Protein AF-A0A9N9DHG5-F1 (afdb_monomer_lite)

Organism: NCBI:txid144539

Structure (mmCIF, N/CA/C/O backbone):
data_AF-A0A9N9DHG5-F1
#
_entry.id   AF-A0A9N9DHG5-F1
#
loop_
_atom_site.group_PDB
_atom_site.id
_atom_site.type_symbol
_atom_site.label_atom_id
_atom_site.label_alt_id
_atom_site.label_comp_id
_atom_site.label_asym_id
_atom_site.label_entity_id
_atom_site.label_seq_id
_atom_site.pdbx_PDB_ins_code
_atom_site.Cartn_x
_atom_site.Cartn_y
_atom_site.Cartn_z
_atom_site.occupancy
_atom_site.B_iso_or_equiv
_atom_site.auth_seq_id
_atom_site.auth_comp_id
_atom_site.auth_asym_id
_atom_site.auth_atom_id
_atom_site.pdbx_PDB_model_num
ATOM 1 N N . HIS A 1 1 ? -2.718 -11.172 0.644 1.00 65.12 1 HIS A N 1
ATOM 2 C CA . HIS A 1 1 ? -3.518 -9.945 0.785 1.00 65.12 1 HIS A CA 1
ATOM 3 C C . HIS A 1 1 ? -4.803 -10.286 1.518 1.00 65.12 1 HIS A C 1
ATOM 5 O O . HIS A 1 1 ? -4.868 -9.972 2.688 1.00 65.12 1 HIS A O 1
ATOM 11 N N . LEU A 1 2 ? -5.672 -11.128 0.946 1.00 78.25 2 LEU A N 1
ATOM 12 C CA . LEU A 1 2 ? -6.917 -11.596 1.581 1.00 78.25 2 LEU A CA 1
ATOM 13 C C . LEU A 1 2 ? -6.763 -12.136 3.015 1.00 78.25 2 LEU A C 1
ATOM 15 O O . LEU A 1 2 ? -7.455 -11.666 3.901 1.00 78.25 2 LEU A O 1
ATOM 19 N N . LEU A 1 3 ? -5.801 -13.029 3.287 1.00 81.50 3 LEU A N 1
ATOM 20 C CA . LEU A 1 3 ? -5.568 -13.523 4.658 1.00 81.50 3 LEU A CA 1
ATOM 21 C C . LEU A 1 3 ? -5.071 -12.442 5.632 1.00 81.50 3 LEU A C 1
ATOM 23 O O . LEU A 1 3 ? -5.333 -12.528 6.824 1.00 81.50 3 LEU A O 1
ATOM 27 N N . ARG A 1 4 ? -4.351 -11.427 5.137 1.00 82.00 4 ARG A N 1
ATOM 28 C CA . ARG A 1 4 ? -3.951 -10.274 5.958 1.00 82.00 4 ARG A CA 1
ATOM 29 C C . ARG A 1 4 ? -5.124 -9.329 6.183 1.00 82.00 4 ARG A C 1
ATOM 31 O O . ARG A 1 4 ? -5.231 -8.792 7.273 1.00 82.00 4 ARG A O 1
ATOM 38 N N . ASP A 1 5 ? -5.989 -9.158 5.189 1.00 86.94 5 ASP A N 1
ATOM 39 C CA . ASP A 1 5 ? -7.193 -8.336 5.308 1.00 86.94 5 ASP A CA 1
ATOM 40 C C . ASP A 1 5 ? -8.197 -8.982 6.266 1.00 86.94 5 ASP A C 1
ATOM 42 O O . ASP A 1 5 ? -8.803 -8.286 7.073 1.00 86.94 5 ASP A O 1
ATOM 46 N N . GLU A 1 6 ? -8.353 -10.308 6.219 1.00 86.25 6 GLU A N 1
ATOM 47 C CA . GLU A 1 6 ? -9.163 -11.041 7.192 1.00 86.25 6 GLU A CA 1
ATOM 48 C C . GLU A 1 6 ? -8.551 -10.987 8.586 1.00 86.25 6 GLU A C 1
ATOM 50 O O . GLU A 1 6 ? -9.260 -10.624 9.519 1.00 86.25 6 GLU A O 1
ATOM 55 N N . ALA A 1 7 ? -7.243 -11.232 8.729 1.00 85.06 7 ALA A N 1
ATOM 56 C CA . ALA A 1 7 ? -6.562 -11.077 10.014 1.00 85.06 7 ALA A CA 1
ATOM 57 C C . ALA A 1 7 ? -6.766 -9.662 10.583 1.00 85.06 7 ALA A C 1
ATOM 59 O O . ALA A 1 7 ? -7.234 -9.518 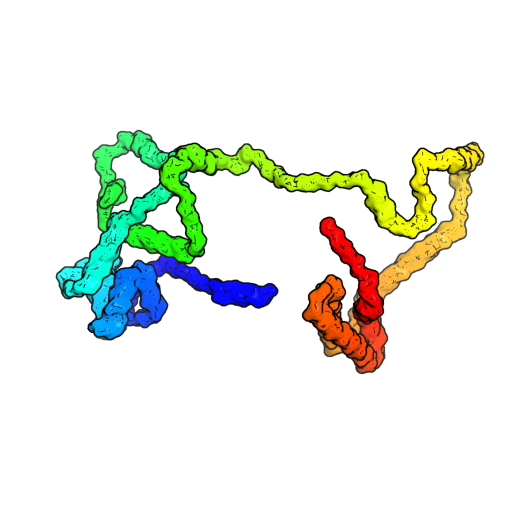11.708 1.00 85.06 7 ALA A O 1
ATOM 60 N N . ALA A 1 8 ? -6.550 -8.618 9.777 1.00 83.69 8 ALA A N 1
ATOM 61 C CA . ALA A 1 8 ? -6.753 -7.230 10.183 1.00 83.69 8 ALA A CA 1
ATOM 62 C C . ALA A 1 8 ? -8.209 -6.932 10.576 1.00 83.69 8 ALA A C 1
ATOM 64 O O . ALA A 1 8 ? -8.448 -6.241 11.563 1.00 83.69 8 ALA A O 1
ATOM 65 N N . LYS A 1 9 ? -9.193 -7.479 9.851 1.00 84.06 9 LYS A N 1
ATOM 66 C CA . LYS A 1 9 ? -10.617 -7.345 10.199 1.00 84.06 9 LYS A CA 1
ATOM 67 C C . LYS A 1 9 ? -10.970 -8.073 11.493 1.00 84.06 9 LYS A C 1
ATOM 69 O O . LYS A 1 9 ? -11.756 -7.551 12.274 1.00 84.06 9 LYS A O 1
ATOM 74 N N . THR A 1 10 ? -10.398 -9.253 11.734 1.00 82.62 10 THR A N 1
ATOM 75 C CA . THR A 1 10 ? -10.614 -10.002 12.983 1.00 82.62 10 THR A CA 1
ATOM 76 C C . THR A 1 10 ? -9.902 -9.371 14.180 1.00 82.62 10 THR A C 1
ATOM 78 O O . THR A 1 10 ? -10.399 -9.450 15.300 1.00 82.62 10 THR A O 1
ATOM 81 N N . GLU A 1 11 ? -8.768 -8.706 13.955 1.00 83.69 11 GLU A N 1
ATOM 82 C CA . GLU A 1 11 ? -8.008 -7.989 14.984 1.00 83.69 11 GLU A CA 1
ATOM 83 C C . GLU A 1 11 ? -8.597 -6.603 15.297 1.00 83.69 11 GLU A C 1
ATOM 85 O O . GLU A 1 11 ? -8.340 -6.045 16.369 1.00 83.69 11 GLU A O 1
ATOM 90 N N . GLN A 1 12 ? -9.417 -6.042 14.400 1.00 79.56 12 GLN A N 1
ATOM 91 C CA . GLN A 1 12 ? -10.064 -4.750 14.600 1.00 79.56 12 GLN A CA 1
ATOM 92 C C . GLN A 1 12 ? -11.155 -4.843 15.676 1.00 79.56 12 GLN A C 1
ATOM 94 O O . GLN A 1 12 ? -12.276 -5.293 15.445 1.00 79.56 12 GLN A O 1
ATOM 99 N N . LYS A 1 13 ? -10.845 -4.350 16.876 1.00 74.06 13 LYS A N 1
ATOM 100 C CA . LYS A 1 13 ? -11.830 -4.183 17.952 1.00 74.06 13 LYS A CA 1
ATOM 101 C C . LYS A 1 13 ? -12.666 -2.925 17.713 1.00 74.06 13 LYS A C 1
ATOM 103 O O . LYS A 1 13 ? -12.141 -1.890 17.299 1.00 74.06 13 LYS A O 1
ATOM 108 N N . LYS A 1 14 ? -13.970 -2.994 18.006 1.00 75.62 14 LYS A N 1
ATOM 109 C CA . LYS A 1 14 ? -14.850 -1.816 18.002 1.00 75.62 14 LYS A CA 1
ATOM 110 C C . LYS A 1 14 ? -14.306 -0.789 19.002 1.00 75.62 14 LYS A C 1
ATOM 112 O O . LYS A 1 14 ? -14.032 -1.136 20.148 1.00 75.62 14 LYS A O 1
ATOM 117 N N . GLY A 1 15 ? -14.144 0.458 18.559 1.00 66.69 15 GLY A N 1
ATOM 118 C CA . GLY A 1 15 ? -13.725 1.558 19.426 1.00 66.69 15 GLY A CA 1
ATOM 119 C C . GLY A 1 15 ? -14.726 1.798 20.558 1.00 66.69 15 GLY A C 1
ATOM 120 O O . GLY A 1 15 ? -15.922 1.531 20.413 1.00 66.69 15 GLY A O 1
ATOM 121 N N . ARG A 1 16 ? -14.230 2.296 21.692 1.00 69.62 16 ARG A N 1
ATOM 122 C CA . ARG A 1 16 ? -15.052 2.606 22.864 1.00 69.62 16 ARG A CA 1
ATOM 123 C C . ARG A 1 16 ? -16.105 3.667 22.531 1.00 69.62 16 ARG A C 1
ATOM 125 O O . ARG A 1 16 ? -15.820 4.610 21.794 1.00 69.62 16 ARG A O 1
ATOM 132 N N . SER A 1 17 ? -17.306 3.533 23.097 1.00 70.81 17 SER A N 1
ATOM 133 C CA . SER A 1 17 ? -18.335 4.567 22.960 1.00 70.81 17 SER A CA 1
ATOM 134 C C . SER A 1 17 ? -17.915 5.859 23.666 1.00 70.81 17 SER A C 1
ATOM 136 O O . SER A 1 17 ? -17.387 5.827 24.777 1.00 70.81 17 SER A O 1
ATOM 138 N N . SER A 1 18 ? -18.179 7.003 23.035 1.00 69.25 18 SER A N 1
ATOM 139 C CA . SER A 1 18 ? -17.993 8.331 23.632 1.00 69.25 18 SER A CA 1
ATOM 140 C C . SER A 1 18 ? -19.144 8.735 24.560 1.00 69.25 18 SER A C 1
ATOM 142 O O . SER A 1 18 ? -19.032 9.723 25.285 1.00 69.25 18 SER A O 1
ATOM 144 N N . THR A 1 19 ? -20.252 7.993 24.544 1.00 68.25 19 THR A N 1
ATOM 145 C CA . THR A 1 19 ? -21.437 8.292 25.348 1.00 68.25 19 THR A CA 1
ATOM 146 C C . THR A 1 19 ? -21.312 7.677 26.736 1.00 68.25 19 THR A C 1
ATOM 148 O O . THR A 1 19 ? -21.210 6.456 26.860 1.00 68.25 19 THR A O 1
ATOM 151 N N . VAL A 1 20 ? -21.410 8.504 27.778 1.00 66.81 20 VAL A N 1
ATOM 152 C CA . VAL A 1 20 ? -21.627 8.007 29.142 1.00 66.81 20 VAL A CA 1
ATOM 153 C C . VAL A 1 20 ? -22.974 7.265 29.160 1.00 66.81 20 VAL A C 1
ATOM 155 O O . VAL A 1 20 ? -23.961 7.845 28.701 1.00 66.81 20 VAL A O 1
ATOM 158 N N . PRO A 1 21 ? -23.049 6.012 29.649 1.00 63.03 21 PRO A N 1
ATOM 159 C CA . PRO A 1 21 ? -24.297 5.257 29.692 1.00 63.03 21 PRO A CA 1
ATOM 160 C C . PRO A 1 21 ? -25.364 5.987 30.521 1.00 63.03 21 PRO A C 1
ATOM 162 O O . PRO A 1 21 ? -25.310 5.999 31.750 1.00 63.03 21 PRO A O 1
ATOM 165 N N . ASP A 1 22 ? -26.346 6.603 29.860 1.00 62.56 22 ASP A N 1
ATOM 166 C CA . ASP A 1 22 ? -27.532 7.153 30.521 1.00 62.56 22 ASP A CA 1
ATOM 167 C C . ASP A 1 22 ? -28.645 6.102 30.506 1.00 62.56 22 ASP A C 1
ATOM 169 O O . ASP A 1 22 ? -29.387 5.945 29.535 1.00 62.56 22 ASP A O 1
ATOM 173 N N . LEU A 1 23 ? -28.747 5.336 31.593 1.00 64.00 23 LEU A N 1
ATOM 174 C CA . LEU A 1 23 ? -29.769 4.302 31.758 1.00 64.00 23 LEU A CA 1
ATOM 175 C C . LEU A 1 23 ? -31.104 4.930 32.127 1.00 64.00 23 LEU A C 1
ATOM 177 O O . LEU A 1 23 ? -31.483 4.982 33.302 1.00 64.00 23 LEU A O 1
ATOM 181 N N . LYS A 1 24 ? -31.805 5.497 31.145 1.00 58.12 24 LYS A N 1
ATOM 182 C CA . LYS A 1 24 ? -33.145 6.050 31.364 1.00 58.12 24 LYS A CA 1
ATOM 183 C C . LYS A 1 24 ? -34.093 4.925 31.806 1.00 58.12 24 LYS A C 1
ATOM 185 O O . LYS A 1 24 ? -34.178 3.913 31.110 1.00 58.12 24 LYS A O 1
ATOM 190 N N . PRO A 1 25 ? -34.775 5.058 32.958 1.00 59.22 25 PRO A N 1
ATOM 191 C CA . PRO A 1 25 ? -35.795 4.100 33.348 1.00 59.22 25 PRO A CA 1
ATOM 192 C C . PRO A 1 25 ? -36.916 4.161 32.309 1.00 59.22 25 PRO A C 1
ATOM 194 O O . PRO A 1 25 ? -37.408 5.245 32.000 1.00 59.22 25 PRO A O 1
ATOM 197 N N . VAL A 1 26 ? -37.289 3.015 31.747 1.00 52.22 26 VAL A N 1
ATOM 198 C CA . VAL A 1 26 ? -38.468 2.915 30.886 1.00 52.22 26 VAL A CA 1
ATOM 199 C C . VAL A 1 26 ? -39.634 2.588 31.805 1.00 52.22 26 VAL A C 1
ATOM 201 O O . VAL A 1 26 ? -39.712 1.487 32.346 1.00 52.22 26 VAL A O 1
ATOM 204 N N . THR A 1 27 ? -40.489 3.573 32.051 1.00 50.47 27 THR A N 1
ATOM 205 C CA . THR A 1 27 ? -41.707 3.392 32.842 1.00 50.47 27 THR A CA 1
ATOM 206 C C . THR A 1 27 ? -42.800 2.854 31.923 1.00 50.47 27 THR A C 1
ATOM 208 O O . THR A 1 27 ? -43.152 3.507 30.945 1.00 50.47 27 THR A O 1
ATOM 211 N N . GLU A 1 28 ? -43.320 1.665 32.216 1.00 51.50 28 GLU A N 1
ATOM 212 C CA . GLU A 1 28 ? -44.582 1.174 31.644 1.00 51.50 28 GLU A CA 1
ATOM 213 C C . GLU A 1 28 ? -45.756 1.748 32.467 1.00 51.50 28 GLU A C 1
ATOM 215 O O . GLU A 1 28 ? -45.557 2.140 33.621 1.00 51.50 28 GLU A O 1
ATOM 220 N N . GLU A 1 29 ? -46.970 1.803 31.906 1.00 46.50 29 GLU A N 1
ATOM 221 C CA . GLU A 1 29 ? -48.165 2.498 32.449 1.00 46.50 29 GLU A CA 1
ATOM 222 C C . GLU A 1 29 ? -48.681 2.007 33.831 1.00 46.50 29 GLU A C 1
ATOM 224 O O . GLU A 1 29 ? -49.735 2.434 34.290 1.00 46.50 29 GLU A O 1
ATOM 229 N N . GLY A 1 30 ? -47.938 1.152 34.542 1.00 49.34 30 GLY A N 1
ATOM 230 C CA . GLY A 1 30 ? -48.294 0.578 35.847 1.00 49.34 30 GLY A CA 1
ATOM 231 C C . GLY A 1 30 ? -47.409 0.995 37.028 1.00 49.34 30 GLY A C 1
ATOM 232 O O . GLY A 1 30 ? -47.457 0.350 38.069 1.00 49.34 30 GLY A O 1
ATOM 233 N N . GLY A 1 31 ? -46.563 2.021 36.889 1.00 54.25 31 GLY A N 1
ATOM 234 C CA . GLY A 1 31 ? -45.738 2.544 37.994 1.00 54.25 31 GLY A CA 1
ATOM 235 C C . GLY A 1 31 ? -44.552 1.662 38.416 1.00 54.25 31 GLY A C 1
ATOM 236 O O . GLY A 1 31 ? -43.770 2.074 39.274 1.00 54.25 31 GLY A O 1
ATOM 237 N N . ASP A 1 32 ? -44.375 0.495 37.793 1.00 51.41 32 ASP A N 1
ATOM 238 C CA . ASP A 1 32 ? -43.251 -0.403 38.047 1.00 51.41 32 ASP A CA 1
ATOM 239 C C . ASP A 1 32 ? -42.077 -0.074 37.107 1.00 51.41 32 ASP A C 1
ATOM 241 O O . ASP A 1 32 ? -42.192 -0.089 35.877 1.00 51.41 32 ASP A O 1
ATOM 245 N N . VAL A 1 33 ? -40.933 0.289 37.689 1.00 59.88 33 VAL A N 1
ATOM 246 C CA . VAL A 1 33 ? -39.752 0.754 36.949 1.00 59.88 33 VAL A CA 1
ATOM 247 C C . VAL A 1 33 ? -38.907 -0.452 36.542 1.00 59.88 33 VAL A C 1
ATOM 249 O O . VAL A 1 33 ? -38.074 -0.929 37.311 1.00 59.88 33 VAL A O 1
ATOM 252 N N . LYS A 1 34 ? -39.082 -0.937 35.309 1.00 62.91 34 LYS A N 1
ATOM 253 C CA . LYS A 1 34 ? -38.253 -2.018 34.757 1.00 62.91 34 LYS A CA 1
ATOM 254 C C . LYS A 1 34 ? -37.031 -1.448 34.036 1.00 62.91 34 LYS A C 1
ATOM 256 O O . LYS A 1 34 ? -37.141 -0.802 32.996 1.00 62.91 34 LYS A O 1
ATOM 261 N N . ILE A 1 35 ? -35.840 -1.722 34.565 1.00 66.94 35 ILE A N 1
ATOM 262 C CA . ILE A 1 35 ? -34.566 -1.381 33.916 1.00 66.94 35 ILE A CA 1
ATOM 263 C C . ILE A 1 35 ? -34.094 -2.606 33.126 1.00 66.94 35 ILE A C 1
ATOM 265 O O . ILE A 1 35 ? -33.791 -3.644 33.708 1.00 66.94 35 ILE A O 1
ATOM 269 N N . LYS A 1 36 ? -34.041 -2.504 31.792 1.00 68.44 36 LYS A N 1
ATOM 270 C CA . LYS A 1 36 ? -33.507 -3.574 30.935 1.00 68.44 36 LYS A CA 1
ATOM 271 C C . LYS A 1 36 ? -31.979 -3.555 30.999 1.00 68.44 36 LYS A C 1
ATOM 273 O O . LYS A 1 36 ? -31.347 -2.646 30.465 1.00 68.44 36 LYS A O 1
ATOM 278 N N . ILE A 1 37 ? -31.399 -4.552 31.661 1.00 71.00 37 ILE A N 1
ATOM 279 C CA . ILE A 1 37 ? -29.950 -4.706 31.796 1.00 71.00 37 ILE A CA 1
ATOM 280 C C . ILE A 1 37 ? -29.449 -5.606 30.662 1.00 71.00 37 ILE A C 1
ATOM 282 O O . ILE A 1 37 ? -29.637 -6.819 30.682 1.00 71.00 37 ILE A O 1
ATOM 286 N N . THR A 1 38 ? -28.816 -5.012 29.654 1.00 77.00 38 THR A N 1
ATOM 287 C CA . THR A 1 38 ? -28.124 -5.758 28.590 1.00 77.00 38 THR A CA 1
ATOM 288 C C . THR A 1 38 ? -26.693 -6.079 29.048 1.00 77.00 38 THR A C 1
ATOM 290 O O . THR A 1 38 ? -26.071 -5.226 29.681 1.00 77.00 38 THR A O 1
ATOM 293 N N . PRO A 1 39 ? -26.091 -7.226 28.678 1.00 77.00 39 PRO A N 1
ATOM 294 C CA . PRO A 1 39 ? -24.686 -7.524 28.993 1.00 77.00 39 PRO A CA 1
ATOM 295 C C . PRO A 1 39 ? -23.692 -6.438 28.544 1.00 77.00 39 PRO A C 1
ATOM 297 O O . PRO A 1 39 ? -22.673 -6.215 29.191 1.00 77.00 39 PRO A O 1
ATOM 300 N N . GLN A 1 40 ? -24.016 -5.711 27.470 1.00 74.94 40 GLN A N 1
ATOM 301 C CA . GLN A 1 40 ? -23.256 -4.541 27.013 1.00 74.94 40 GLN A CA 1
ATOM 302 C C . GLN A 1 40 ? -23.283 -3.398 28.036 1.00 74.94 40 GLN A C 1
ATOM 304 O O . GLN A 1 40 ? -22.242 -2.838 28.348 1.00 74.94 40 GLN A O 1
ATOM 309 N N . ILE A 1 41 ? -24.447 -3.120 28.632 1.00 76.81 41 ILE A N 1
ATOM 310 C CA . ILE A 1 41 ? -24.605 -2.100 29.675 1.00 76.81 41 ILE A CA 1
ATOM 311 C C . ILE A 1 41 ? -23.800 -2.480 30.921 1.00 76.81 41 ILE A C 1
ATOM 313 O O . ILE A 1 41 ? -23.155 -1.623 31.513 1.00 76.81 41 ILE A O 1
ATOM 317 N N . ILE A 1 42 ? -23.804 -3.758 31.312 1.00 80.81 42 ILE A N 1
ATOM 318 C CA . ILE A 1 42 ? -23.003 -4.245 32.446 1.00 80.81 42 ILE A CA 1
ATOM 319 C C . ILE A 1 42 ? -21.510 -4.027 32.182 1.00 80.81 42 ILE A C 1
ATOM 321 O O . ILE A 1 42 ? -20.794 -3.513 33.043 1.00 80.81 42 ILE A O 1
ATOM 325 N N . HIS A 1 43 ? -21.043 -4.391 30.984 1.00 80.56 43 HIS A N 1
ATOM 326 C CA . HIS A 1 43 ? -19.654 -4.186 30.587 1.00 80.56 43 HIS A CA 1
ATOM 327 C C . HIS A 1 43 ? -19.274 -2.702 30.616 1.00 80.56 43 HIS A C 1
ATOM 329 O O . HIS A 1 43 ? -18.249 -2.343 31.198 1.00 80.56 43 HIS A O 1
ATOM 335 N N . ASP A 1 44 ? -20.147 -1.843 30.087 1.00 76.50 44 ASP A N 1
ATOM 336 C CA . ASP A 1 44 ? -19.958 -0.399 30.114 1.00 76.50 44 ASP A CA 1
ATOM 337 C C . ASP A 1 44 ? -19.900 0.120 31.562 1.00 76.50 44 ASP A C 1
ATOM 339 O O . ASP A 1 44 ? -19.000 0.890 31.894 1.00 76.50 44 ASP A O 1
ATOM 343 N N . ILE A 1 45 ? -20.786 -0.327 32.463 1.00 79.69 45 ILE A N 1
ATOM 344 C CA . ILE A 1 45 ? -20.764 0.060 33.887 1.00 79.69 45 ILE A CA 1
ATOM 345 C C . ILE A 1 45 ? -19.437 -0.339 34.542 1.00 79.69 45 ILE A C 1
ATOM 347 O O . ILE A 1 45 ? -18.823 0.489 35.215 1.00 79.69 45 ILE A O 1
ATOM 351 N N . PHE A 1 46 ? -18.966 -1.571 34.333 1.00 82.88 46 PHE A N 1
ATOM 352 C CA . PHE A 1 46 ? -17.693 -2.038 34.892 1.00 82.88 46 PHE A CA 1
ATOM 353 C C . PHE A 1 46 ? -16.487 -1.258 34.371 1.00 82.88 46 PHE A C 1
ATOM 355 O O . PHE A 1 46 ? -15.508 -1.075 35.096 1.00 82.88 46 PHE A O 1
ATOM 362 N N . GLU A 1 47 ? -16.542 -0.793 33.127 1.00 76.00 47 GLU A N 1
ATOM 363 C CA . GLU A 1 47 ? -15.473 0.002 32.535 1.00 76.00 47 GLU A CA 1
ATOM 364 C C . GLU A 1 47 ? -15.486 1.466 33.012 1.00 76.00 47 GLU A C 1
ATOM 366 O O . GLU A 1 47 ? -14.435 2.105 33.126 1.00 76.00 47 GLU A O 1
ATOM 371 N N . HIS A 1 48 ? -16.668 2.018 33.297 1.00 73.94 48 HIS A N 1
ATOM 372 C CA . HIS A 1 48 ? -16.813 3.365 33.852 1.00 73.94 48 HIS A CA 1
ATOM 373 C C . HIS A 1 48 ? -16.464 3.409 35.342 1.00 73.94 48 HIS A C 1
ATOM 375 O O . HIS A 1 48 ? -15.786 4.345 35.781 1.00 73.94 48 HIS A O 1
ATOM 381 N N . TYR A 1 49 ? -16.883 2.383 36.086 1.00 76.88 49 TYR A N 1
ATOM 382 C CA . TYR A 1 49 ? -16.770 2.287 37.536 1.00 76.88 49 TYR A CA 1
ATOM 383 C C . TYR A 1 49 ? -16.030 1.003 37.946 1.00 76.88 49 TYR A C 1
ATOM 385 O O . TYR A 1 49 ? -16.656 -0.014 38.261 1.00 76.88 49 TYR A O 1
ATOM 393 N N . PRO A 1 50 ? -14.684 1.030 37.989 1.00 79.25 50 PRO A N 1
ATOM 394 C CA . PRO A 1 50 ? -13.889 -0.138 38.365 1.00 79.25 50 PRO A CA 1
ATOM 395 C C . PRO A 1 50 ? -14.148 -0.596 39.809 1.00 79.25 50 PRO A C 1
ATOM 397 O O . PRO A 1 50 ? -14.013 -1.784 40.097 1.00 79.25 50 PRO A O 1
ATOM 400 N N . SER A 1 51 ? -14.570 0.303 40.703 1.00 79.50 51 SER A N 1
ATOM 401 C CA . SER A 1 51 ? -14.966 -0.040 42.076 1.00 79.50 51 SER A CA 1
ATOM 402 C C . SER A 1 51 ? -16.190 -0.962 42.101 1.00 79.50 51 SER A C 1
ATOM 404 O O . SER A 1 51 ? -16.213 -1.938 42.844 1.00 79.50 51 SER A O 1
ATOM 406 N N . VAL A 1 52 ? -17.156 -0.744 41.200 1.00 80.88 52 VAL A N 1
ATOM 407 C CA . VAL A 1 52 ? -18.334 -1.618 41.047 1.00 80.88 52 VAL A CA 1
ATOM 408 C C . VAL A 1 52 ? -17.923 -2.990 40.512 1.00 80.88 52 VAL A C 1
ATOM 410 O O . VAL A 1 52 ? -18.455 -4.003 40.955 1.00 80.88 52 VAL A O 1
ATOM 413 N N . LYS A 1 53 ? -16.930 -3.046 39.613 1.00 82.81 53 LYS A N 1
ATOM 414 C CA . LYS A 1 53 ? -16.367 -4.314 39.123 1.00 82.81 53 LYS A CA 1
ATOM 415 C C . LYS A 1 53 ? -15.708 -5.121 40.248 1.00 82.81 53 LYS A C 1
ATOM 417 O O . LYS A 1 53 ? -15.938 -6.322 40.322 1.00 82.81 53 LYS A O 1
ATOM 422 N N . LYS A 1 54 ? -14.926 -4.477 41.125 1.00 83.06 54 LYS A N 1
ATOM 423 C CA . LYS A 1 54 ? -14.315 -5.132 42.300 1.00 83.06 54 LYS A CA 1
ATOM 424 C C . LYS A 1 54 ? -15.378 -5.651 43.268 1.00 83.06 54 LYS A C 1
ATOM 426 O O . LYS A 1 54 ? -15.354 -6.820 43.641 1.00 83.06 54 LYS A O 1
ATOM 431 N N . ALA A 1 55 ? -16.366 -4.814 43.585 1.00 80.88 55 ALA A N 1
ATOM 432 C CA . ALA A 1 55 ? -17.481 -5.202 44.441 1.00 80.88 55 ALA A CA 1
ATOM 433 C C . ALA A 1 55 ? -18.298 -6.365 43.849 1.00 80.88 55 ALA A C 1
ATOM 435 O O . ALA A 1 55 ? -18.762 -7.219 44.600 1.00 80.88 55 ALA A O 1
ATOM 436 N N . TYR A 1 56 ? -18.444 -6.428 42.521 1.00 82.75 56 TYR A N 1
ATOM 437 C CA . TYR A 1 56 ? -19.097 -7.542 41.833 1.00 82.75 56 TYR A CA 1
ATOM 438 C C . TYR A 1 56 ? -18.286 -8.838 41.946 1.00 82.75 56 TYR A C 1
ATOM 440 O O . TYR A 1 56 ? -18.845 -9.863 42.316 1.00 82.75 56 TYR A O 1
ATOM 448 N N . THR A 1 57 ? -16.970 -8.801 41.704 1.00 82.25 57 THR A N 1
ATOM 449 C CA . THR A 1 57 ? -16.111 -9.998 41.802 1.00 82.25 57 THR A CA 1
ATOM 450 C C . THR A 1 57 ? -15.986 -10.551 43.219 1.00 82.25 57 THR A C 1
ATOM 452 O O . THR A 1 57 ? -15.802 -11.751 43.386 1.00 82.25 57 THR A O 1
ATOM 455 N N . GLU A 1 58 ? -16.057 -9.687 44.232 1.00 82.44 58 GLU A N 1
ATOM 456 C CA . GLU A 1 58 ? -15.913 -10.085 45.636 1.00 82.44 58 GLU A CA 1
ATOM 457 C C . GLU A 1 58 ? -17.233 -10.591 46.239 1.00 82.44 58 GLU A C 1
ATOM 459 O O . GLU A 1 58 ? -17.218 -11.487 47.080 1.00 82.44 58 GLU A O 1
ATOM 464 N N . ASN A 1 59 ? -18.380 -10.051 45.805 1.00 76.44 59 ASN A N 1
ATOM 465 C CA . ASN A 1 59 ? -19.676 -10.343 46.430 1.00 76.44 59 ASN A CA 1
ATOM 466 C C . ASN A 1 59 ? -20.589 -11.267 45.614 1.00 76.44 59 ASN A C 1
ATOM 468 O O . ASN A 1 59 ? -21.475 -11.895 46.196 1.00 76.44 59 ASN A O 1
ATOM 472 N N . VAL A 1 60 ? -20.388 -11.387 44.299 1.00 81.44 60 VAL A N 1
ATOM 473 C CA . VAL A 1 60 ? -21.183 -12.258 43.419 1.00 81.44 60 VAL A CA 1
ATOM 474 C C . VAL A 1 60 ? -20.297 -13.417 42.945 1.00 81.44 60 VAL A C 1
ATOM 476 O O . VAL A 1 60 ? -19.244 -13.153 42.366 1.00 81.44 60 VAL A O 1
ATOM 479 N N . PRO A 1 61 ? -20.671 -14.699 43.159 1.00 68.38 61 PRO A N 1
ATOM 480 C CA . PRO A 1 61 ? -21.967 -15.214 43.638 1.00 68.38 61 PRO A CA 1
ATOM 481 C C . PRO A 1 61 ? -22.043 -15.511 45.149 1.00 68.38 61 PRO A C 1
ATOM 483 O O . PRO A 1 61 ? -23.070 -15.999 45.614 1.00 68.38 61 PRO A O 1
ATOM 486 N N . HIS A 1 62 ? -20.960 -15.309 45.906 1.00 61.78 62 HIS A N 1
ATOM 487 C CA . HIS A 1 62 ? -20.821 -15.873 47.256 1.00 61.78 62 HIS A CA 1
ATOM 488 C C . HIS A 1 62 ? -21.686 -15.201 48.337 1.00 61.78 62 HIS A C 1
ATOM 490 O O . HIS A 1 62 ? -22.131 -15.899 49.245 1.00 61.78 62 HIS A O 1
ATOM 496 N N . ASN A 1 63 ? -21.948 -13.890 48.243 1.00 64.94 63 ASN A N 1
ATOM 497 C CA . ASN A 1 63 ? -22.700 -13.128 49.253 1.00 64.94 63 ASN A CA 1
ATOM 498 C C . ASN A 1 63 ? -24.069 -12.627 48.756 1.00 64.94 63 ASN A C 1
ATOM 500 O O . ASN A 1 63 ? -24.976 -12.456 49.567 1.00 64.94 63 ASN A O 1
ATOM 504 N N . LEU A 1 64 ? -24.243 -12.382 47.448 1.00 70.12 64 LEU A N 1
ATOM 505 C CA . LEU A 1 64 ? -25.493 -11.894 46.843 1.00 70.12 64 LEU A CA 1
ATOM 506 C C . LEU A 1 64 ? -25.721 -12.511 45.452 1.00 70.12 64 LEU A C 1
ATOM 508 O O . LEU A 1 64 ? -24.772 -12.783 44.714 1.00 70.12 64 LEU A O 1
ATOM 512 N N . LYS A 1 65 ? -26.992 -12.675 45.059 1.00 77.62 65 LYS A N 1
ATOM 513 C CA . LYS A 1 65 ? -27.364 -13.014 43.673 1.00 77.62 65 LYS A CA 1
ATOM 514 C C . LYS A 1 65 ? -27.204 -11.788 42.768 1.00 77.62 65 LYS A C 1
ATOM 516 O O . LYS A 1 65 ? -27.430 -10.663 43.210 1.00 77.62 65 LYS A O 1
ATOM 521 N N . GLU A 1 66 ? -26.893 -12.005 41.489 1.00 78.12 66 GLU A N 1
ATOM 522 C CA . GLU A 1 66 ? -26.729 -10.930 40.494 1.00 78.12 66 GLU A CA 1
ATOM 523 C C . GLU A 1 66 ? -27.948 -9.986 40.445 1.00 78.12 66 GLU A C 1
ATOM 525 O O . GLU A 1 66 ? -27.800 -8.765 40.452 1.00 78.12 66 GLU A O 1
ATOM 530 N N . GLU A 1 67 ? -29.163 -10.538 40.501 1.00 77.94 67 GLU A N 1
ATOM 531 C CA . GLU A 1 67 ? -30.406 -9.756 40.511 1.00 77.94 67 GLU A CA 1
ATOM 532 C C . GLU A 1 67 ? -30.542 -8.844 41.738 1.00 77.94 67 GLU A C 1
ATOM 534 O O . GLU A 1 67 ? -31.085 -7.744 41.646 1.00 77.94 67 GLU A O 1
ATOM 539 N N . GLU A 1 68 ? -30.058 -9.289 42.896 1.00 79.19 68 GLU A N 1
ATOM 540 C CA . GLU A 1 68 ? -30.124 -8.524 44.139 1.00 79.19 68 GLU A CA 1
ATOM 541 C C . GLU A 1 68 ? -29.043 -7.441 44.175 1.00 79.19 68 GLU A C 1
ATOM 543 O O . GLU A 1 68 ? -29.318 -6.304 44.561 1.00 79.19 68 GLU A O 1
ATOM 548 N N . PHE A 1 69 ? -27.844 -7.761 43.682 1.00 81.50 69 PHE A N 1
ATOM 549 C CA . PHE A 1 69 ? -26.752 -6.805 43.519 1.00 81.50 69 PHE A CA 1
ATOM 550 C C . PHE A 1 69 ? -27.164 -5.627 42.627 1.00 81.50 69 PHE A C 1
ATOM 552 O O . PHE A 1 69 ? -26.994 -4.471 43.016 1.00 81.50 69 PHE A O 1
ATOM 559 N N . TRP A 1 70 ? -27.769 -5.895 41.464 1.00 78.69 70 TRP A N 1
ATOM 560 C CA . TRP A 1 70 ? -28.214 -4.832 40.561 1.00 78.69 70 TRP A CA 1
ATOM 561 C C . TRP A 1 70 ? -29.400 -4.037 41.119 1.00 78.69 70 TRP A C 1
ATOM 563 O O . TRP A 1 70 ? -29.423 -2.816 40.976 1.00 78.69 70 TRP A O 1
ATOM 573 N N . LYS A 1 71 ? -30.352 -4.676 41.818 1.00 76.75 71 LYS A N 1
ATOM 574 C CA . LYS A 1 71 ? -31.445 -3.959 42.505 1.00 76.75 71 LYS A CA 1
ATOM 575 C C . LYS A 1 71 ? -30.911 -2.979 43.555 1.00 76.75 71 LYS A C 1
ATOM 577 O O . LYS A 1 71 ? -31.330 -1.822 43.550 1.00 76.75 71 LYS A O 1
ATOM 582 N N . ARG A 1 72 ? -29.950 -3.401 44.386 1.00 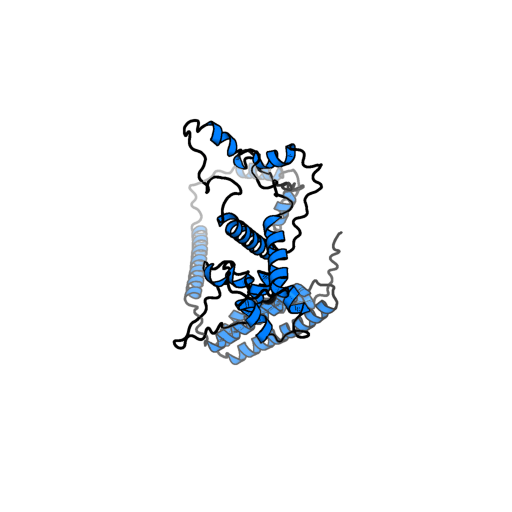76.31 72 ARG A N 1
ATOM 583 C CA . ARG A 1 72 ? -29.285 -2.521 45.365 1.00 76.31 72 ARG A CA 1
ATOM 584 C C . ARG A 1 72 ? -28.463 -1.426 44.679 1.00 76.31 72 ARG A C 1
ATOM 586 O O . ARG A 1 72 ? -28.555 -0.263 45.056 1.00 76.31 72 ARG A O 1
ATOM 593 N N . TYR A 1 73 ? -27.761 -1.745 43.590 1.00 76.06 73 TYR A N 1
ATOM 594 C CA . TYR A 1 73 ? -27.013 -0.760 42.802 1.00 76.06 73 TYR A CA 1
ATOM 595 C C . TYR A 1 73 ? -27.899 0.385 42.282 1.00 76.06 73 TYR A C 1
ATOM 597 O O . TYR A 1 73 ? -27.547 1.554 42.453 1.00 76.06 73 TYR A O 1
ATOM 605 N N . PHE A 1 74 ? -29.068 0.080 41.703 1.00 73.19 74 PHE A N 1
ATOM 606 C CA . PHE A 1 74 ? -29.992 1.104 41.192 1.00 73.19 74 PHE A CA 1
ATOM 607 C C . PHE A 1 74 ? -30.690 1.915 42.290 1.00 73.19 74 PHE A C 1
ATOM 609 O O . PHE A 1 74 ? -31.090 3.049 42.032 1.00 73.19 74 PHE A O 1
ATOM 616 N N . GLN A 1 75 ? -30.833 1.356 43.494 1.00 70.19 75 GLN A N 1
ATOM 617 C CA . GLN A 1 75 ? -31.397 2.046 44.661 1.00 70.19 75 GLN A CA 1
ATOM 618 C C . GLN A 1 75 ? -30.358 2.895 45.408 1.00 70.19 75 GLN A C 1
ATOM 620 O O . GLN A 1 75 ? -30.724 3.856 46.087 1.00 70.19 75 GLN A O 1
ATOM 625 N N . SER A 1 76 ? -29.074 2.566 45.262 1.00 69.06 76 SER A N 1
ATOM 626 C CA . SER A 1 76 ? -27.980 3.229 45.964 1.00 69.06 76 SER A CA 1
ATOM 627 C C . SER A 1 76 ? -27.780 4.694 45.549 1.00 69.06 76 SER A C 1
ATOM 629 O O . SER A 1 76 ? -28.063 5.122 44.419 1.00 69.06 76 SER A O 1
ATOM 631 N N . LYS A 1 77 ? -27.161 5.464 46.453 1.00 63.88 77 LYS A N 1
ATOM 632 C CA . LYS A 1 77 ? -26.723 6.850 46.211 1.00 63.88 77 LYS A CA 1
ATOM 633 C C . LYS A 1 77 ? -25.750 6.974 45.036 1.00 63.88 77 LYS A C 1
ATOM 635 O O . LYS A 1 77 ? -25.654 8.041 44.426 1.00 63.88 77 LYS A O 1
ATOM 640 N N . PHE A 1 78 ? -25.058 5.889 44.691 1.00 65.12 78 PHE A N 1
ATOM 641 C CA . PHE A 1 78 ? -24.074 5.847 43.616 1.00 65.12 78 PHE A CA 1
ATOM 642 C C . PHE A 1 78 ? -24.700 6.110 42.237 1.00 65.12 78 PHE A C 1
ATOM 644 O O . PHE A 1 78 ? -24.157 6.899 41.460 1.00 65.12 78 PHE A O 1
ATOM 651 N N . PHE A 1 79 ? -25.868 5.518 41.954 1.00 67.12 79 PHE A N 1
ATOM 652 C CA . PHE A 1 79 ? -26.581 5.694 40.682 1.00 67.12 79 PHE A CA 1
ATOM 653 C C . PHE A 1 79 ? -27.262 7.068 40.580 1.00 67.12 79 PHE A C 1
ATOM 655 O O . PHE A 1 79 ? -27.246 7.717 39.533 1.00 67.12 79 PHE A O 1
ATOM 662 N N . HIS A 1 80 ? -27.819 7.558 41.689 1.00 65.56 80 HIS A N 1
ATOM 663 C CA . HIS A 1 80 ? -28.520 8.842 41.727 1.00 65.56 80 HIS A CA 1
ATOM 664 C C . HIS A 1 80 ? -27.595 10.069 41.791 1.00 65.56 80 HIS A C 1
ATOM 666 O O . HIS A 1 80 ? -28.059 11.179 41.550 1.00 65.56 80 HIS A O 1
ATOM 672 N N . ARG A 1 81 ? -26.285 9.881 42.012 1.00 63.09 81 ARG A N 1
ATOM 673 C CA . ARG A 1 81 ? -25.252 10.933 42.112 1.00 63.09 81 ARG A CA 1
ATOM 674 C C . ARG A 1 81 ? -25.276 11.981 40.989 1.00 63.09 81 ARG A C 1
ATOM 676 O O . ARG A 1 81 ? -24.946 13.134 41.238 1.00 63.09 81 ARG A O 1
ATOM 683 N N . ASN A 1 82 ? -25.624 11.588 39.763 1.00 55.69 82 ASN A N 1
ATOM 684 C CA . ASN A 1 82 ? -25.571 12.462 38.580 1.00 55.69 82 ASN A CA 1
ATOM 685 C C . ASN A 1 82 ? -26.956 12.860 38.046 1.00 55.69 82 ASN A C 1
ATOM 687 O O . ASN A 1 82 ? -27.045 13.600 37.069 1.00 55.69 82 ASN A O 1
ATOM 691 N N . ARG A 1 83 ? -28.037 12.364 38.654 1.00 61.62 83 ARG A N 1
ATOM 692 C CA . ARG A 1 83 ? -29.399 12.766 38.300 1.00 61.62 83 ARG A CA 1
ATOM 693 C C . ARG A 1 83 ? -29.829 13.835 39.286 1.00 61.62 83 ARG A C 1
ATOM 695 O O . ARG A 1 83 ? -29.687 13.648 40.486 1.00 61.62 83 ARG A O 1
ATOM 702 N N . SER A 1 84 ? -30.387 14.930 38.787 1.00 47.16 84 SER A N 1
ATOM 703 C CA . SER A 1 84 ? -30.847 16.104 39.550 1.00 47.16 84 SER A CA 1
ATOM 704 C C . SER A 1 84 ? -31.890 15.815 40.646 1.00 47.16 84 SER A C 1
ATOM 706 O O . SER A 1 84 ? -32.355 16.738 41.307 1.00 47.16 84 SER A O 1
ATOM 708 N N . ASN A 1 85 ? -32.244 14.551 40.886 1.00 53.47 85 ASN A N 1
ATOM 709 C CA . ASN A 1 85 ? -33.197 14.107 41.895 1.00 53.47 85 ASN A CA 1
ATOM 710 C C . ASN A 1 85 ? -32.535 14.031 43.283 1.00 53.47 85 ASN A C 1
ATOM 712 O O . ASN A 1 85 ? -32.451 12.962 43.891 1.00 53.47 85 ASN A O 1
ATOM 716 N N . ALA A 1 86 ? -32.085 15.181 43.791 1.00 49.38 86 ALA A N 1
ATOM 717 C CA . ALA A 1 86 ? -31.593 15.342 45.160 1.00 49.38 86 ALA A CA 1
ATOM 718 C C . ALA A 1 86 ? -32.649 14.957 46.221 1.00 49.38 86 ALA A C 1
ATOM 720 O O . ALA A 1 86 ? -32.292 14.552 47.327 1.00 49.38 86 ALA A O 1
ATOM 721 N N . ASP A 1 87 ? -33.941 14.991 45.877 1.00 46.44 87 ASP A N 1
ATOM 722 C CA . ASP A 1 87 ? -35.035 14.623 46.786 1.00 46.44 87 ASP A CA 1
ATOM 723 C C . ASP A 1 87 ? -35.079 13.127 47.135 1.00 46.44 87 ASP A C 1
ATOM 725 O O . ASP A 1 87 ? -35.543 12.764 48.214 1.00 46.44 87 ASP A O 1
ATOM 729 N N . ARG A 1 88 ? -34.525 12.237 46.294 1.00 51.28 88 ARG A N 1
ATOM 730 C CA . ARG A 1 88 ? -34.417 10.801 46.626 1.00 51.28 88 ARG A CA 1
ATOM 731 C C . ARG A 1 88 ? -33.187 10.462 47.475 1.00 51.28 88 ARG A C 1
ATOM 733 O O . ARG A 1 88 ? -33.169 9.407 48.097 1.00 51.28 88 ARG A O 1
ATOM 740 N N . MET A 1 89 ? -32.191 11.352 47.566 1.00 49.50 89 MET A N 1
ATOM 741 C CA . MET A 1 89 ? -30.965 11.119 48.351 1.00 49.50 89 MET A CA 1
ATOM 742 C C . MET A 1 89 ? -31.181 11.159 49.871 1.00 49.50 89 MET A C 1
ATOM 744 O O . MET A 1 89 ? -30.388 10.568 50.607 1.00 49.50 89 MET A O 1
ATOM 748 N N . LYS A 1 90 ? -32.226 11.846 50.356 1.00 49.91 90 LYS A N 1
ATOM 749 C CA . LYS A 1 90 ? -32.491 12.004 51.799 1.00 49.91 90 LYS A CA 1
ATOM 750 C C . LYS A 1 90 ? -33.091 10.756 52.462 1.00 49.91 90 LYS A C 1
ATOM 752 O O . LYS A 1 90 ? -32.867 10.565 53.650 1.00 49.91 90 LYS A O 1
ATOM 757 N N . ASN A 1 91 ? -33.778 9.896 51.704 1.00 48.94 91 ASN A N 1
ATOM 758 C CA . ASN A 1 91 ? -34.520 8.735 52.227 1.00 48.94 91 ASN A CA 1
ATOM 759 C C . ASN A 1 91 ? -33.897 7.367 51.878 1.00 48.94 91 ASN A C 1
ATOM 761 O O . ASN A 1 91 ? -34.554 6.340 52.025 1.00 48.94 91 ASN A O 1
ATOM 765 N N . GLN A 1 92 ? -32.653 7.324 51.393 1.00 57.94 92 GLN A N 1
ATOM 766 C CA . GLN A 1 92 ? -32.011 6.068 50.983 1.00 57.94 92 GLN A CA 1
ATOM 767 C C . GLN A 1 92 ? -31.297 5.371 52.147 1.00 57.94 92 GLN A C 1
ATOM 769 O O . GLN A 1 92 ? -30.532 6.004 52.883 1.00 57.94 92 GLN A O 1
ATOM 774 N N . GLN A 1 93 ? -31.538 4.060 52.277 1.00 57.19 93 GLN A N 1
ATOM 775 C CA . GLN A 1 93 ? -30.799 3.169 53.171 1.00 57.19 93 GLN A CA 1
ATOM 776 C C . GLN A 1 93 ? -29.304 3.224 52.825 1.00 57.19 93 GLN A C 1
ATOM 778 O O . GLN A 1 93 ? -28.930 3.266 51.653 1.00 57.19 93 GLN A O 1
ATOM 783 N N . LYS A 1 94 ? -28.460 3.307 53.857 1.00 54.69 94 LYS A N 1
ATOM 784 C CA . LYS A 1 94 ? -27.004 3.241 53.704 1.00 54.69 94 LYS A CA 1
ATOM 785 C C . LYS A 1 94 ? -26.643 1.804 53.346 1.00 54.69 94 LYS A C 1
ATOM 787 O O . LYS A 1 94 ? -26.966 0.899 54.109 1.00 54.69 94 LYS A O 1
ATOM 792 N N . ASP A 1 95 ? -26.015 1.620 52.195 1.00 66.31 95 ASP A N 1
ATOM 793 C CA . ASP A 1 95 ? -25.496 0.328 51.760 1.00 66.31 95 ASP A CA 1
ATOM 794 C C . ASP A 1 95 ? -23.975 0.373 51.897 1.00 66.31 95 ASP A C 1
ATOM 796 O O . ASP A 1 95 ? -23.302 0.998 51.078 1.00 66.31 95 ASP A O 1
ATOM 800 N N . ASP A 1 96 ? -23.421 -0.321 52.894 1.00 71.56 96 ASP A N 1
ATOM 801 C CA . ASP A 1 96 ? -21.985 -0.284 53.220 1.00 71.56 96 ASP A CA 1
ATOM 802 C C . ASP A 1 96 ? -21.079 -0.640 52.022 1.00 71.56 96 ASP A C 1
ATOM 804 O O . ASP A 1 96 ? -19.978 -0.106 51.878 1.00 71.56 96 ASP A O 1
ATOM 808 N N . ILE A 1 97 ? -21.557 -1.505 51.116 1.00 71.44 97 ILE A N 1
ATOM 809 C CA . ILE A 1 97 ? -20.831 -1.920 49.905 1.00 71.44 97 ILE A CA 1
ATOM 810 C C . ILE A 1 97 ? -20.722 -0.755 48.909 1.00 71.44 97 ILE A C 1
ATOM 812 O O . ILE A 1 97 ? -19.634 -0.451 48.411 1.00 71.44 97 ILE A O 1
ATOM 816 N N . PHE A 1 98 ? -21.840 -0.091 48.608 1.00 70.12 98 PHE A N 1
ATOM 817 C CA . PHE A 1 98 ? -21.885 0.971 47.599 1.00 70.12 98 PHE A CA 1
ATOM 818 C C . PHE A 1 98 ? -21.452 2.330 48.157 1.00 70.12 98 PHE A C 1
ATOM 820 O O . PHE A 1 98 ? -20.911 3.132 47.399 1.00 70.12 98 PHE A O 1
ATOM 827 N N . ASP A 1 99 ? -21.593 2.563 49.464 1.00 75.56 99 ASP A N 1
ATOM 828 C CA . ASP A 1 99 ? -21.066 3.742 50.157 1.00 75.56 99 ASP A CA 1
ATOM 829 C C . ASP A 1 99 ? -19.527 3.706 50.223 1.00 75.56 99 ASP A C 1
ATOM 831 O O . ASP A 1 99 ? -18.875 4.730 50.004 1.00 75.56 99 ASP A O 1
ATOM 835 N N . LYS A 1 100 ? -18.915 2.524 50.401 1.00 76.94 100 LYS A N 1
ATOM 836 C CA . LYS A 1 100 ? -17.458 2.354 50.263 1.00 76.94 100 LYS A CA 1
ATOM 837 C C . LYS A 1 100 ? -16.990 2.586 48.825 1.00 76.94 100 LYS A C 1
ATOM 839 O O . LYS A 1 100 ? -16.030 3.321 48.603 1.00 76.94 100 LYS A O 1
ATOM 844 N N . CYS A 1 101 ? -17.707 2.034 47.841 1.00 72.25 101 CYS A N 1
ATOM 845 C CA . CYS A 1 101 ? -17.429 2.312 46.428 1.00 72.25 101 CYS A CA 1
ATOM 846 C C . CYS A 1 101 ? -17.575 3.804 46.100 1.00 72.25 101 CYS A C 1
ATOM 848 O O . CYS A 1 101 ? -16.844 4.316 45.260 1.00 72.25 101 CYS A O 1
ATOM 850 N N . PHE A 1 102 ? -18.516 4.499 46.742 1.00 72.56 102 PHE A N 1
ATOM 851 C CA . PHE A 1 102 ? -18.725 5.933 46.578 1.00 72.56 102 PHE A CA 1
ATOM 852 C C . PHE A 1 102 ? -17.548 6.740 47.129 1.00 72.56 102 PHE A C 1
ATOM 854 O O . PHE A 1 102 ? -17.045 7.613 46.425 1.00 72.56 102 PHE A O 1
ATOM 861 N N . ALA A 1 103 ? -17.090 6.429 48.345 1.00 74.88 103 ALA A N 1
ATOM 862 C CA . ALA A 1 103 ? -15.958 7.109 48.968 1.00 74.88 103 ALA A CA 1
ATOM 863 C C . ALA A 1 103 ? -14.670 6.937 48.149 1.00 74.88 103 ALA A C 1
ATOM 865 O O . ALA A 1 103 ? -14.037 7.927 47.798 1.00 74.88 103 ALA A O 1
ATOM 866 N N . GLU A 1 104 ? -14.347 5.706 47.739 1.00 72.88 104 GLU A N 1
ATOM 867 C CA . GLU A 1 104 ? -13.154 5.427 46.925 1.00 72.88 104 GLU A CA 1
ATOM 868 C C . GLU A 1 104 ? -13.167 6.183 45.584 1.00 72.88 104 GLU A C 1
ATOM 870 O O . GLU A 1 104 ? -12.138 6.678 45.123 1.00 72.88 104 GLU A O 1
ATOM 875 N N . ASP A 1 105 ? -14.338 6.290 44.952 1.00 72.50 105 ASP A N 1
ATOM 876 C CA . ASP A 1 105 ? -14.494 6.927 43.645 1.00 72.50 105 ASP A CA 1
ATOM 877 C C . ASP A 1 105 ? -14.476 8.469 43.753 1.00 72.50 105 ASP A C 1
ATOM 879 O O . ASP A 1 105 ? -13.985 9.139 42.841 1.00 72.50 105 ASP A O 1
ATOM 883 N N . GLU A 1 106 ? -14.973 9.043 44.859 1.00 70.56 106 GLU A N 1
ATOM 884 C CA . GLU A 1 106 ? -14.853 10.476 45.184 1.00 70.56 106 GLU A CA 1
ATOM 885 C C . GLU A 1 106 ? -13.420 10.862 45.570 1.00 70.56 106 GLU A C 1
ATOM 887 O O . GLU A 1 106 ? -12.913 11.860 45.058 1.00 70.56 106 GLU A O 1
ATOM 892 N N . ASP A 1 107 ? -12.732 10.056 46.379 1.00 71.19 107 ASP A N 1
ATOM 893 C CA . ASP A 1 107 ? -11.328 10.287 46.730 1.00 71.19 107 ASP A CA 1
ATOM 894 C C . ASP A 1 107 ? -10.451 10.281 45.465 1.00 71.19 107 ASP A C 1
ATOM 896 O O . ASP A 1 107 ? -9.650 11.192 45.239 1.00 71.19 107 ASP A O 1
ATOM 900 N N . GLU A 1 108 ? -10.660 9.323 44.555 1.00 69.06 108 GLU A N 1
ATOM 901 C CA . GLU A 1 108 ? -9.956 9.282 43.266 1.00 69.06 108 GLU A CA 1
ATOM 902 C C . GLU A 1 108 ? -10.265 10.516 42.389 1.00 69.06 108 GLU A C 1
ATOM 904 O O . GLU A 1 108 ? -9.373 11.053 41.724 1.00 69.06 108 GLU A O 1
ATOM 909 N N . LEU A 1 109 ? -11.513 11.004 42.398 1.00 68.62 109 LEU A N 1
ATOM 910 C CA . LEU A 1 109 ? -11.932 12.210 41.670 1.00 68.62 109 LEU A CA 1
ATOM 911 C C . LEU A 1 109 ? -11.326 13.493 42.253 1.00 68.62 109 LEU A C 1
ATOM 913 O O . LEU A 1 109 ? -10.968 14.396 41.492 1.00 68.62 109 LEU A O 1
ATOM 917 N N . VAL A 1 110 ? -11.235 13.602 43.579 1.00 67.81 110 VAL A N 1
ATOM 918 C CA . VAL A 1 110 ? -10.701 14.778 44.282 1.00 67.81 110 VAL A CA 1
ATOM 919 C C . VAL A 1 110 ? -9.184 14.853 44.152 1.00 67.81 110 VAL A C 1
ATOM 921 O O . VAL A 1 110 ? -8.650 15.941 43.932 1.00 67.81 110 VAL A O 1
ATOM 924 N N . HIS A 1 111 ? -8.487 13.719 44.223 1.00 64.88 111 HIS A N 1
ATOM 925 C CA . HIS A 1 111 ? -7.027 13.702 44.178 1.00 64.88 111 HIS A CA 1
ATOM 926 C C . HIS A 1 111 ? -6.431 13.979 42.790 1.00 64.88 111 HIS A C 1
ATOM 928 O O . HIS A 1 111 ? -5.248 14.311 42.712 1.00 64.88 111 HIS A O 1
ATOM 934 N N . GLY A 1 112 ? -7.234 13.924 41.718 1.00 58.41 112 GLY A N 1
ATOM 935 C CA . GLY A 1 112 ? -6.817 14.267 40.356 1.00 58.41 112 GLY A CA 1
ATOM 936 C C . GLY A 1 112 ? -5.597 13.469 39.852 1.00 58.41 112 GLY A C 1
ATOM 937 O O . GLY A 1 112 ? -5.023 12.632 40.553 1.00 58.41 112 GLY A O 1
ATOM 938 N N . PRO A 1 113 ? -5.147 13.685 38.606 1.00 57.81 113 PRO A N 1
ATOM 939 C CA . PRO A 1 113 ? -3.885 13.111 38.161 1.00 57.81 113 PRO A CA 1
ATOM 940 C C . PRO A 1 113 ? -2.734 13.727 38.970 1.00 57.81 113 PRO A C 1
ATOM 942 O O . PRO A 1 113 ? -2.464 14.923 38.864 1.00 57.81 113 PRO A O 1
ATOM 945 N N . LYS A 1 114 ? -2.001 12.895 39.727 1.00 56.94 114 LYS A N 1
ATOM 946 C CA . LYS A 1 114 ? -0.845 13.286 40.570 1.00 56.94 114 LYS A CA 1
ATOM 947 C C . LYS A 1 114 ? 0.280 14.024 39.819 1.00 56.94 114 LYS A C 1
ATOM 949 O O . LYS A 1 114 ? 1.201 14.537 40.444 1.00 56.94 114 LYS A O 1
ATOM 954 N N . LYS A 1 115 ? 0.233 14.070 38.483 1.00 55.09 115 LYS A N 1
ATOM 955 C CA . LYS A 1 115 ? 1.150 14.830 37.628 1.00 55.09 115 LYS A CA 1
ATOM 956 C C . LYS A 1 115 ? 0.354 15.543 36.537 1.00 55.09 115 LYS A C 1
ATOM 958 O O . LYS A 1 115 ? -0.107 14.905 35.590 1.00 55.09 115 LYS A O 1
ATOM 963 N N . ARG A 1 116 ? 0.223 16.870 36.637 1.00 57.06 116 ARG A N 1
ATOM 964 C CA . ARG A 1 116 ? -0.147 17.699 35.481 1.00 57.06 116 ARG A CA 1
ATOM 965 C C . ARG A 1 116 ? 0.958 17.514 34.444 1.00 57.06 116 ARG A C 1
ATOM 967 O O . ARG A 1 116 ? 2.112 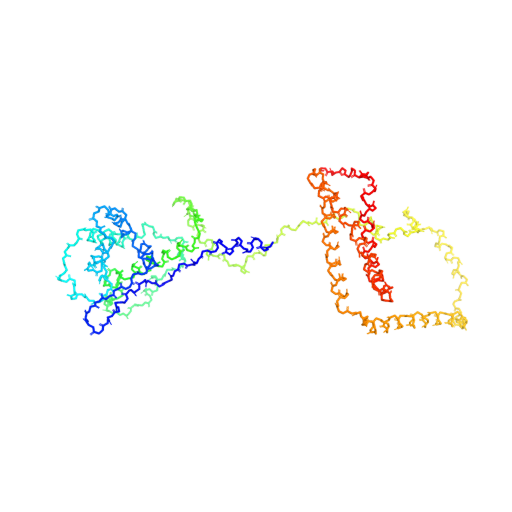17.820 34.728 1.00 57.06 116 ARG A O 1
ATOM 974 N N . ARG A 1 117 ? 0.641 16.956 33.274 1.00 59.28 117 ARG A N 1
ATOM 975 C CA . ARG A 1 117 ? 1.621 16.842 32.186 1.00 59.28 117 ARG A CA 1
ATOM 976 C C . ARG A 1 117 ? 1.837 18.224 31.574 1.00 59.28 117 ARG A C 1
ATOM 978 O O . ARG A 1 117 ? 1.205 18.561 30.581 1.00 59.28 117 ARG A O 1
ATOM 985 N N . LEU A 1 118 ? 2.718 19.005 32.197 1.00 58.03 118 LEU A N 1
ATOM 986 C CA . LEU A 1 118 ? 3.180 20.306 31.703 1.00 58.03 118 LEU A CA 1
ATOM 987 C C . LEU A 1 118 ? 3.966 20.196 30.385 1.00 58.03 118 LEU A C 1
ATOM 989 O O . LEU A 1 118 ? 4.246 21.210 29.765 1.00 58.03 118 LEU A O 1
ATOM 993 N N . ASP A 1 119 ? 4.290 18.982 29.933 1.00 59.06 119 ASP A N 1
ATOM 994 C CA . ASP A 1 119 ? 5.006 18.732 28.674 1.00 59.06 119 ASP A CA 1
ATOM 995 C C . ASP A 1 119 ? 4.208 19.105 27.414 1.00 59.06 119 ASP A C 1
ATOM 997 O O . ASP A 1 119 ? 4.761 19.073 26.324 1.00 59.06 119 ASP A O 1
ATOM 1001 N N . ARG A 1 120 ? 2.900 19.374 27.534 1.00 58.53 120 ARG A N 1
ATOM 1002 C CA . ARG A 1 120 ? 2.015 19.713 26.401 1.00 58.53 120 ARG A CA 1
ATOM 1003 C C . ARG A 1 120 ? 1.392 21.102 26.495 1.00 58.53 120 ARG A C 1
ATOM 1005 O O . ARG A 1 120 ? 0.528 21.429 25.690 1.00 58.53 120 ARG A O 1
ATOM 1012 N N . LEU A 1 121 ? 1.741 21.863 27.525 1.00 67.38 121 LEU A N 1
ATOM 1013 C CA . LEU A 1 121 ? 1.319 23.251 27.618 1.00 67.38 121 LEU A CA 1
ATOM 1014 C C . LEU A 1 121 ? 2.381 24.076 26.905 1.00 67.38 121 LEU A C 1
ATOM 1016 O O . LEU A 1 121 ? 3.547 23.955 27.273 1.00 67.38 121 LEU A O 1
ATOM 1020 N N . ASN A 1 122 ? 1.970 24.882 25.923 1.00 67.12 122 ASN A N 1
ATOM 1021 C CA . ASN A 1 122 ? 2.858 25.837 25.266 1.00 67.12 122 ASN A CA 1
ATOM 1022 C C . ASN A 1 122 ? 3.413 26.765 26.339 1.00 67.12 122 ASN A C 1
ATOM 1024 O O . ASN A 1 122 ? 2.684 27.579 26.907 1.00 67.12 122 ASN A O 1
ATOM 1028 N N . ARG A 1 123 ? 4.699 26.613 26.648 1.00 68.56 123 ARG A N 1
ATOM 1029 C CA . ARG A 1 123 ? 5.336 27.348 27.748 1.00 68.56 123 ARG A CA 1
ATOM 1030 C C . ARG A 1 123 ? 5.568 28.813 27.397 1.00 68.56 123 ARG A C 1
ATOM 1032 O O . ARG A 1 123 ? 5.890 29.596 28.282 1.00 68.56 123 ARG A O 1
ATOM 1039 N N . LEU A 1 124 ? 5.440 29.151 26.116 1.00 72.31 124 LEU A N 1
ATOM 1040 C CA . LEU A 1 124 ? 5.544 30.504 25.576 1.00 72.31 124 LEU A CA 1
ATOM 1041 C C . LEU A 1 124 ? 4.237 31.304 25.664 1.00 72.31 124 LEU A C 1
ATOM 1043 O O . LEU A 1 124 ? 4.256 32.505 25.420 1.00 72.31 124 LEU A O 1
ATOM 1047 N N . ILE A 1 125 ? 3.112 30.661 25.994 1.00 75.06 125 ILE A N 1
ATOM 1048 C CA . ILE A 1 125 ? 1.806 31.319 26.070 1.00 75.06 125 ILE A CA 1
ATOM 1049 C C . ILE A 1 125 ? 1.369 31.361 27.532 1.00 75.06 125 ILE A C 1
ATOM 1051 O O . ILE A 1 125 ? 0.902 30.363 28.082 1.00 75.06 125 ILE A O 1
ATOM 1055 N N . ASP A 1 126 ? 1.502 32.531 28.150 1.00 75.56 126 ASP A N 1
ATOM 1056 C CA . ASP A 1 126 ? 0.971 32.795 29.482 1.00 75.56 126 ASP A CA 1
ATOM 1057 C C . ASP A 1 126 ? -0.352 33.560 29.378 1.00 75.56 126 ASP A C 1
ATOM 1059 O O . ASP A 1 126 ? -0.388 34.774 29.193 1.00 75.56 126 ASP A O 1
ATOM 1063 N N . LEU A 1 127 ? -1.461 32.832 29.505 1.00 74.62 127 LEU A N 1
ATOM 1064 C CA . LEU A 1 127 ? -2.804 33.419 29.478 1.00 74.62 127 LEU A CA 1
ATOM 1065 C C . LEU A 1 127 ? -3.093 34.293 30.708 1.00 74.62 127 LEU A C 1
ATOM 1067 O O . LEU A 1 127 ? -4.042 35.076 30.673 1.00 74.62 127 LEU A O 1
ATOM 1071 N N . SER A 1 128 ? -2.305 34.167 31.785 1.00 72.31 128 SER A N 1
ATOM 1072 C CA . SER A 1 128 ? -2.483 34.985 32.985 1.00 72.31 128 SER A CA 1
ATOM 1073 C C . SER A 1 128 ? -1.958 36.411 32.815 1.00 72.31 128 SER A C 1
ATOM 1075 O O . SER A 1 128 ? -2.494 37.308 33.457 1.00 72.31 128 SER A O 1
ATOM 1077 N N . MET A 1 129 ? -1.018 36.653 31.889 1.00 70.00 129 MET A N 1
ATOM 1078 C CA . MET A 1 129 ? -0.547 38.011 31.573 1.00 70.00 129 MET A CA 1
ATOM 1079 C C . MET A 1 129 ? -1.666 38.894 31.012 1.00 70.00 129 MET A C 1
ATOM 1081 O O . MET A 1 129 ? -1.763 40.062 31.363 1.00 70.00 129 MET A O 1
ATOM 1085 N N . THR A 1 130 ? -2.583 38.323 30.224 1.00 67.19 130 THR A N 1
ATOM 1086 C CA . THR A 1 130 ? -3.759 39.043 29.698 1.00 67.19 130 THR A CA 1
ATOM 1087 C C . THR A 1 130 ? -4.697 39.571 30.789 1.00 67.19 130 THR A C 1
ATOM 1089 O O . THR A 1 130 ? -5.548 40.408 30.506 1.00 67.19 130 THR A O 1
ATOM 1092 N N . ALA A 1 131 ? -4.588 39.087 32.033 1.00 66.94 131 ALA A N 1
ATOM 1093 C CA . ALA A 1 131 ? -5.392 39.599 33.140 1.00 66.94 131 ALA A CA 1
ATOM 1094 C C . ALA A 1 131 ? -4.955 41.007 33.584 1.00 66.94 131 ALA A C 1
ATOM 1096 O O . ALA A 1 131 ? -5.789 41.755 34.087 1.00 66.94 131 ALA A O 1
ATOM 1097 N N . GLU A 1 132 ? -3.686 41.383 33.376 1.00 65.12 132 GLU A N 1
ATOM 1098 C CA . GLU A 1 132 ? -3.176 42.725 33.699 1.00 65.12 132 GLU A CA 1
ATOM 1099 C C . GLU A 1 132 ? -3.690 43.796 32.722 1.00 65.12 132 GLU A C 1
ATOM 1101 O O . GLU A 1 132 ? -3.837 44.953 33.108 1.00 65.12 132 GLU A O 1
ATOM 1106 N N . ASP A 1 133 ? -4.051 43.411 31.493 1.00 65.81 133 ASP A N 1
ATOM 1107 C CA . ASP A 1 133 ? -4.604 44.316 30.472 1.00 65.81 133 ASP A CA 1
ATOM 1108 C C . ASP A 1 133 ? -6.071 44.715 30.744 1.00 65.81 133 ASP A C 1
ATOM 1110 O O . ASP A 1 133 ? -6.611 45.630 30.116 1.00 65.81 133 ASP A O 1
ATOM 1114 N N . HIS A 1 134 ? -6.737 44.058 31.698 1.00 66.25 134 HIS A N 1
ATOM 1115 C CA . HIS A 1 134 ? -8.120 44.330 32.091 1.00 66.25 134 HIS A CA 1
ATOM 1116 C C . HIS A 1 134 ? -8.181 45.039 33.456 1.00 66.25 134 HIS A C 1
ATOM 1118 O O . HIS A 1 134 ? -8.677 44.490 34.436 1.00 66.25 134 HIS A O 1
ATOM 1124 N N . LEU A 1 135 ? -7.696 46.283 33.527 1.00 61.41 135 LEU A N 1
ATOM 1125 C CA . LEU A 1 135 ? -7.624 47.077 34.768 1.00 61.41 135 LEU A CA 1
ATOM 1126 C C . LEU A 1 135 ? -8.962 47.607 35.319 1.00 61.41 135 LEU A C 1
ATOM 1128 O O . LEU A 1 135 ? -8.959 48.359 36.291 1.00 61.41 135 LEU A O 1
ATOM 1132 N N . GLU A 1 136 ? -10.117 47.253 34.758 1.00 60.12 136 GLU A N 1
ATOM 1133 C CA . GLU A 1 136 ? -11.347 47.977 35.087 1.00 60.12 136 GLU A CA 1
ATOM 1134 C C . GLU A 1 136 ? -12.569 47.069 35.194 1.00 60.12 136 GLU A C 1
ATOM 1136 O O . GLU A 1 136 ? -13.368 46.933 34.273 1.00 60.12 136 GLU A O 1
ATOM 1141 N N . SER A 1 137 ? -12.726 46.439 36.358 1.00 58.50 137 SER A N 1
ATOM 1142 C CA . SER A 1 137 ? -14.021 46.023 36.906 1.00 58.50 137 SER A CA 1
ATOM 1143 C C . SER A 1 137 ? -13.839 45.723 38.391 1.00 58.50 137 SER A C 1
ATOM 1145 O O . SER A 1 137 ? -13.305 44.683 38.756 1.00 58.50 137 SER A O 1
ATOM 1147 N N . GLY A 1 138 ? -14.279 46.629 39.266 1.00 61.28 138 GLY A N 1
ATOM 1148 C CA . GLY A 1 138 ? -14.211 46.480 40.728 1.00 61.28 138 GLY A CA 1
ATOM 1149 C C . GLY A 1 138 ? -15.136 45.405 41.321 1.00 61.28 138 GLY A C 1
ATOM 1150 O O . GLY A 1 138 ? -15.521 45.518 42.481 1.00 61.28 138 GLY A O 1
ATOM 1151 N N . ASN A 1 139 ? -15.518 44.393 40.538 1.00 73.25 139 ASN A N 1
ATOM 1152 C CA . ASN A 1 139 ? -16.365 43.289 40.973 1.00 73.25 139 ASN A CA 1
ATOM 1153 C C . ASN A 1 139 ? -15.508 42.042 41.195 1.00 73.25 139 ASN A C 1
ATOM 1155 O O . ASN A 1 139 ? -14.649 41.721 40.372 1.00 73.25 139 ASN A O 1
ATOM 1159 N N . GLU A 1 140 ? -15.777 41.306 42.276 1.00 69.94 140 GLU A N 1
ATOM 1160 C CA . GLU A 1 140 ? -15.222 39.963 42.422 1.00 69.94 140 GLU A CA 1
ATOM 1161 C C . GLU A 1 140 ? -15.672 39.079 41.244 1.00 69.94 140 GLU A C 1
ATOM 1163 O O . GLU A 1 140 ? -16.815 39.193 40.785 1.00 69.94 140 GLU A O 1
ATOM 1168 N N . PRO A 1 141 ? -14.797 38.190 40.741 1.00 70.88 141 PRO A N 1
ATOM 1169 C CA . PRO A 1 141 ? -15.175 37.227 39.719 1.00 70.88 141 PRO A CA 1
ATOM 1170 C C . PRO A 1 141 ? -16.353 36.381 40.216 1.00 70.88 141 PRO A C 1
ATOM 1172 O O . PRO A 1 141 ? -16.343 35.909 41.356 1.00 70.88 141 PRO A O 1
ATOM 1175 N N . ASP A 1 142 ? -17.350 36.182 39.347 1.00 71.62 142 ASP A N 1
ATOM 1176 C CA . ASP A 1 142 ? -18.534 35.355 39.615 1.00 71.62 142 ASP A CA 1
ATOM 1177 C C . ASP A 1 142 ? -18.131 33.963 40.149 1.00 71.62 142 ASP A C 1
ATOM 1179 O O . ASP A 1 142 ? -17.035 33.467 39.882 1.00 71.62 142 ASP A O 1
ATOM 1183 N N . ILE A 1 143 ? -19.027 33.282 40.864 1.00 68.56 143 ILE A N 1
ATOM 1184 C CA . ILE A 1 143 ? -18.830 31.928 41.407 1.00 68.56 143 ILE A CA 1
ATOM 1185 C C . ILE A 1 143 ? -18.404 30.949 40.295 1.00 68.56 143 ILE A C 1
ATOM 1187 O O . ILE A 1 143 ? -17.691 29.984 40.554 1.00 68.56 143 ILE A O 1
ATOM 1191 N N . THR A 1 144 ? -18.802 31.194 39.042 1.00 65.62 144 THR A N 1
ATOM 1192 C CA . THR A 1 144 ? -18.368 30.412 37.870 1.00 65.62 144 THR A CA 1
ATOM 1193 C C . THR A 1 144 ? -16.970 30.763 37.354 1.00 65.62 144 THR A C 1
ATOM 1195 O O . THR A 1 144 ? -16.374 29.958 36.642 1.00 65.62 144 THR A O 1
ATOM 1198 N N . MET A 1 145 ? -16.460 31.950 37.681 1.00 69.00 145 MET A N 1
ATOM 1199 C CA . MET A 1 145 ? -15.152 32.488 37.285 1.00 69.00 145 MET A CA 1
ATOM 1200 C C . MET A 1 145 ? -14.077 32.271 38.362 1.00 69.00 145 MET A C 1
ATOM 1202 O O . MET A 1 145 ? -12.900 32.543 38.131 1.00 69.00 145 MET A O 1
ATOM 1206 N N . GLN A 1 146 ? -14.462 31.754 39.530 1.00 71.12 146 GLN A N 1
ATOM 1207 C CA . GLN A 1 146 ? -13.547 31.407 40.610 1.00 71.12 146 GLN A CA 1
ATOM 1208 C C . GLN A 1 146 ? -13.029 29.963 40.463 1.00 71.12 146 GLN A C 1
ATOM 1210 O O . GLN A 1 146 ? -13.808 29.004 40.398 1.00 71.12 146 GLN A O 1
ATOM 1215 N N . PRO A 1 147 ? -11.701 29.752 40.431 1.00 68.88 147 PRO A N 1
ATOM 1216 C CA . PRO A 1 147 ? -11.139 28.416 40.328 1.00 68.88 147 PRO A CA 1
ATOM 1217 C C . PRO A 1 147 ? -11.397 27.626 41.616 1.00 68.88 147 PRO A C 1
ATOM 1219 O O . PRO A 1 147 ? -11.012 28.029 42.708 1.00 68.88 147 PRO A O 1
ATOM 1222 N N . GLY A 1 148 ? -11.996 26.442 41.490 1.00 67.94 148 GLY A N 1
ATOM 1223 C CA . GLY A 1 148 ? -12.135 25.512 42.616 1.00 67.94 148 GLY A CA 1
ATOM 1224 C C . GLY A 1 148 ? -13.401 25.681 43.460 1.00 67.94 148 GLY A C 1
ATOM 1225 O O . GLY A 1 148 ? -13.634 24.847 44.336 1.00 67.94 148 GLY A O 1
ATOM 1226 N N . THR A 1 149 ? -14.268 26.645 43.142 1.00 65.00 149 THR A N 1
ATOM 1227 C CA . THR A 1 149 ? -15.580 26.803 43.778 1.00 65.00 149 THR A CA 1
ATOM 1228 C C . THR A 1 149 ? -16.705 26.392 42.811 1.00 65.00 149 THR A C 1
ATOM 1230 O O . THR A 1 149 ? -16.644 26.611 41.605 1.00 65.00 149 THR A O 1
ATOM 1233 N N . GLY A 1 150 ? -17.718 25.675 43.314 1.00 67.69 150 GLY A N 1
ATOM 1234 C CA . GLY A 1 150 ? -18.929 25.341 42.548 1.00 67.69 150 GLY A CA 1
ATOM 1235 C C . GLY A 1 150 ? -19.260 23.849 42.400 1.00 67.69 150 GLY A C 1
ATOM 1236 O O . GLY A 1 150 ? -18.402 22.976 42.262 1.00 67.69 150 GLY A O 1
ATOM 1237 N N . LYS A 1 151 ? -20.569 23.555 42.361 1.00 68.25 151 LYS A N 1
ATOM 1238 C CA . LYS A 1 151 ? -21.128 22.198 42.173 1.00 68.25 151 LYS A CA 1
ATOM 1239 C C . LYS A 1 151 ? -20.744 21.578 40.817 1.00 68.25 151 LYS A C 1
ATOM 1241 O O . LYS A 1 151 ? -20.660 20.356 40.706 1.00 68.25 151 LYS A O 1
ATOM 1246 N N . SER A 1 152 ? -20.446 22.417 39.818 1.00 69.56 152 SER A N 1
ATOM 1247 C CA . SER A 1 152 ? -20.027 22.024 38.462 1.00 69.56 152 SER A CA 1
ATOM 1248 C C . SER A 1 152 ? -18.678 21.287 38.421 1.00 69.56 152 SER A C 1
ATOM 1250 O O . SER A 1 152 ? -18.451 20.449 37.550 1.00 69.56 152 SER A O 1
ATOM 1252 N N . LEU A 1 153 ? -17.791 21.504 39.400 1.00 73.62 153 LEU A N 1
ATOM 1253 C CA . LEU A 1 153 ? -16.456 20.890 39.415 1.00 73.62 153 LEU A CA 1
ATOM 1254 C C . LEU A 1 153 ? -16.492 19.368 39.505 1.00 73.62 153 LEU A C 1
ATOM 1256 O O . LEU A 1 153 ? -15.662 18.692 38.900 1.00 73.62 153 LEU A O 1
ATOM 1260 N N . THR A 1 154 ? -17.461 18.821 40.235 1.00 74.69 154 THR A N 1
ATOM 1261 C CA . THR A 1 154 ? -17.646 17.368 40.337 1.00 74.69 154 THR A CA 1
ATOM 1262 C C . THR A 1 154 ? -17.999 16.762 38.977 1.00 74.69 154 THR A C 1
ATOM 1264 O O . THR A 1 154 ? -17.468 15.714 38.606 1.00 74.69 154 THR A O 1
ATOM 1267 N N . LEU A 1 155 ? -18.832 17.456 38.196 1.00 75.50 155 LEU A N 1
ATOM 1268 C CA . LEU A 1 155 ? -19.212 17.056 36.847 1.00 75.50 155 LEU A CA 1
ATOM 1269 C C . LEU A 1 155 ? -18.037 17.208 35.873 1.00 75.50 155 LEU A C 1
ATOM 1271 O O . LEU A 1 155 ? -17.748 16.279 35.122 1.00 75.50 155 LEU A O 1
ATOM 1275 N N . LEU A 1 156 ? -17.307 18.326 35.941 1.00 78.25 156 LEU A N 1
ATOM 1276 C CA . LEU A 1 156 ? -16.139 18.587 35.098 1.00 78.25 156 LEU A CA 1
ATOM 1277 C C . LEU A 1 156 ? -15.016 17.565 35.335 1.00 78.25 156 LEU A C 1
ATOM 1279 O O . LEU A 1 156 ? -14.465 17.020 34.380 1.00 78.25 156 LEU A O 1
ATOM 1283 N N . ARG A 1 157 ? -14.710 17.234 36.598 1.00 78.88 157 ARG A N 1
ATOM 1284 C CA . ARG A 1 157 ? -13.722 16.195 36.947 1.00 78.88 157 ARG A CA 1
ATOM 1285 C C . ARG A 1 157 ? -14.117 14.832 36.382 1.00 78.88 157 ARG A C 1
ATOM 1287 O O . ARG A 1 157 ? -13.263 14.127 35.849 1.00 78.88 157 ARG A O 1
ATOM 1294 N N . LYS A 1 158 ? -15.405 14.476 36.434 1.00 75.19 158 LYS A N 1
ATOM 1295 C CA . LYS A 1 158 ? -15.917 13.234 35.832 1.00 75.19 158 LYS A CA 1
ATOM 1296 C C . LYS A 1 158 ? -15.813 13.244 34.314 1.00 75.19 158 LYS A C 1
ATOM 1298 O O . LYS A 1 158 ? -15.383 12.243 33.749 1.00 75.19 158 LYS A O 1
ATOM 1303 N N . PHE A 1 159 ? -16.165 14.353 33.663 1.00 79.81 159 PHE A N 1
ATOM 1304 C CA . PHE A 1 159 ? -16.068 14.475 32.210 1.00 79.81 159 PHE A CA 1
ATOM 1305 C C . PHE A 1 159 ? -14.614 14.363 31.744 1.00 79.81 159 PHE A C 1
ATOM 1307 O O . PHE A 1 159 ? -14.317 13.594 30.834 1.00 79.81 159 PHE A O 1
ATOM 1314 N N . ASN A 1 160 ? -13.690 15.025 32.445 1.00 81.75 160 ASN A N 1
ATOM 1315 C CA . ASN A 1 160 ? -12.256 14.929 32.184 1.00 81.75 160 ASN A CA 1
ATOM 1316 C C . ASN A 1 160 ? -11.721 13.509 32.421 1.00 81.75 160 ASN A C 1
ATOM 1318 O O . ASN A 1 160 ? -10.982 12.999 31.584 1.00 81.75 160 ASN A O 1
ATOM 1322 N N . ARG A 1 161 ? -12.141 12.828 33.500 1.00 79.06 161 ARG A N 1
ATOM 1323 C CA . ARG A 1 161 ? -11.796 11.416 33.762 1.00 79.06 161 ARG A CA 1
ATOM 1324 C C . ARG A 1 161 ? -12.330 10.492 32.664 1.00 79.06 161 ARG A C 1
ATOM 1326 O O . ARG A 1 161 ? -11.638 9.570 32.239 1.00 79.06 161 ARG A O 1
ATOM 1333 N N . HIS A 1 162 ? -13.553 10.732 32.195 1.00 78.19 162 HIS A N 1
ATOM 1334 C CA . HIS A 1 162 ? -14.160 9.966 31.110 1.00 78.19 162 HIS A CA 1
ATOM 1335 C C . HIS A 1 162 ? -13.411 10.179 29.789 1.00 78.19 162 HIS A C 1
ATOM 1337 O O . HIS A 1 162 ? -12.987 9.205 29.168 1.00 78.19 162 HIS A O 1
ATOM 1343 N N . ALA A 1 163 ? -13.171 11.435 29.404 1.00 83.56 163 ALA A N 1
ATOM 1344 C CA . ALA A 1 163 ? -12.401 11.789 28.216 1.00 83.56 163 ALA A CA 1
ATOM 1345 C C . ALA A 1 163 ? -10.985 11.194 28.265 1.00 83.56 163 ALA A C 1
ATOM 1347 O O . ALA A 1 163 ? -10.538 10.579 27.298 1.00 83.56 163 ALA A O 1
ATOM 1348 N N . GLU A 1 164 ? -10.307 11.285 29.412 1.00 79.88 164 GLU A N 1
ATOM 1349 C CA . GLU A 1 164 ? -9.001 10.665 29.630 1.00 79.88 164 GLU A CA 1
ATOM 1350 C C . GLU A 1 164 ? -9.054 9.149 29.410 1.00 79.88 164 GLU A C 1
ATOM 1352 O O . GLU A 1 164 ? -8.179 8.592 28.750 1.00 79.88 164 GLU A O 1
ATOM 1357 N N . ARG A 1 165 ? -10.075 8.465 29.932 1.00 77.69 165 ARG A N 1
ATOM 1358 C CA . ARG A 1 165 ? -10.201 7.011 29.798 1.00 77.69 165 ARG A CA 1
ATOM 1359 C C . ARG A 1 165 ? -10.521 6.580 28.363 1.00 77.69 165 ARG A C 1
ATOM 1361 O O . ARG A 1 165 ? -9.961 5.589 27.897 1.00 77.69 165 ARG A O 1
ATOM 1368 N N . VAL A 1 166 ? -11.358 7.332 27.646 1.00 81.56 166 VAL A N 1
ATOM 1369 C CA . VAL A 1 166 ? -11.620 7.110 26.213 1.00 81.56 166 VAL A CA 1
ATOM 1370 C C . VAL A 1 166 ? -10.329 7.281 25.409 1.00 81.56 166 VAL A C 1
ATOM 1372 O O . VAL A 1 166 ? -9.954 6.383 24.655 1.00 81.56 166 VAL A O 1
ATOM 1375 N N . LEU A 1 167 ? -9.579 8.359 25.648 1.00 78.88 167 LEU A N 1
ATOM 1376 C CA . LEU A 1 167 ? -8.297 8.600 24.984 1.00 78.88 167 LEU A CA 1
ATOM 1377 C C . LEU A 1 167 ? -7.273 7.504 25.301 1.00 78.88 167 LEU A C 1
ATOM 1379 O O . LEU A 1 167 ? -6.666 6.955 24.384 1.00 78.88 167 LEU A O 1
ATOM 1383 N N . LYS A 1 168 ? -7.129 7.112 26.573 1.00 77.88 168 LYS A N 1
ATOM 1384 C CA . LYS A 1 168 ? -6.251 6.004 26.985 1.00 77.88 168 LYS A CA 1
ATOM 1385 C C . LYS A 1 168 ? -6.639 4.670 26.351 1.00 77.88 168 LYS A C 1
ATOM 1387 O O . LYS A 1 168 ? -5.753 3.876 26.087 1.00 77.88 168 LYS A O 1
ATOM 1392 N N . SER A 1 169 ? -7.925 4.425 26.094 1.00 75.38 169 SER A N 1
ATOM 1393 C CA . SER A 1 169 ? -8.365 3.197 25.416 1.00 75.38 169 SER A CA 1
ATOM 1394 C C . SER A 1 169 ? -8.025 3.182 23.920 1.00 75.38 169 SER A C 1
ATOM 1396 O O . SER A 1 169 ? -7.744 2.122 23.369 1.00 75.38 169 SER A O 1
ATOM 1398 N N . SER A 1 170 ? -8.016 4.351 23.265 1.00 70.75 170 SER A N 1
ATOM 1399 C CA . SER A 1 170 ? -7.630 4.485 21.849 1.00 70.75 170 SER A CA 1
ATOM 1400 C C . SER A 1 170 ? -6.119 4.512 21.626 1.00 70.75 170 SER A C 1
ATOM 1402 O O . SER A 1 170 ? -5.626 4.055 20.595 1.00 70.75 170 SER A O 1
ATOM 1404 N N . LEU A 1 171 ? -5.369 5.045 22.591 1.00 72.12 171 LEU A N 1
ATOM 1405 C CA . LEU A 1 171 ? -3.919 5.010 22.571 1.00 72.12 171 LEU A CA 1
ATOM 1406 C C . LEU A 1 171 ? -3.515 3.586 22.945 1.00 72.12 171 LEU A C 1
ATOM 1408 O O . LEU A 1 171 ? -3.519 3.233 24.118 1.00 72.12 171 LEU A O 1
ATOM 1412 N N . SER A 1 172 ? -3.204 2.766 21.935 1.00 56.12 172 SER A N 1
ATOM 1413 C CA . SER A 1 172 ? -2.629 1.427 22.113 1.00 56.12 172 SER A CA 1
ATOM 1414 C C . SER A 1 172 ? -1.611 1.433 23.255 1.00 56.12 172 SER A C 1
ATOM 1416 O O . SER A 1 172 ? -0.873 2.415 23.363 1.00 56.12 172 SER A O 1
ATOM 1418 N N . GLU A 1 173 ? -1.507 0.340 24.018 1.00 53.94 173 GLU A N 1
ATOM 1419 C CA . GLU A 1 173 ? -0.499 0.077 25.064 1.00 53.94 173 GLU A CA 1
ATOM 1420 C C . GLU A 1 173 ? 0.966 0.151 24.580 1.00 53.94 173 GLU A C 1
ATOM 1422 O O . GLU A 1 173 ? 1.853 -0.492 25.129 1.00 53.94 173 GLU A O 1
ATOM 1427 N N . LYS A 1 174 ? 1.294 0.940 23.557 1.00 47.84 174 LYS A N 1
ATOM 1428 C CA . LYS A 1 174 ? 2.602 1.565 23.522 1.00 47.84 174 LYS A CA 1
ATOM 1429 C C . LYS A 1 174 ? 2.687 2.376 24.807 1.00 47.84 174 LYS A C 1
ATOM 1431 O O . LYS A 1 174 ? 1.974 3.380 24.916 1.00 47.84 174 LYS A O 1
ATOM 1436 N N . PRO A 1 175 ? 3.530 1.986 25.782 1.00 44.59 175 PRO A N 1
ATOM 1437 C CA . PRO A 1 175 ? 3.889 2.933 26.809 1.00 44.59 175 PRO A CA 1
ATOM 1438 C C . PRO A 1 175 ? 4.362 4.156 26.030 1.00 44.59 175 PRO A C 1
ATOM 1440 O O . PRO A 1 175 ? 5.321 4.073 25.255 1.00 44.59 175 PRO A O 1
ATOM 1443 N N . MET A 1 176 ? 3.666 5.289 26.174 1.00 47.12 176 MET A N 1
ATOM 1444 C CA . MET A 1 176 ? 4.370 6.554 26.053 1.00 47.12 176 MET A CA 1
ATOM 1445 C C . MET A 1 176 ? 5.509 6.358 27.030 1.00 47.12 176 MET A C 1
ATOM 1447 O O . MET A 1 176 ? 5.261 6.357 28.238 1.00 47.12 176 MET A O 1
ATOM 1451 N N . LYS A 1 177 ? 6.703 6.038 26.509 1.00 42.06 177 LYS A N 1
ATOM 1452 C CA . LYS A 1 177 ? 7.905 5.947 27.320 1.00 42.06 177 LYS A CA 1
ATOM 1453 C C . LYS A 1 177 ? 7.814 7.179 28.212 1.00 42.06 177 LYS A C 1
ATOM 1455 O O . LYS A 1 177 ? 7.589 8.265 27.657 1.00 42.06 177 LYS A O 1
ATOM 1460 N N . PRO A 1 178 ? 7.848 7.035 29.548 1.00 43.47 178 PRO A N 1
ATOM 1461 C CA . PRO A 1 178 ? 8.122 8.183 30.377 1.00 43.47 178 PRO A CA 1
ATOM 1462 C C . PRO A 1 178 ? 9.458 8.650 29.830 1.00 43.47 178 PRO A C 1
ATOM 1464 O O . PRO A 1 178 ? 10.467 7.971 30.009 1.00 43.47 178 PRO A O 1
ATOM 1467 N N . LYS A 1 179 ? 9.424 9.675 28.977 1.00 49.38 179 LYS A N 1
ATOM 1468 C CA . LYS A 1 179 ? 10.628 10.303 28.486 1.00 49.38 179 LYS A CA 1
ATOM 1469 C C . LYS A 1 179 ? 11.220 10.852 29.781 1.00 49.38 179 LYS A C 1
ATOM 1471 O O . LYS A 1 179 ? 10.647 11.782 30.325 1.00 49.38 179 LYS A O 1
ATOM 1476 N N . GLU A 1 180 ? 12.184 10.107 30.302 1.00 39.81 180 GLU A N 1
ATOM 1477 C CA . GLU A 1 180 ? 13.216 10.389 31.294 1.00 39.81 180 GLU A CA 1
ATOM 1478 C C . GLU A 1 180 ? 12.867 11.249 32.525 1.00 39.81 180 GLU A C 1
ATOM 1480 O O . GLU A 1 180 ? 11.863 11.941 32.640 1.00 39.81 180 GLU A O 1
ATOM 1485 N N . SER A 1 181 ? 13.695 11.095 33.546 1.00 41.03 181 SER A N 1
ATOM 1486 C CA . SER A 1 181 ? 13.561 11.699 34.865 1.00 41.03 181 SER A CA 1
ATOM 1487 C C . SER A 1 181 ? 13.260 13.212 34.823 1.00 41.03 181 SER A C 1
ATOM 1489 O O . SER A 1 181 ? 13.797 13.918 33.968 1.00 41.03 181 SER A O 1
ATOM 1491 N N . PRO A 1 182 ? 12.482 13.756 35.783 1.00 45.44 182 PRO A N 1
ATOM 1492 C CA . PRO A 1 182 ? 12.180 15.192 35.891 1.00 45.44 182 PRO A CA 1
ATOM 1493 C C . PRO A 1 182 ? 13.386 16.142 36.031 1.00 45.44 182 PRO A C 1
ATOM 1495 O O . PRO A 1 182 ? 13.180 17.342 36.175 1.00 45.44 182 PRO A O 1
ATOM 1498 N N . SER A 1 183 ? 14.621 15.635 36.034 1.00 46.44 183 SER A N 1
ATOM 1499 C CA . SER A 1 183 ? 15.844 16.403 36.279 1.00 46.44 183 SER A CA 1
ATOM 1500 C C . SER A 1 183 ? 16.595 16.845 35.016 1.00 46.44 183 SER A C 1
ATOM 1502 O O . SER A 1 183 ? 17.335 17.816 35.106 1.00 46.44 183 SER A O 1
ATOM 1504 N N . ASP A 1 184 ? 16.385 16.212 33.851 1.00 42.69 184 ASP A N 1
ATOM 1505 C CA . ASP A 1 184 ? 17.165 16.506 32.624 1.00 42.69 184 ASP A CA 1
ATOM 1506 C C . ASP A 1 184 ? 16.374 17.196 31.502 1.00 42.69 184 ASP A C 1
ATOM 1508 O O . ASP A 1 184 ? 16.932 17.566 30.461 1.00 42.69 184 ASP A O 1
ATOM 1512 N N . TYR A 1 185 ? 15.094 17.498 31.735 1.00 48.41 185 TYR A N 1
ATOM 1513 C CA . TYR A 1 185 ? 14.350 18.488 30.951 1.00 48.41 185 TYR A CA 1
ATOM 1514 C C . TYR A 1 185 ? 14.787 19.895 31.328 1.00 48.41 185 TYR A C 1
ATOM 1516 O O . TYR A 1 185 ? 14.015 20.718 31.820 1.00 48.41 185 TYR A O 1
ATOM 1524 N N . THR A 1 186 ? 16.061 20.178 31.093 1.00 47.56 186 THR A N 1
ATOM 1525 C CA . THR A 1 186 ? 16.536 21.549 31.024 1.00 47.56 186 THR A CA 1
ATOM 1526 C C . THR A 1 186 ? 15.619 22.299 30.059 1.00 47.56 186 THR A C 1
ATOM 1528 O O . THR A 1 186 ? 15.317 21.824 28.958 1.00 47.56 186 THR A O 1
ATOM 1531 N N . GLN A 1 187 ? 15.148 23.466 30.499 1.00 52.81 187 GLN A N 1
ATOM 1532 C CA . GLN A 1 187 ? 14.267 24.395 29.782 1.00 52.81 187 GLN A CA 1
ATOM 1533 C C . GLN A 1 187 ? 14.569 24.493 28.272 1.00 52.81 187 GLN A C 1
ATOM 1535 O O . GLN A 1 187 ? 13.663 24.651 27.466 1.00 52.81 187 GLN A O 1
ATOM 1540 N N . LYS A 1 188 ? 15.824 24.287 27.862 1.00 52.44 188 LYS A N 1
ATOM 1541 C CA . LYS A 1 188 ? 16.300 24.300 26.475 1.00 52.44 188 LYS A CA 1
ATOM 1542 C C . LYS A 1 188 ? 15.660 23.308 25.494 1.00 52.44 188 LYS A C 1
ATOM 1544 O O . LYS A 1 188 ? 15.756 23.593 24.310 1.00 52.44 188 LYS A O 1
ATOM 1549 N N . LYS A 1 189 ? 15.090 22.160 25.890 1.00 55.25 189 LYS A N 1
ATOM 1550 C CA . LYS A 1 189 ? 14.511 21.204 24.907 1.00 55.25 189 LYS A CA 1
ATOM 1551 C C . LYS A 1 189 ? 13.042 21.478 24.572 1.00 55.25 189 LYS A C 1
ATOM 1553 O O . LYS A 1 189 ? 12.678 21.354 23.416 1.00 55.25 189 LYS A O 1
ATOM 1558 N N . GLY A 1 190 ? 12.229 21.890 25.547 1.00 61.50 190 GLY A N 1
ATOM 1559 C CA . GLY A 1 190 ? 10.803 22.167 25.313 1.00 61.50 190 GLY A CA 1
ATOM 1560 C C . GLY A 1 190 ? 10.577 23.394 24.430 1.00 61.50 190 GLY A C 1
ATOM 1561 O O . GLY A 1 190 ? 9.815 23.328 23.477 1.00 61.50 190 GLY A O 1
ATOM 1562 N N . TYR A 1 191 ? 11.313 24.481 24.689 1.00 66.50 191 TYR A N 1
ATOM 1563 C CA . TYR A 1 191 ? 11.184 25.699 23.886 1.00 66.50 191 TYR A CA 1
ATOM 1564 C C . TYR A 1 191 ? 11.699 25.534 22.457 1.00 66.50 191 TYR A C 1
ATOM 1566 O O . TYR A 1 191 ? 11.179 26.180 21.568 1.00 66.50 191 TYR A O 1
ATOM 1574 N N . LYS A 1 192 ? 12.710 24.689 22.212 1.00 69.06 192 LYS A N 1
ATOM 1575 C CA . LYS A 1 192 ? 13.248 24.504 20.855 1.00 69.06 192 LYS A CA 1
ATOM 1576 C C . LYS A 1 192 ? 12.190 23.960 19.909 1.00 69.06 192 LYS A C 1
ATOM 1578 O O . LYS A 1 192 ? 11.976 24.563 18.872 1.00 69.06 192 LYS A O 1
ATOM 1583 N N . ASP A 1 193 ? 11.499 22.898 20.310 1.00 72.00 193 ASP A N 1
ATOM 1584 C CA . ASP A 1 193 ? 10.429 22.307 19.503 1.00 72.00 193 ASP A CA 1
ATOM 1585 C C . ASP A 1 193 ? 9.267 23.301 19.286 1.00 72.00 193 ASP A C 1
ATOM 1587 O O . ASP A 1 193 ? 8.650 23.292 18.231 1.00 72.00 193 ASP A O 1
ATOM 1591 N N . GLU A 1 194 ? 8.992 24.186 20.255 1.00 73.38 194 GLU A N 1
ATOM 1592 C CA . GLU A 1 194 ? 7.967 25.242 20.147 1.00 73.38 194 GLU A CA 1
ATOM 1593 C C . GLU A 1 194 ? 8.413 26.469 19.315 1.00 73.38 194 GLU A C 1
ATOM 1595 O O . GLU A 1 194 ? 7.563 27.238 18.875 1.00 73.38 194 GLU A O 1
ATOM 1600 N N . ILE A 1 195 ? 9.724 26.682 19.122 1.00 78.12 195 ILE A N 1
ATOM 1601 C CA . ILE A 1 195 ? 10.307 27.823 18.383 1.00 78.12 195 ILE A CA 1
ATOM 1602 C C . ILE A 1 195 ? 10.613 27.464 16.920 1.00 78.12 195 ILE A C 1
ATOM 1604 O O . ILE A 1 195 ? 10.713 28.364 16.088 1.00 78.12 195 ILE A O 1
ATOM 1608 N N . ILE A 1 196 ? 10.791 26.180 16.596 1.00 79.44 196 ILE A N 1
ATOM 1609 C CA . ILE A 1 196 ? 11.045 25.729 15.222 1.00 79.44 196 ILE A CA 1
ATOM 1610 C C . ILE A 1 196 ? 9.833 26.072 14.346 1.00 79.44 196 ILE A C 1
ATOM 1612 O O . ILE A 1 196 ? 8.710 25.651 14.620 1.00 79.44 196 ILE A O 1
ATOM 1616 N N . ILE A 1 197 ? 10.077 26.844 13.288 1.00 80.88 197 ILE A N 1
ATOM 1617 C CA . ILE A 1 197 ? 9.097 27.155 12.248 1.00 80.88 197 ILE A CA 1
ATOM 1618 C C . ILE A 1 197 ? 9.495 26.320 11.037 1.00 80.88 197 ILE A C 1
ATOM 1620 O O . ILE A 1 197 ? 10.550 26.570 10.460 1.00 80.88 197 ILE A O 1
ATOM 1624 N N . GLU A 1 198 ? 8.658 25.350 10.667 1.00 79.25 198 GLU A N 1
ATOM 1625 C CA . GLU A 1 198 ? 8.949 24.371 9.604 1.00 79.25 198 GLU A CA 1
ATOM 1626 C C . GLU A 1 198 ? 9.364 25.040 8.277 1.00 79.25 198 GLU A C 1
ATOM 1628 O O . GLU A 1 198 ? 10.243 24.537 7.587 1.00 79.25 198 GLU A O 1
ATOM 1633 N N . ASP A 1 199 ? 8.813 26.219 7.969 1.00 80.12 199 ASP A N 1
ATOM 1634 C CA . ASP A 1 199 ? 9.106 26.982 6.745 1.00 80.12 199 ASP A CA 1
ATOM 1635 C C . ASP A 1 199 ? 10.489 27.669 6.730 1.00 80.12 199 ASP A C 1
ATOM 1637 O O . ASP A 1 199 ? 10.951 28.102 5.673 1.00 80.12 199 ASP A O 1
ATOM 1641 N N . LEU A 1 200 ? 11.129 27.850 7.893 1.00 85.25 200 LEU A N 1
ATOM 1642 C CA . LEU A 1 200 ? 12.429 28.528 8.025 1.00 85.25 200 LEU A CA 1
ATOM 1643 C C . LEU A 1 200 ? 13.605 27.557 8.163 1.00 85.25 200 LEU A C 1
ATOM 1645 O O . LEU A 1 200 ? 14.759 27.994 8.096 1.00 85.25 200 LEU A O 1
ATOM 1649 N N . ASP A 1 201 ? 13.333 26.270 8.372 1.00 81.12 201 ASP A N 1
ATOM 1650 C CA . ASP A 1 201 ? 14.373 25.252 8.404 1.00 81.12 201 ASP A CA 1
ATOM 1651 C C . ASP A 1 201 ? 14.900 24.983 6.990 1.00 81.12 201 ASP A C 1
ATOM 1653 O O . ASP A 1 201 ? 14.195 25.095 5.986 1.00 81.12 201 ASP A O 1
ATOM 1657 N N . ALA A 1 202 ? 16.190 24.659 6.897 1.00 81.19 202 ALA A N 1
ATOM 1658 C CA . ALA A 1 202 ? 16.766 24.250 5.626 1.00 81.19 202 ALA A CA 1
ATOM 1659 C C . ALA A 1 202 ? 16.084 22.958 5.161 1.00 81.19 202 ALA A C 1
ATOM 1661 O O . ALA A 1 202 ? 15.980 22.019 5.951 1.00 81.19 202 ALA A O 1
ATOM 1662 N N . ASP A 1 203 ? 15.688 22.897 3.885 1.00 79.81 203 ASP A N 1
ATOM 1663 C CA . ASP A 1 203 ? 15.167 21.671 3.279 1.00 79.81 203 ASP A CA 1
ATOM 1664 C C . ASP A 1 203 ? 16.083 20.494 3.643 1.00 79.81 203 ASP A C 1
ATOM 1666 O O . ASP A 1 203 ? 17.292 20.529 3.377 1.00 79.81 203 ASP A O 1
ATOM 1670 N N . GLU A 1 204 ? 15.525 19.449 4.259 1.00 75.56 204 GLU A N 1
ATOM 1671 C CA . GLU A 1 204 ? 16.274 18.233 4.552 1.00 75.56 204 GLU A CA 1
ATOM 1672 C C . GLU A 1 204 ? 16.708 17.601 3.224 1.00 75.56 204 GLU A C 1
ATOM 1674 O O . GLU A 1 204 ? 15.956 16.891 2.550 1.00 75.56 204 GLU A O 1
ATOM 1679 N N . ILE A 1 205 ? 17.947 17.872 2.810 1.00 77.56 205 ILE A N 1
ATOM 1680 C CA . ILE A 1 205 ? 18.550 17.200 1.666 1.00 77.56 205 ILE A CA 1
ATOM 1681 C C . ILE A 1 205 ? 18.782 15.755 2.101 1.00 77.56 205 ILE A C 1
ATOM 1683 O O . ILE A 1 205 ? 19.797 15.434 2.723 1.00 77.56 205 ILE A O 1
ATOM 1687 N N . GLU A 1 206 ? 17.825 14.881 1.781 1.00 79.38 206 GLU A N 1
ATOM 1688 C CA . GLU A 1 206 ? 17.981 13.444 1.980 1.00 79.38 206 GLU A CA 1
ATOM 1689 C C . GLU A 1 206 ? 19.338 13.009 1.404 1.00 79.38 206 GLU A C 1
ATOM 1691 O O . GLU A 1 206 ? 19.679 13.409 0.281 1.00 79.38 206 GLU A O 1
ATOM 1696 N N . PRO A 1 207 ? 20.135 12.203 2.130 1.00 79.00 207 PRO A N 1
ATOM 1697 C CA . PRO A 1 207 ? 21.446 11.782 1.664 1.00 79.00 207 PRO A CA 1
ATOM 1698 C C . PRO A 1 207 ? 21.290 10.904 0.416 1.00 79.00 207 PRO A C 1
ATOM 1700 O O . PRO A 1 207 ? 21.103 9.689 0.487 1.00 79.00 207 PRO A O 1
ATOM 1703 N N . ARG A 1 208 ? 21.354 11.531 -0.761 1.00 80.00 208 ARG A N 1
ATOM 1704 C CA . ARG A 1 208 ? 21.319 10.843 -2.050 1.00 80.00 208 ARG A CA 1
ATOM 1705 C C . ARG A 1 208 ? 22.676 10.197 -2.283 1.00 80.00 208 ARG A C 1
ATOM 1707 O O . ARG A 1 208 ? 23.707 10.866 -2.280 1.00 80.00 208 ARG A O 1
ATOM 1714 N N . ILE A 1 209 ? 22.673 8.891 -2.532 1.00 84.69 209 ILE A N 1
ATOM 1715 C CA . ILE A 1 209 ? 23.871 8.186 -2.986 1.00 84.69 209 ILE A CA 1
ATOM 1716 C C . ILE A 1 209 ? 24.189 8.701 -4.392 1.00 84.69 209 ILE A C 1
ATOM 1718 O O . ILE A 1 209 ? 23.447 8.440 -5.340 1.00 84.69 209 ILE A O 1
ATOM 1722 N N . LEU A 1 210 ? 25.283 9.452 -4.526 1.00 80.19 210 LEU A N 1
ATOM 1723 C CA . LEU A 1 210 ? 25.768 9.908 -5.823 1.00 80.19 210 LEU A CA 1
ATOM 1724 C C . LEU A 1 210 ? 26.253 8.694 -6.625 1.00 80.19 210 LEU A C 1
ATOM 1726 O O . LEU A 1 210 ? 27.218 8.029 -6.244 1.00 80.19 210 LEU A O 1
ATOM 1730 N N . LEU A 1 211 ? 25.583 8.393 -7.740 1.00 82.81 211 LEU A N 1
ATOM 1731 C CA . LEU A 1 211 ? 26.018 7.346 -8.659 1.00 82.81 211 LEU A CA 1
ATOM 1732 C C . LEU A 1 211 ? 27.164 7.878 -9.526 1.00 82.81 211 LEU A C 1
ATOM 1734 O O . LEU A 1 211 ? 26.930 8.566 -10.518 1.00 82.81 211 LEU A O 1
ATOM 1738 N N . ASN A 1 212 ? 28.399 7.538 -9.164 1.00 82.81 212 ASN A N 1
ATOM 1739 C CA . ASN A 1 212 ? 29.561 7.804 -10.005 1.00 82.81 212 ASN A CA 1
ATOM 1740 C C . ASN A 1 212 ? 29.802 6.621 -10.957 1.00 82.81 212 ASN A C 1
ATOM 1742 O O . ASN A 1 212 ? 30.122 5.514 -10.520 1.00 82.81 212 ASN A O 1
ATOM 1746 N N . ILE A 1 213 ? 29.610 6.837 -12.258 1.00 84.25 213 ILE A N 1
ATOM 1747 C CA . ILE A 1 213 ? 29.825 5.812 -13.284 1.00 84.25 213 ILE A CA 1
ATOM 1748 C C . ILE A 1 213 ? 31.291 5.879 -13.722 1.00 84.25 213 ILE A C 1
ATOM 1750 O O . ILE A 1 213 ? 31.669 6.776 -14.468 1.00 84.25 213 ILE A O 1
ATOM 1754 N N . ASN A 1 214 ? 32.103 4.908 -13.291 1.00 80.38 214 ASN A N 1
ATOM 1755 C CA . ASN A 1 214 ? 33.539 4.865 -13.610 1.00 80.38 214 ASN A CA 1
ATOM 1756 C C . ASN A 1 214 ? 33.836 4.765 -15.116 1.00 80.38 214 ASN A C 1
ATOM 1758 O O . ASN A 1 214 ? 34.865 5.257 -15.566 1.00 80.38 214 ASN A O 1
ATOM 1762 N N . ASP A 1 215 ? 32.965 4.114 -15.889 1.00 80.69 215 ASP A N 1
ATOM 1763 C CA . ASP A 1 215 ? 33.150 3.955 -17.331 1.00 80.69 215 ASP A CA 1
ATOM 1764 C C . ASP A 1 215 ? 31.810 4.058 -18.066 1.00 80.69 215 ASP A C 1
ATOM 1766 O O . ASP A 1 215 ? 31.049 3.095 -18.190 1.00 80.69 215 ASP A O 1
ATOM 1770 N N . SER A 1 216 ? 31.508 5.265 -18.540 1.00 79.50 216 SER A N 1
ATOM 1771 C CA . SER A 1 216 ? 30.320 5.534 -19.348 1.00 79.50 216 SER A CA 1
ATOM 1772 C C . SER A 1 216 ? 30.408 4.901 -20.738 1.00 79.50 216 SER A C 1
ATOM 1774 O O . SER A 1 216 ? 29.370 4.631 -21.338 1.00 79.50 216 SER A O 1
ATOM 1776 N N . ARG A 1 217 ? 31.612 4.596 -21.249 1.00 78.06 217 ARG A N 1
ATOM 1777 C CA . ARG A 1 217 ? 31.793 4.009 -22.587 1.00 78.06 217 ARG A CA 1
ATOM 1778 C C . ARG A 1 217 ? 31.239 2.592 -22.634 1.00 78.06 217 ARG A C 1
ATOM 1780 O O . ARG A 1 217 ? 30.460 2.284 -23.529 1.00 78.06 217 ARG A O 1
ATOM 1787 N N . ARG A 1 218 ? 31.511 1.781 -21.606 1.00 75.56 218 ARG A N 1
ATOM 1788 C CA . ARG A 1 218 ? 30.933 0.431 -21.461 1.00 75.56 218 ARG A CA 1
ATOM 1789 C C . ARG A 1 218 ? 29.407 0.411 -21.448 1.00 75.56 218 ARG A C 1
ATOM 1791 O O . ARG A 1 218 ? 28.804 -0.526 -21.968 1.00 75.56 218 ARG A O 1
ATOM 1798 N N . TYR A 1 219 ? 28.773 1.430 -20.865 1.00 75.81 219 TYR A N 1
ATOM 1799 C CA . TYR A 1 219 ? 27.316 1.560 -20.901 1.00 75.81 219 TYR A CA 1
ATOM 1800 C C . TYR A 1 219 ? 26.823 1.707 -22.347 1.00 75.81 219 TYR A C 1
ATOM 1802 O O . TYR A 1 219 ? 25.969 0.929 -22.778 1.00 75.81 219 TYR A O 1
ATOM 1810 N N . PHE A 1 220 ? 27.422 2.616 -23.122 1.00 76.31 220 PHE A N 1
ATOM 1811 C CA . PHE A 1 220 ? 27.050 2.835 -24.523 1.00 76.31 220 PHE A CA 1
ATOM 1812 C C . PHE A 1 220 ? 27.410 1.651 -25.436 1.00 76.31 220 PHE A C 1
ATOM 1814 O O . PHE A 1 220 ? 26.605 1.287 -26.289 1.00 76.31 220 PHE A O 1
ATOM 1821 N N . GLU A 1 221 ? 28.548 0.987 -25.219 1.00 74.81 221 GLU A N 1
ATOM 1822 C CA . GLU A 1 221 ? 28.944 -0.234 -25.945 1.00 74.81 221 GLU A CA 1
ATOM 1823 C C . GLU A 1 221 ? 27.993 -1.410 -25.694 1.00 74.81 221 GLU A C 1
ATOM 1825 O O . GLU A 1 221 ? 27.698 -2.192 -26.595 1.00 74.81 221 GLU A O 1
ATOM 1830 N N . SER A 1 222 ? 27.474 -1.545 -24.470 1.00 68.81 222 SER A N 1
ATOM 1831 C CA . SER A 1 222 ? 26.490 -2.590 -24.169 1.00 68.81 222 SER A CA 1
ATOM 1832 C C . SER A 1 222 ? 25.139 -2.324 -24.840 1.00 68.81 222 SER A C 1
ATOM 1834 O O . SER A 1 222 ? 24.422 -3.261 -25.195 1.00 68.81 222 SER A O 1
ATOM 1836 N N . GLN A 1 223 ? 24.806 -1.048 -25.056 1.00 67.56 223 GLN A N 1
ATOM 1837 C CA . GLN A 1 223 ? 23.550 -0.620 -25.663 1.00 67.56 223 GLN A CA 1
ATOM 1838 C C . GLN A 1 223 ? 23.558 -0.774 -27.191 1.00 67.56 223 GLN A C 1
ATOM 1840 O O . GLN A 1 223 ? 22.506 -1.008 -27.783 1.00 67.56 223 GLN A O 1
ATOM 1845 N N . THR A 1 224 ? 24.736 -0.719 -27.826 1.00 64.81 224 THR A N 1
ATOM 1846 C CA . THR A 1 224 ? 24.917 -0.984 -29.267 1.00 64.81 224 THR A CA 1
ATOM 1847 C C . THR A 1 224 ? 24.936 -2.474 -29.628 1.00 64.81 224 THR A C 1
ATOM 1849 O O . THR A 1 224 ? 25.113 -2.805 -30.802 1.00 64.81 224 THR A O 1
ATOM 1852 N N . GLY A 1 225 ? 24.706 -3.353 -28.639 1.00 52.91 225 GLY A N 1
ATOM 1853 C CA . GLY A 1 225 ? 24.266 -4.745 -28.764 1.00 52.91 225 GLY A CA 1
ATOM 1854 C C . GLY A 1 225 ? 24.700 -5.455 -30.041 1.00 52.91 225 GLY A C 1
ATOM 1855 O O . GLY A 1 225 ? 23.968 -5.427 -31.021 1.00 52.91 225 GLY A O 1
ATOM 1856 N N . THR A 1 226 ? 25.865 -6.110 -30.021 1.00 53.56 226 THR A N 1
ATOM 1857 C CA . THR A 1 226 ? 26.299 -7.093 -31.039 1.00 53.56 226 THR A CA 1
ATOM 1858 C C . THR A 1 226 ? 26.039 -6.661 -32.491 1.00 53.56 226 THR A C 1
ATOM 1860 O O . THR A 1 226 ? 25.757 -7.484 -33.360 1.00 53.56 226 THR A O 1
ATOM 1863 N N . SER A 1 227 ? 26.153 -5.368 -32.793 1.00 48.50 227 SER A N 1
ATOM 1864 C CA . SER A 1 227 ? 26.408 -4.958 -34.164 1.00 48.50 227 SER A CA 1
ATOM 1865 C C . SER A 1 227 ? 27.841 -5.382 -34.455 1.00 48.50 227 SER A C 1
ATOM 1867 O O . SER A 1 227 ? 28.763 -4.935 -33.778 1.00 48.50 227 SER A O 1
ATOM 1869 N N . MET A 1 228 ? 28.023 -6.281 -35.424 1.00 48.84 228 MET A N 1
ATOM 1870 C CA . MET A 1 228 ? 29.307 -6.668 -36.028 1.00 48.84 228 MET A CA 1
ATOM 1871 C C . MET A 1 228 ? 29.951 -5.476 -36.763 1.00 48.84 228 MET A C 1
ATOM 1873 O O . MET A 1 228 ? 30.303 -5.562 -37.930 1.00 48.84 228 MET A O 1
ATOM 1877 N N . ASN A 1 229 ? 30.062 -4.342 -36.084 1.00 48.84 229 ASN A N 1
ATOM 1878 C CA . ASN A 1 229 ? 30.864 -3.207 -36.471 1.00 48.84 229 ASN A CA 1
ATOM 1879 C C . ASN A 1 229 ? 31.836 -2.998 -35.320 1.00 48.84 229 ASN A C 1
ATOM 1881 O O . ASN A 1 229 ? 31.547 -2.290 -34.357 1.00 48.84 229 ASN A O 1
ATOM 1885 N N . ASP A 1 230 ? 32.982 -3.658 -35.444 1.00 46.62 230 ASP A N 1
ATOM 1886 C CA . ASP A 1 230 ? 34.226 -3.256 -34.806 1.00 46.62 230 ASP A CA 1
ATOM 1887 C C . ASP A 1 230 ? 34.565 -1.833 -35.288 1.00 46.62 230 ASP A C 1
ATOM 1889 O O . ASP A 1 230 ? 35.371 -1.615 -36.190 1.00 46.62 230 ASP A O 1
ATOM 1893 N N . ILE A 1 231 ? 33.862 -0.831 -34.752 1.00 50.38 231 ILE A N 1
ATOM 1894 C CA . ILE A 1 231 ? 34.350 0.544 -34.752 1.00 50.38 231 ILE A CA 1
ATOM 1895 C C . ILE A 1 231 ? 35.335 0.557 -33.599 1.00 50.38 231 ILE A C 1
ATOM 1897 O O . ILE A 1 231 ? 34.982 0.796 -32.444 1.00 50.38 231 ILE A O 1
ATOM 1901 N N . GLY A 1 232 ? 36.545 0.141 -33.961 1.00 50.75 232 GLY A N 1
ATOM 1902 C CA . GLY A 1 232 ? 37.620 -0.176 -33.058 1.00 50.75 232 GLY A CA 1
ATOM 1903 C C . GLY A 1 232 ? 37.817 0.888 -31.994 1.00 50.75 232 GLY A C 1
ATOM 1904 O O . GLY A 1 232 ? 37.938 2.086 -32.258 1.00 50.75 232 GLY A O 1
ATOM 1905 N N . GLN A 1 233 ? 37.934 0.377 -30.779 1.00 51.38 233 GLN A N 1
ATOM 1906 C CA . GLN A 1 233 ? 38.837 0.879 -29.762 1.00 51.38 233 GLN A CA 1
ATOM 1907 C C . GLN A 1 233 ? 40.218 1.136 -30.390 1.00 51.38 233 GLN A C 1
ATOM 1909 O O . GLN A 1 233 ? 41.073 0.258 -30.444 1.00 51.38 233 GLN A O 1
ATOM 1914 N N . ASN A 1 234 ? 40.419 2.330 -30.938 1.00 46.72 234 ASN A N 1
ATOM 1915 C CA . ASN A 1 234 ? 41.730 2.905 -31.185 1.00 46.72 234 ASN A CA 1
ATOM 1916 C C . ASN A 1 234 ? 41.577 4.420 -31.309 1.00 46.72 234 ASN A C 1
ATOM 1918 O O . ASN A 1 234 ? 40.850 4.917 -32.164 1.00 46.72 234 ASN A O 1
ATOM 1922 N N . GLU A 1 235 ? 42.315 5.154 -30.478 1.00 54.34 235 GLU A N 1
ATOM 1923 C CA . GLU A 1 235 ? 42.430 6.621 -30.435 1.00 54.34 235 GLU A CA 1
ATOM 1924 C C . GLU A 1 235 ? 43.032 7.253 -31.707 1.00 54.34 235 GLU A C 1
ATOM 1926 O O . GLU A 1 235 ? 43.620 8.331 -31.692 1.00 54.34 235 GLU A O 1
ATOM 1931 N N . LYS A 1 236 ? 42.888 6.598 -32.853 1.00 53.03 236 LYS A N 1
ATOM 1932 C CA . LYS A 1 236 ? 43.212 7.138 -34.159 1.00 53.03 236 LYS A CA 1
ATOM 1933 C C . LYS A 1 236 ? 41.997 6.867 -35.023 1.00 53.03 236 LYS A C 1
ATOM 1935 O O . LYS A 1 236 ? 41.867 5.774 -35.566 1.00 53.03 236 LYS A O 1
ATOM 1940 N N . PHE A 1 237 ? 41.131 7.872 -35.190 1.00 56.91 237 PHE A N 1
ATOM 1941 C CA . PHE A 1 237 ? 40.374 7.980 -36.439 1.00 56.91 237 PHE A CA 1
ATOM 1942 C C . PHE A 1 237 ? 41.366 7.635 -37.552 1.00 56.91 237 PHE A C 1
ATOM 1944 O O . PHE A 1 237 ? 42.398 8.313 -37.617 1.00 56.91 237 PHE A O 1
ATOM 1951 N N . PRO A 1 238 ? 41.158 6.560 -38.334 1.00 66.00 238 PRO A N 1
ATOM 1952 C CA . PRO A 1 238 ? 42.167 6.107 -39.269 1.00 66.00 238 PRO A CA 1
ATOM 1953 C C . PRO A 1 238 ? 42.414 7.272 -40.212 1.00 66.00 238 PRO A C 1
ATOM 1955 O O . PRO A 1 238 ? 41.547 7.644 -41.000 1.00 66.00 238 PRO A O 1
ATOM 1958 N N . THR A 1 239 ? 43.571 7.918 -40.077 1.00 64.88 239 THR A N 1
ATOM 1959 C CA . THR A 1 239 ? 43.917 9.091 -40.880 1.00 64.88 239 THR A CA 1
ATOM 1960 C C . THR A 1 239 ? 43.847 8.718 -42.359 1.00 64.88 239 THR A C 1
ATOM 1962 O O . THR A 1 239 ? 43.478 9.552 -43.169 1.00 64.88 239 THR A O 1
ATOM 1965 N N . SER A 1 240 ? 44.045 7.432 -42.674 1.00 67.88 240 SER A N 1
ATOM 1966 C CA . SER A 1 240 ? 43.788 6.801 -43.968 1.00 67.88 240 SER A CA 1
ATOM 1967 C C . SER A 1 240 ? 42.344 6.936 -44.477 1.00 67.88 240 SER A C 1
ATOM 1969 O O . SER A 1 240 ? 42.144 7.171 -45.664 1.00 67.88 240 SER A O 1
ATOM 1971 N N . ALA A 1 241 ? 41.321 6.831 -43.624 1.00 71.19 241 ALA A N 1
ATOM 1972 C CA . ALA A 1 241 ? 39.927 7.043 -44.021 1.00 71.19 241 ALA A CA 1
ATOM 1973 C C . ALA A 1 241 ? 39.643 8.522 -44.306 1.00 71.19 241 ALA A C 1
ATOM 1975 O O . ALA A 1 241 ? 38.961 8.835 -45.278 1.00 71.19 241 ALA A O 1
ATOM 1976 N N . LEU A 1 242 ? 40.213 9.433 -43.509 1.00 75.12 242 LEU A N 1
ATOM 1977 C CA . LEU A 1 242 ? 40.124 10.875 -43.758 1.00 75.12 242 LEU A CA 1
ATOM 1978 C C . LEU A 1 242 ? 40.894 11.288 -45.017 1.00 75.12 242 LEU A C 1
ATOM 1980 O O . LEU A 1 242 ? 40.388 12.099 -45.785 1.00 75.12 242 LEU A O 1
ATOM 1984 N N . THR A 1 243 ? 42.076 10.724 -45.278 1.00 78.50 243 THR A N 1
ATOM 1985 C CA . THR A 1 243 ? 42.830 10.986 -46.514 1.00 78.50 243 THR A CA 1
ATOM 1986 C C . THR A 1 243 ? 42.132 10.397 -47.728 1.00 78.50 243 THR A C 1
ATOM 1988 O O . THR A 1 243 ? 42.070 11.064 -48.753 1.00 78.50 243 THR A O 1
ATOM 1991 N N . ASN A 1 244 ? 41.545 9.202 -47.616 1.00 80.00 244 ASN A N 1
ATOM 1992 C CA . ASN A 1 244 ? 40.755 8.606 -48.694 1.00 80.00 244 ASN A CA 1
ATOM 1993 C C . ASN A 1 244 ? 39.486 9.412 -48.966 1.00 80.00 244 ASN A C 1
ATOM 1995 O O . ASN A 1 244 ? 39.170 9.668 -50.120 1.00 80.00 244 ASN A O 1
ATOM 1999 N N . MET A 1 245 ? 38.785 9.869 -47.926 1.00 78.19 245 MET A N 1
ATOM 2000 C CA . MET A 1 245 ? 37.639 10.761 -48.085 1.00 78.19 245 MET A CA 1
ATOM 2001 C C . MET A 1 245 ? 38.076 12.079 -48.731 1.00 78.19 245 MET A C 1
ATOM 2003 O O . MET A 1 245 ? 37.481 12.503 -49.712 1.00 78.19 245 MET A O 1
ATOM 2007 N N . LYS A 1 246 ? 39.165 12.692 -48.259 1.00 82.12 246 LYS A N 1
ATOM 2008 C CA . LYS A 1 246 ? 39.704 13.927 -48.842 1.00 82.12 246 LYS A CA 1
ATOM 2009 C C . LYS A 1 246 ? 40.108 13.747 -50.309 1.00 82.12 246 LYS A C 1
ATOM 2011 O O . LYS A 1 246 ? 39.853 14.646 -51.096 1.00 82.12 246 LYS A O 1
ATOM 2016 N N . ALA A 1 247 ? 40.676 12.601 -50.682 1.00 81.75 247 ALA A N 1
ATOM 2017 C CA . ALA A 1 247 ? 41.002 12.271 -52.069 1.00 81.75 247 ALA A CA 1
ATOM 2018 C C . ALA A 1 247 ? 39.741 12.047 -52.922 1.00 81.75 247 ALA A C 1
ATOM 2020 O O . ALA A 1 247 ? 39.645 12.583 -54.018 1.00 81.75 247 ALA A O 1
ATOM 2021 N N . LEU A 1 248 ? 38.740 11.327 -52.404 1.00 79.94 248 LEU A N 1
ATOM 2022 C CA . LEU A 1 248 ? 37.462 11.095 -53.090 1.00 79.94 248 LEU A CA 1
ATOM 2023 C C . LEU A 1 248 ? 36.661 12.385 -53.301 1.00 79.94 248 LEU A C 1
ATOM 2025 O O . LEU A 1 248 ? 35.957 12.511 -54.299 1.00 79.94 248 LEU A O 1
ATOM 2029 N N . PHE A 1 249 ? 36.759 13.332 -52.367 1.00 77.69 249 PHE A N 1
ATOM 2030 C CA . PHE A 1 249 ? 36.090 14.628 -52.447 1.00 77.69 249 PHE A CA 1
ATOM 2031 C C . PHE A 1 249 ? 36.913 15.704 -53.168 1.00 77.69 249 PHE A C 1
ATOM 2033 O O . PHE A 1 249 ? 36.342 16.733 -53.518 1.00 77.69 249 PHE A O 1
ATOM 2040 N N . ALA A 1 250 ? 38.211 15.487 -53.417 1.00 81.38 250 ALA A N 1
ATOM 2041 C CA . ALA A 1 250 ? 39.065 16.453 -54.117 1.00 81.38 250 ALA A CA 1
ATOM 2042 C C . ALA A 1 250 ? 38.568 16.730 -55.546 1.00 81.38 250 ALA A C 1
ATOM 2044 O O . ALA A 1 250 ? 38.549 17.883 -55.967 1.00 81.38 250 ALA A O 1
ATOM 2045 N N . ASP A 1 251 ? 38.084 15.689 -56.229 1.00 77.06 251 ASP A N 1
ATOM 2046 C CA . ASP A 1 251 ? 37.542 15.768 -57.592 1.00 77.06 251 ASP A CA 1
ATOM 2047 C C . ASP A 1 251 ? 36.002 15.701 -57.626 1.00 77.06 251 ASP A C 1
ATOM 2049 O O . ASP A 1 251 ? 35.384 15.627 -58.694 1.00 77.06 251 ASP A O 1
ATOM 2053 N N . TRP A 1 252 ? 35.342 15.706 -56.461 1.00 77.19 252 TRP A N 1
ATOM 2054 C CA . TRP A 1 252 ? 33.888 15.599 -56.391 1.00 77.19 252 TRP A CA 1
ATOM 2055 C C . TRP A 1 252 ? 33.222 16.956 -56.598 1.00 77.19 252 TRP A C 1
ATOM 2057 O O . TRP A 1 252 ? 33.209 17.817 -55.720 1.00 77.19 252 TRP A O 1
ATOM 2067 N N . HIS A 1 253 ? 32.582 17.114 -57.751 1.00 74.44 253 HIS A N 1
ATOM 2068 C CA . HIS A 1 253 ? 31.680 18.223 -58.018 1.00 74.44 253 HIS A CA 1
ATOM 2069 C C . HIS A 1 253 ? 30.216 17.745 -57.891 1.00 74.44 253 HIS A C 1
ATOM 2071 O O . HIS A 1 253 ? 29.803 16.812 -58.591 1.00 74.44 253 HIS A O 1
ATOM 2077 N N . PRO A 1 254 ? 29.384 18.349 -57.022 1.00 71.75 254 PRO A N 1
ATOM 2078 C CA . PRO A 1 254 ? 27.976 17.986 -56.926 1.00 71.75 254 PRO A CA 1
ATOM 2079 C C . PRO A 1 254 ? 27.226 18.474 -58.171 1.00 71.75 254 PRO A C 1
ATOM 2081 O O . PRO A 1 254 ? 26.860 19.641 -58.296 1.00 71.75 254 PRO A O 1
ATOM 2084 N N . ASP A 1 255 ? 26.981 17.566 -59.112 1.00 72.44 255 ASP A N 1
ATOM 2085 C CA . ASP A 1 255 ? 26.135 17.844 -60.270 1.00 72.44 255 ASP A CA 1
ATOM 2086 C C . ASP A 1 255 ? 24.655 17.680 -59.895 1.00 72.44 255 ASP A C 1
ATOM 2088 O O . ASP A 1 255 ? 24.034 16.639 -60.115 1.00 72.44 255 ASP A O 1
ATOM 2092 N N . LEU A 1 256 ? 24.092 18.738 -59.308 1.00 68.81 256 LEU A N 1
ATOM 2093 C CA . LEU A 1 256 ? 22.678 18.833 -58.918 1.00 68.81 256 LEU A CA 1
ATOM 2094 C C . LEU A 1 256 ? 21.712 18.783 -60.115 1.00 68.81 256 LEU A C 1
ATOM 2096 O O . LEU A 1 256 ? 20.499 18.717 -59.925 1.00 68.81 256 LEU A O 1
ATOM 2100 N N . ARG A 1 257 ? 22.227 18.812 -61.352 1.00 72.06 257 ARG A N 1
ATOM 2101 C CA . ARG A 1 257 ? 21.424 18.690 -62.574 1.00 72.06 257 ARG A CA 1
ATOM 2102 C C . ARG A 1 257 ? 21.181 17.235 -62.961 1.00 72.06 257 ARG A C 1
ATOM 2104 O O . ARG A 1 257 ? 20.313 16.983 -63.793 1.00 72.06 257 ARG A O 1
ATOM 2111 N N . LYS A 1 258 ? 21.900 16.273 -62.366 1.00 71.31 258 LYS A N 1
ATOM 2112 C CA . LYS A 1 258 ? 21.634 14.842 -62.556 1.00 71.31 258 LYS A CA 1
ATOM 2113 C C . LYS A 1 258 ? 20.424 14.445 -61.708 1.00 71.31 258 LYS A C 1
ATOM 2115 O O . LYS A 1 258 ? 20.546 14.365 -60.485 1.00 71.31 258 LYS A O 1
ATOM 2120 N N . PRO A 1 259 ? 19.255 14.173 -62.318 1.00 68.31 259 PRO A N 1
ATOM 2121 C CA . PRO A 1 259 ? 18.111 13.715 -61.552 1.00 68.31 259 PRO A CA 1
ATOM 2122 C C . PRO A 1 259 ? 18.459 12.380 -60.892 1.00 68.31 259 PRO A C 1
ATOM 2124 O O . PRO A 1 259 ? 19.067 11.503 -61.516 1.00 68.31 259 PRO A O 1
ATOM 2127 N N . ILE A 1 260 ? 18.039 12.210 -59.635 1.00 71.00 260 ILE A N 1
ATOM 2128 C CA . ILE A 1 260 ? 18.033 10.901 -58.974 1.00 71.00 260 ILE A CA 1
ATOM 2129 C C . ILE A 1 260 ? 17.395 9.912 -59.953 1.00 71.00 260 ILE A C 1
ATOM 2131 O O . ILE A 1 260 ? 16.321 10.185 -60.499 1.00 71.00 260 ILE A O 1
ATOM 2135 N N . ARG A 1 261 ? 18.074 8.788 -60.221 1.00 77.44 261 ARG A N 1
ATOM 2136 C CA . ARG A 1 261 ? 17.607 7.794 -61.197 1.00 77.44 261 ARG A CA 1
ATOM 2137 C C . ARG A 1 261 ? 16.143 7.456 -60.900 1.00 77.44 261 ARG A C 1
ATOM 2139 O O . ARG A 1 261 ? 15.840 6.903 -59.841 1.00 77.44 261 ARG A O 1
ATOM 2146 N N . ARG A 1 262 ? 15.241 7.784 -61.835 1.00 75.81 262 ARG A N 1
ATOM 2147 C CA . ARG A 1 262 ? 13.785 7.614 -61.658 1.00 75.81 262 ARG A CA 1
ATOM 2148 C C . ARG A 1 262 ? 13.408 6.173 -61.305 1.00 75.81 262 ARG A C 1
ATOM 2150 O O . ARG A 1 262 ? 12.468 5.974 -60.549 1.00 75.81 262 ARG A O 1
ATOM 2157 N N . SER A 1 263 ? 14.173 5.186 -61.776 1.00 80.38 263 SER A N 1
ATOM 2158 C CA . SER A 1 263 ? 13.994 3.772 -61.421 1.00 80.38 263 SER A CA 1
ATOM 2159 C C . SER A 1 263 ? 14.183 3.501 -59.927 1.00 80.38 263 SER A C 1
ATOM 2161 O O . SER A 1 263 ? 13.354 2.829 -59.325 1.00 80.38 263 SER A O 1
ATOM 2163 N N . VAL A 1 264 ? 15.220 4.074 -59.310 1.00 83.44 264 VAL A N 1
ATOM 2164 C CA . VAL A 1 264 ? 15.516 3.901 -57.879 1.00 83.44 264 VAL A CA 1
ATOM 2165 C C . VAL A 1 264 ? 14.463 4.616 -57.035 1.00 83.44 264 VAL A C 1
ATOM 2167 O O . VAL A 1 264 ? 13.932 4.038 -56.093 1.00 83.44 264 VAL A O 1
ATOM 2170 N N . SER A 1 265 ? 14.090 5.842 -57.413 1.00 82.62 265 SER A N 1
ATOM 2171 C CA . SER A 1 265 ? 13.011 6.580 -56.741 1.00 82.62 265 SER A CA 1
ATOM 2172 C C . SER A 1 265 ? 11.664 5.848 -56.847 1.00 82.62 265 SER A C 1
ATOM 2174 O O . SER A 1 265 ? 10.959 5.698 -55.849 1.00 82.62 265 SER A O 1
ATOM 2176 N N . SER A 1 266 ? 11.336 5.300 -58.022 1.00 86.25 266 SER A N 1
ATOM 2177 C CA . SER A 1 266 ? 10.134 4.484 -58.222 1.00 86.25 266 SER A CA 1
ATOM 2178 C C . SER A 1 266 ? 10.173 3.194 -57.401 1.00 86.25 266 SER A C 1
ATOM 2180 O O . SER A 1 266 ? 9.162 2.802 -56.834 1.00 86.25 266 SER A O 1
ATOM 2182 N N . GLN A 1 267 ? 11.324 2.530 -57.302 1.00 89.75 267 GLN A N 1
ATOM 2183 C CA . GLN A 1 267 ? 11.465 1.304 -56.516 1.00 89.75 267 GLN A CA 1
ATOM 2184 C C . GLN A 1 267 ? 11.305 1.579 -55.017 1.00 89.75 267 GLN A C 1
ATOM 2186 O O . GLN A 1 267 ? 10.566 0.870 -54.338 1.00 89.75 267 GLN A O 1
ATOM 2191 N N . VAL A 1 268 ? 11.932 2.641 -54.502 1.00 89.81 268 VAL A N 1
ATOM 2192 C CA . VAL A 1 268 ? 11.808 3.040 -53.092 1.00 89.81 268 VAL A CA 1
ATOM 2193 C C . VAL A 1 268 ? 10.372 3.448 -52.768 1.00 89.81 268 VAL A C 1
ATOM 2195 O O . VAL A 1 268 ? 9.816 2.987 -51.774 1.00 89.81 268 VAL A O 1
ATOM 2198 N N . THR A 1 269 ? 9.728 4.246 -53.622 1.00 90.12 269 THR A N 1
ATOM 2199 C CA . THR A 1 269 ? 8.321 4.635 -53.419 1.00 90.12 269 THR A CA 1
ATOM 2200 C C . THR A 1 269 ? 7.375 3.437 -53.516 1.00 90.12 269 THR A C 1
ATOM 2202 O O . THR A 1 269 ? 6.467 3.327 -52.699 1.00 90.12 269 THR A O 1
ATOM 2205 N N . GLN A 1 270 ? 7.610 2.480 -54.420 1.00 92.00 270 GLN A N 1
ATOM 2206 C CA . GLN A 1 270 ? 6.858 1.219 -54.468 1.00 92.00 270 GLN A CA 1
ATOM 2207 C C . GLN A 1 270 ? 7.057 0.369 -53.209 1.00 92.00 270 GLN A C 1
ATOM 2209 O O . GLN A 1 270 ? 6.082 -0.168 -52.684 1.00 92.00 270 GLN A O 1
ATOM 2214 N N . MET A 1 271 ? 8.285 0.266 -52.691 1.00 92.75 271 MET A N 1
ATOM 2215 C CA . MET A 1 271 ? 8.564 -0.446 -51.440 1.00 92.75 271 MET A CA 1
ATOM 2216 C C . MET A 1 271 ? 7.863 0.209 -50.248 1.00 92.75 271 MET A C 1
ATOM 2218 O O . MET A 1 271 ? 7.228 -0.488 -49.458 1.00 92.75 271 MET A O 1
ATOM 2222 N N . LEU A 1 272 ? 7.917 1.540 -50.146 1.00 93.31 272 LEU A N 1
ATOM 2223 C CA . LEU A 1 272 ? 7.225 2.293 -49.100 1.00 93.31 272 LEU A CA 1
ATOM 2224 C C . LEU A 1 272 ? 5.706 2.133 -49.212 1.00 93.31 272 LEU A C 1
ATOM 2226 O O . LEU A 1 272 ? 5.047 1.821 -48.224 1.00 93.31 272 LEU A O 1
ATOM 2230 N N . ASN A 1 273 ? 5.153 2.252 -50.419 1.00 93.50 273 ASN A N 1
ATOM 2231 C CA . ASN A 1 273 ? 3.723 2.070 -50.663 1.00 93.50 273 ASN A CA 1
ATOM 2232 C C . ASN A 1 273 ? 3.264 0.646 -50.329 1.00 93.50 273 ASN A C 1
ATOM 2234 O O . ASN A 1 273 ? 2.197 0.469 -49.742 1.00 93.50 273 ASN A O 1
ATOM 2238 N N . LYS A 1 274 ? 4.076 -0.372 -50.643 1.00 92.81 274 LYS A N 1
ATOM 2239 C CA . LYS A 1 274 ? 3.807 -1.761 -50.254 1.00 92.81 274 LYS A CA 1
ATOM 2240 C C . LYS A 1 274 ? 3.813 -1.920 -48.733 1.00 92.81 274 LYS A C 1
ATOM 2242 O O . LYS A 1 274 ? 2.857 -2.462 -48.192 1.00 92.81 274 LYS A O 1
ATOM 2247 N N . ALA A 1 275 ? 4.813 -1.376 -48.041 1.00 91.31 275 ALA A N 1
ATOM 2248 C CA . ALA A 1 275 ? 4.892 -1.433 -46.581 1.00 91.31 275 ALA A CA 1
ATOM 2249 C C . ALA A 1 275 ? 3.707 -0.724 -45.894 1.00 91.31 275 ALA A C 1
ATOM 2251 O O . ALA A 1 275 ? 3.149 -1.239 -44.925 1.00 91.31 275 ALA A O 1
ATOM 2252 N N . ILE A 1 276 ? 3.277 0.431 -46.416 1.00 88.94 276 ILE A N 1
ATOM 2253 C CA . ILE A 1 276 ? 2.100 1.161 -45.921 1.00 88.94 276 ILE A CA 1
ATOM 2254 C C . ILE A 1 276 ? 0.823 0.345 -46.154 1.00 88.94 276 ILE A C 1
ATOM 2256 O O . ILE A 1 276 ? -0.010 0.234 -45.253 1.00 88.94 276 ILE A O 1
ATOM 2260 N N . LYS A 1 277 ? 0.675 -0.265 -47.336 1.00 89.06 277 LYS A N 1
ATOM 2261 C CA . LYS A 1 277 ? -0.467 -1.129 -47.662 1.00 89.06 277 LYS A CA 1
ATOM 2262 C C . LYS A 1 277 ? -0.521 -2.356 -46.751 1.00 89.06 277 LYS A C 1
ATOM 2264 O O . LYS A 1 277 ? -1.586 -2.665 -46.221 1.00 89.06 277 LYS A O 1
ATOM 2269 N N . ASP A 1 278 ? 0.613 -3.007 -46.516 1.00 86.81 278 ASP A N 1
ATOM 2270 C CA . ASP A 1 278 ? 0.714 -4.159 -45.618 1.00 86.81 278 ASP A CA 1
ATOM 2271 C C . ASP A 1 278 ? 0.351 -3.767 -44.176 1.00 86.81 278 ASP A C 1
ATOM 2273 O O . ASP A 1 278 ? -0.453 -4.445 -43.533 1.00 86.81 278 ASP A O 1
ATOM 2277 N N . ARG A 1 279 ? 0.835 -2.615 -43.691 1.00 84.25 279 ARG A N 1
ATOM 2278 C CA . ARG A 1 279 ? 0.476 -2.072 -42.369 1.00 84.25 279 ARG A CA 1
ATOM 2279 C C . ARG A 1 279 ? -1.019 -1.762 -42.248 1.00 84.25 279 ARG A C 1
ATOM 2281 O O . ARG A 1 279 ? -1.639 -2.122 -41.249 1.00 84.25 279 ARG A O 1
ATOM 2288 N N . ASN A 1 280 ? -1.612 -1.121 -43.252 1.00 83.75 280 ASN A N 1
ATOM 2289 C CA . ASN A 1 280 ? -3.038 -0.792 -43.242 1.00 83.75 280 ASN A CA 1
ATOM 2290 C C . ASN A 1 280 ? -3.914 -2.049 -43.293 1.00 83.75 280 ASN A C 1
ATOM 2292 O O . ASN A 1 280 ? -4.905 -2.128 -42.571 1.00 83.75 280 ASN A O 1
ATOM 2296 N N . ASN A 1 281 ? -3.516 -3.061 -44.067 1.00 79.81 281 ASN A N 1
ATOM 2297 C CA . ASN A 1 281 ? -4.203 -4.351 -44.110 1.00 79.81 281 ASN A CA 1
ATOM 2298 C C . ASN A 1 281 ? -4.135 -5.094 -42.766 1.00 79.81 281 ASN A C 1
ATOM 2300 O O . ASN A 1 281 ? -5.126 -5.691 -42.347 1.00 79.81 281 ASN A O 1
ATOM 2304 N N . LEU A 1 282 ? -2.995 -5.046 -42.067 1.00 74.00 282 LEU A N 1
ATOM 2305 C CA . LEU A 1 282 ? -2.858 -5.613 -40.720 1.00 74.00 282 LEU A CA 1
ATOM 2306 C C . LEU A 1 282 ? -3.766 -4.897 -39.709 1.00 74.00 282 LEU A C 1
ATOM 2308 O O . LEU A 1 282 ? -4.475 -5.559 -38.953 1.00 74.00 282 LEU A O 1
ATOM 2312 N N . ASN A 1 283 ? -3.815 -3.563 -39.745 1.00 73.88 283 ASN A N 1
ATOM 2313 C CA . ASN A 1 283 ? -4.688 -2.771 -38.871 1.00 73.88 283 ASN A CA 1
ATOM 2314 C C . ASN A 1 283 ? -6.180 -3.007 -39.159 1.00 73.88 283 ASN A C 1
ATOM 2316 O O . ASN A 1 283 ? -6.983 -3.100 -38.231 1.00 73.88 283 ASN A O 1
ATOM 2320 N N . ALA A 1 284 ? -6.562 -3.140 -40.432 1.00 67.06 284 ALA A N 1
ATOM 2321 C CA . ALA A 1 284 ? -7.934 -3.461 -40.822 1.00 67.06 284 ALA A CA 1
ATOM 2322 C C . ALA A 1 284 ? -8.347 -4.865 -40.346 1.00 67.06 284 ALA A C 1
ATOM 2324 O O . ALA A 1 284 ? -9.455 -5.049 -39.846 1.00 67.06 284 ALA A O 1
ATOM 2325 N N . ARG A 1 285 ? -7.437 -5.848 -40.424 1.00 64.50 285 ARG A N 1
ATOM 2326 C CA . ARG A 1 285 ? -7.657 -7.193 -39.871 1.00 64.50 285 ARG A CA 1
ATOM 2327 C C . ARG A 1 285 ? -7.787 -7.190 -38.351 1.00 64.50 285 ARG A C 1
ATOM 2329 O O . ARG A 1 285 ? -8.632 -7.908 -37.842 1.00 64.50 285 ARG A O 1
ATOM 2336 N N . GLN A 1 286 ? -7.007 -6.382 -37.631 1.00 64.00 286 GLN A N 1
ATOM 2337 C CA . GLN A 1 286 ? -7.133 -6.272 -36.173 1.00 64.00 286 GLN A CA 1
ATOM 2338 C C . GLN A 1 286 ? -8.484 -5.689 -35.741 1.00 64.00 286 GLN A C 1
ATOM 2340 O O . GLN A 1 286 ? -9.064 -6.179 -34.781 1.00 64.00 286 GLN A O 1
ATOM 2345 N N . ARG A 1 287 ? -9.015 -4.694 -36.465 1.00 57.59 287 ARG A N 1
ATOM 2346 C CA . ARG A 1 287 ? -10.332 -4.103 -36.162 1.00 57.59 287 ARG A CA 1
ATOM 2347 C C . ARG A 1 287 ? -11.507 -5.029 -36.477 1.00 57.59 287 ARG A C 1
ATOM 2349 O O . ARG A 1 287 ? -12.508 -4.975 -35.781 1.00 57.59 287 ARG A O 1
ATOM 2356 N N . ASN A 1 288 ? -11.370 -5.882 -37.490 1.00 55.28 288 ASN A N 1
ATOM 2357 C CA . ASN A 1 288 ? -12.416 -6.827 -37.894 1.00 55.28 288 ASN A CA 1
ATOM 2358 C C . ASN A 1 288 ? -12.255 -8.222 -37.261 1.00 55.28 288 ASN A C 1
ATOM 2360 O O . ASN A 1 288 ? -13.051 -9.113 -37.543 1.00 55.28 288 ASN A O 1
ATOM 2364 N N . SER A 1 289 ? -11.231 -8.427 -36.425 1.00 57.12 289 SER A N 1
ATOM 2365 C CA . SER A 1 289 ? -10.984 -9.672 -35.693 1.00 57.12 289 SER A CA 1
ATOM 2366 C C . SER A 1 289 ? -11.627 -9.634 -34.304 1.00 57.12 289 SER A C 1
ATOM 2368 O O . SER A 1 289 ? -11.008 -10.033 -33.318 1.00 57.12 289 SER A O 1
ATOM 2370 N N . GLU A 1 290 ? -12.891 -9.220 -34.215 1.00 55.91 290 GLU A N 1
ATOM 2371 C CA . GLU A 1 290 ? -13.770 -9.847 -33.228 1.00 55.91 290 GLU A CA 1
ATOM 2372 C C . GLU A 1 290 ? -13.929 -11.299 -33.688 1.00 55.91 290 GLU A C 1
ATOM 2374 O O . GLU A 1 290 ? -14.783 -11.637 -34.507 1.00 55.91 290 GLU A O 1
ATOM 2379 N N . MET A 1 291 ? -12.985 -12.144 -33.265 1.00 59.94 291 MET A N 1
ATOM 2380 C CA . MET A 1 291 ? -13.039 -13.583 -33.467 1.00 59.94 291 MET A CA 1
ATOM 2381 C C . MET A 1 291 ? -14.347 -14.063 -32.842 1.00 59.94 291 MET A C 1
ATOM 2383 O O . MET A 1 291 ? -14.461 -14.128 -31.622 1.00 59.94 291 MET A O 1
ATOM 2387 N N . LYS A 1 292 ? -15.348 -14.345 -33.680 1.00 62.38 292 LYS A N 1
ATOM 2388 C CA . LYS A 1 292 ? -1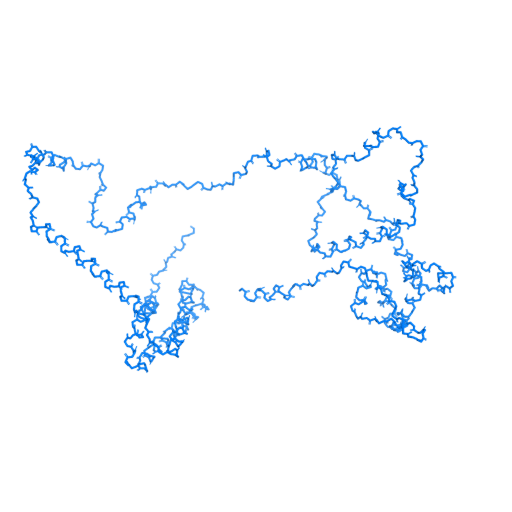6.644 -14.890 -33.267 1.00 62.38 292 LYS A CA 1
ATOM 2389 C C . LYS A 1 292 ? -16.455 -16.337 -32.826 1.00 62.38 292 LYS A C 1
ATOM 2391 O O . LYS A 1 292 ? -16.785 -17.259 -33.559 1.00 62.38 292 LYS A O 1
ATOM 2396 N N . ILE A 1 293 ? -15.866 -16.519 -31.655 1.00 67.69 293 ILE A N 1
ATOM 2397 C CA . ILE A 1 293 ? -15.731 -17.811 -30.997 1.00 67.69 293 ILE A CA 1
ATOM 2398 C C . ILE A 1 293 ? -16.968 -17.993 -30.107 1.00 67.69 293 ILE A C 1
ATOM 2400 O O . ILE A 1 293 ? -17.430 -17.018 -29.506 1.00 67.69 293 ILE A O 1
ATOM 2404 N N . PRO A 1 294 ? -17.528 -19.209 -29.990 1.00 79.75 294 PRO A N 1
ATOM 2405 C CA . PRO A 1 294 ? -18.584 -19.474 -29.025 1.00 79.75 294 PRO A CA 1
ATOM 2406 C C . PRO A 1 294 ? -18.166 -19.039 -27.605 1.00 79.75 294 PRO A C 1
ATOM 2408 O O . PRO A 1 294 ? -17.070 -19.394 -27.161 1.00 79.75 294 PRO A O 1
ATOM 2411 N N . PRO A 1 295 ? -19.026 -18.340 -26.841 1.00 78.50 295 PRO A N 1
ATOM 2412 C CA . PRO A 1 295 ? -18.658 -17.782 -25.533 1.00 78.50 295 PRO A CA 1
ATOM 2413 C C . PRO A 1 295 ? -18.232 -18.855 -24.516 1.00 78.50 295 PRO A C 1
ATOM 2415 O O . PRO A 1 295 ? -17.422 -18.598 -23.628 1.00 78.50 295 PRO A O 1
ATOM 2418 N N . ALA A 1 296 ? -18.726 -20.089 -24.666 1.00 80.94 296 ALA A N 1
ATOM 2419 C CA . ALA A 1 296 ? -18.298 -21.226 -23.852 1.00 80.94 296 ALA A CA 1
ATOM 2420 C C . ALA A 1 296 ? -16.825 -21.604 -24.097 1.00 80.94 296 ALA A C 1
ATOM 2422 O O . ALA A 1 296 ? -16.098 -21.901 -23.148 1.00 80.94 296 ALA A O 1
ATOM 2423 N N . LEU A 1 297 ? -16.369 -21.560 -25.353 1.00 79.88 297 LEU A N 1
ATOM 2424 C CA . LEU A 1 297 ? -14.987 -21.866 -25.718 1.00 79.88 297 LEU A CA 1
ATOM 2425 C C . LEU A 1 297 ? -14.050 -20.728 -25.290 1.00 79.88 297 LEU A C 1
ATOM 2427 O O . LEU A 1 297 ? -12.967 -20.989 -24.774 1.00 79.88 297 LEU A O 1
ATOM 2431 N N . GLU A 1 298 ? -14.492 -19.473 -25.392 1.00 81.94 298 GLU A N 1
ATOM 2432 C CA . GLU A 1 298 ? -13.742 -18.317 -24.889 1.00 81.94 298 GLU A CA 1
ATOM 2433 C C . GLU A 1 298 ? -13.490 -18.402 -23.374 1.00 81.94 298 GLU A C 1
ATOM 2435 O O . GLU A 1 298 ? -12.355 -18.239 -22.921 1.00 81.94 298 GLU A O 1
ATOM 2440 N N . GLN A 1 299 ? -14.515 -18.733 -22.580 1.00 85.50 299 GLN A N 1
ATOM 2441 C CA . GLN A 1 299 ? -14.356 -18.923 -21.134 1.00 85.50 299 GLN A CA 1
ATOM 2442 C C . GLN A 1 299 ? -13.381 -20.061 -20.807 1.00 85.50 299 GLN A C 1
ATOM 2444 O O . GLN A 1 299 ? -12.545 -19.924 -19.911 1.00 85.50 299 GLN A O 1
ATOM 2449 N N . GLN A 1 300 ? -13.441 -21.175 -21.544 1.00 84.75 300 GLN A N 1
ATOM 2450 C CA . GLN A 1 300 ? -12.488 -22.274 -21.377 1.00 84.75 300 GLN A CA 1
ATOM 2451 C C . GLN A 1 300 ? -11.053 -21.840 -21.702 1.00 84.75 300 GLN A C 1
ATOM 2453 O O . GLN A 1 300 ? -10.144 -22.105 -20.910 1.00 84.75 300 GLN A O 1
ATOM 2458 N N . VAL A 1 301 ? -10.850 -21.116 -22.808 1.00 84.88 301 VAL A N 1
ATOM 2459 C CA . VAL A 1 301 ? -9.546 -20.565 -23.204 1.00 84.88 301 VAL A CA 1
ATOM 2460 C C . VAL A 1 301 ? -9.012 -19.607 -22.139 1.00 84.88 301 VAL A C 1
ATOM 2462 O O . VAL A 1 301 ? -7.858 -19.727 -21.729 1.00 84.88 301 VAL A O 1
ATOM 2465 N N . MET A 1 302 ? -9.851 -18.705 -21.627 1.00 86.25 302 MET A N 1
ATOM 2466 C CA . MET A 1 302 ? -9.472 -17.735 -20.598 1.00 86.25 302 MET A CA 1
ATOM 2467 C C . MET A 1 302 ? -9.098 -18.407 -19.270 1.00 86.25 302 MET A C 1
ATOM 2469 O O . MET A 1 302 ? -8.135 -18.000 -18.608 1.00 86.25 302 MET A O 1
ATOM 2473 N N . ASN A 1 303 ? -9.812 -19.470 -18.894 1.00 89.31 303 ASN A N 1
ATOM 2474 C CA . ASN A 1 303 ? -9.515 -20.255 -17.698 1.00 89.31 303 ASN A CA 1
ATOM 2475 C C . ASN A 1 303 ? -8.173 -20.985 -17.824 1.00 89.31 303 ASN A C 1
ATOM 2477 O O . ASN A 1 303 ? -7.344 -20.910 -16.915 1.00 89.31 303 ASN A O 1
ATOM 2481 N N . ILE A 1 304 ? -7.917 -21.635 -18.965 1.00 87.56 304 ILE A N 1
ATOM 2482 C CA . ILE A 1 304 ? -6.633 -22.298 -19.250 1.00 87.56 304 ILE A CA 1
ATOM 2483 C C . ILE A 1 304 ? -5.500 -21.271 -19.293 1.00 87.56 304 ILE A C 1
ATOM 2485 O O . ILE A 1 304 ? -4.426 -21.510 -18.737 1.00 87.56 304 ILE A O 1
ATOM 2489 N N . HIS A 1 305 ? -5.745 -20.107 -19.894 1.00 88.00 305 HIS A N 1
ATOM 2490 C CA . HIS A 1 305 ? -4.771 -19.029 -19.976 1.00 88.00 305 HIS A CA 1
ATOM 2491 C C . HIS A 1 305 ? -4.396 -18.497 -18.584 1.00 88.00 305 HIS A C 1
ATOM 2493 O O . HIS A 1 305 ? -3.216 -18.379 -18.239 1.00 88.00 305 HIS A O 1
ATOM 2499 N N . SER A 1 306 ? -5.394 -18.230 -17.744 1.00 89.94 306 SER A N 1
ATOM 2500 C CA . SER A 1 306 ? -5.186 -17.755 -16.373 1.00 89.94 306 SER A CA 1
ATOM 2501 C C . SER A 1 306 ? -4.466 -18.797 -15.509 1.00 89.94 306 SER A C 1
ATOM 2503 O O . SER A 1 306 ? -3.517 -18.452 -14.804 1.00 89.94 306 SER A O 1
ATOM 2505 N N . ALA A 1 307 ? -4.836 -20.077 -15.624 1.00 88.94 307 ALA A N 1
ATOM 2506 C CA . ALA A 1 307 ? -4.160 -21.173 -14.930 1.00 88.94 307 ALA A CA 1
ATOM 2507 C C . ALA A 1 307 ? -2.691 -21.314 -15.368 1.00 88.94 307 ALA A C 1
ATOM 2509 O O . ALA A 1 307 ? -1.791 -21.366 -14.530 1.00 88.94 307 ALA A O 1
ATOM 2510 N N . SER A 1 308 ? -2.429 -21.288 -16.678 1.00 88.38 308 SER A N 1
ATOM 2511 C CA . SER A 1 308 ? -1.076 -21.377 -17.245 1.00 88.38 308 SER A CA 1
ATOM 2512 C C . SER A 1 308 ? -0.182 -20.222 -16.790 1.00 88.38 308 SER A C 1
ATOM 2514 O O . SER A 1 308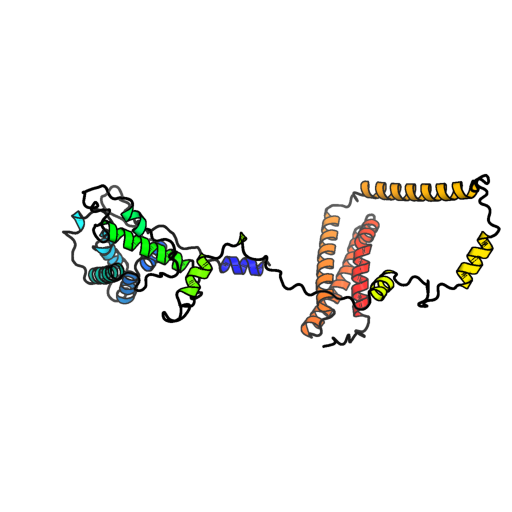 ? 0.996 -20.424 -16.492 1.00 88.38 308 SER A O 1
ATOM 2516 N N . LYS A 1 309 ? -0.740 -19.010 -16.672 1.00 90.19 309 LYS A N 1
ATOM 2517 C CA . LYS A 1 309 ? -0.027 -17.838 -16.146 1.00 90.19 309 LYS A CA 1
ATOM 2518 C C . LYS A 1 309 ? 0.407 -18.038 -14.693 1.00 90.19 309 LYS A C 1
ATOM 2520 O O . LYS A 1 309 ? 1.559 -17.751 -14.363 1.00 90.19 309 LYS A O 1
ATOM 2525 N N . GLU A 1 310 ? -0.475 -18.546 -13.833 1.00 89.81 310 GLU A N 1
ATOM 2526 C CA . GLU A 1 310 ? -0.123 -18.827 -12.436 1.00 89.81 310 GLU A CA 1
ATOM 2527 C C . GLU A 1 310 ? 0.878 -19.988 -12.322 1.00 89.81 310 GLU A C 1
ATOM 2529 O O . GLU A 1 310 ? 1.841 -19.888 -11.558 1.00 89.81 310 GLU A O 1
ATOM 2534 N N . PHE A 1 311 ? 0.755 -21.039 -13.142 1.00 89.06 311 PHE A N 1
ATOM 2535 C CA . PHE A 1 311 ? 1.756 -22.114 -13.192 1.00 89.06 311 PHE A CA 1
ATOM 2536 C C . PHE A 1 311 ? 3.135 -21.600 -13.600 1.00 89.06 311 PHE A C 1
ATOM 2538 O O . PHE A 1 311 ? 4.124 -21.927 -12.944 1.00 89.06 311 PHE A O 1
ATOM 2545 N N . LEU A 1 312 ? 3.216 -20.741 -14.620 1.00 88.69 312 LEU A N 1
ATOM 2546 C CA . LEU A 1 312 ? 4.471 -20.104 -15.018 1.00 88.69 312 LEU A CA 1
ATOM 2547 C C . LEU A 1 312 ? 5.030 -19.216 -13.902 1.00 88.69 312 LEU A C 1
ATOM 2549 O O . LEU A 1 312 ? 6.225 -19.270 -13.615 1.00 88.69 312 LEU A O 1
ATOM 2553 N N . ARG A 1 313 ? 4.191 -18.435 -13.216 1.00 88.94 313 ARG A N 1
ATOM 2554 C CA . ARG A 1 313 ? 4.619 -17.599 -12.085 1.00 88.94 313 ARG A CA 1
ATOM 2555 C C . ARG A 1 313 ? 5.230 -18.440 -10.959 1.00 88.94 313 ARG A C 1
ATOM 2557 O O . ARG A 1 313 ? 6.321 -18.137 -10.462 1.00 88.94 313 ARG A O 1
ATOM 2564 N N . HIS A 1 314 ? 4.556 -19.519 -10.568 1.00 87.25 314 HIS A N 1
ATOM 2565 C CA . HIS A 1 314 ? 5.051 -20.447 -9.554 1.00 87.25 314 HIS A CA 1
ATOM 2566 C C . HIS A 1 314 ? 6.297 -21.206 -10.012 1.00 87.25 314 HIS A C 1
ATOM 2568 O O . HIS A 1 314 ? 7.227 -21.386 -9.224 1.00 87.25 314 HIS A O 1
ATOM 2574 N N . PHE A 1 315 ? 6.374 -21.577 -11.287 1.00 87.75 315 PHE A N 1
ATOM 2575 C CA . PHE A 1 315 ? 7.574 -22.145 -11.878 1.00 87.75 315 PHE A CA 1
ATOM 2576 C C . PHE A 1 315 ? 8.754 -21.174 -11.737 1.00 87.75 315 PHE A C 1
ATOM 2578 O O . PHE A 1 315 ? 9.689 -21.481 -11.001 1.00 87.75 315 PHE A O 1
ATOM 2585 N N . TRP A 1 316 ? 8.690 -19.969 -12.315 1.00 86.75 316 TRP A N 1
ATOM 2586 C CA . TRP A 1 316 ? 9.804 -19.006 -12.323 1.00 86.75 316 TRP A CA 1
ATOM 2587 C C . TRP A 1 316 ? 10.244 -18.551 -10.927 1.00 86.75 316 TRP A C 1
ATOM 2589 O O . TRP A 1 316 ? 11.439 -18.382 -10.684 1.00 86.75 316 TRP A O 1
ATOM 2599 N N . SER A 1 317 ? 9.309 -18.423 -9.980 1.00 86.19 317 SER A N 1
ATOM 2600 C CA . SER A 1 317 ? 9.640 -18.127 -8.575 1.00 86.19 317 SER A CA 1
ATOM 2601 C C . SER A 1 317 ? 10.395 -19.257 -7.863 1.00 86.19 317 SER A C 1
ATOM 2603 O O . SER A 1 317 ? 11.117 -19.003 -6.898 1.00 86.19 317 SER A O 1
ATOM 2605 N N . THR A 1 318 ? 10.254 -20.502 -8.329 1.00 83.44 318 THR A N 1
ATOM 2606 C CA . THR A 1 318 ? 10.880 -21.681 -7.715 1.00 83.44 318 THR A CA 1
ATOM 2607 C C . THR A 1 318 ? 12.098 -22.197 -8.483 1.00 83.44 318 THR A C 1
ATOM 2609 O O . THR A 1 318 ? 12.928 -22.855 -7.858 1.00 83.44 318 THR A O 1
ATOM 2612 N N . VAL A 1 319 ? 12.272 -21.858 -9.773 1.00 81.06 319 VAL A N 1
ATOM 2613 C CA . VAL A 1 319 ? 13.384 -22.350 -10.623 1.00 81.06 319 VAL A CA 1
ATOM 2614 C C . VAL A 1 319 ? 14.755 -22.105 -9.991 1.00 81.06 319 VAL A C 1
ATOM 2616 O O . VAL A 1 319 ? 15.581 -23.012 -9.945 1.00 81.06 319 VAL A O 1
ATOM 2619 N N . ASN A 1 320 ? 14.993 -20.897 -9.477 1.00 77.50 320 ASN A N 1
ATOM 2620 C CA . ASN A 1 320 ? 16.301 -20.492 -8.948 1.00 77.50 320 ASN A CA 1
ATOM 2621 C C . ASN A 1 320 ? 16.462 -20.763 -7.443 1.00 77.50 320 ASN A C 1
ATOM 2623 O O . ASN A 1 320 ? 17.388 -20.247 -6.815 1.00 77.50 320 ASN A O 1
ATOM 2627 N N . SER A 1 321 ? 15.543 -21.512 -6.826 1.00 76.38 321 SER A N 1
ATOM 2628 C CA . SER A 1 321 ? 15.576 -21.752 -5.386 1.00 76.38 321 SER A CA 1
ATOM 2629 C C . SER A 1 321 ? 16.317 -23.045 -5.044 1.00 76.38 321 SER A C 1
ATOM 2631 O O . SER A 1 321 ? 15.988 -24.109 -5.554 1.00 76.38 321 SER A O 1
ATOM 2633 N N . ALA A 1 322 ? 17.288 -22.957 -4.131 1.00 73.50 322 ALA A N 1
ATOM 2634 C CA . ALA A 1 322 ? 18.080 -24.100 -3.665 1.00 73.50 322 ALA A CA 1
ATOM 2635 C C . ALA A 1 322 ? 17.394 -24.938 -2.561 1.00 73.50 322 ALA A C 1
ATOM 2637 O O . ALA A 1 322 ? 17.947 -25.942 -2.124 1.00 73.50 322 ALA A O 1
ATOM 2638 N N . ALA A 1 323 ? 16.211 -24.532 -2.083 1.00 81.19 323 ALA A N 1
ATOM 2639 C CA . ALA A 1 323 ? 15.516 -25.226 -0.999 1.00 81.19 323 ALA A CA 1
ATOM 2640 C C . ALA A 1 323 ? 14.840 -26.526 -1.495 1.00 81.19 323 ALA A C 1
ATOM 2642 O O . ALA A 1 323 ? 14.110 -26.472 -2.492 1.00 81.19 323 ALA A O 1
ATOM 2643 N N . PRO A 1 324 ? 14.990 -27.667 -0.791 1.00 77.94 324 PRO A N 1
ATOM 2644 C CA . PRO A 1 324 ? 14.503 -28.974 -1.253 1.00 77.94 324 PRO A CA 1
ATOM 2645 C C . PRO A 1 324 ? 12.980 -29.014 -1.450 1.00 77.94 324 PRO A C 1
ATOM 2647 O O . PRO A 1 324 ? 12.499 -29.499 -2.472 1.00 77.94 324 PRO A O 1
ATOM 2650 N N . GLU A 1 325 ? 12.218 -28.398 -0.545 1.00 80.88 325 GLU A N 1
ATOM 2651 C CA . GLU A 1 325 ? 10.753 -28.314 -0.634 1.00 80.88 325 GLU A CA 1
ATOM 2652 C C . GLU A 1 325 ? 10.286 -27.542 -1.886 1.00 80.88 325 GLU A C 1
ATOM 2654 O O . GLU A 1 325 ? 9.288 -27.880 -2.526 1.00 80.88 325 GLU A O 1
ATOM 2659 N N . ARG A 1 326 ? 11.034 -26.505 -2.289 1.00 78.88 326 ARG A N 1
ATOM 2660 C CA . ARG A 1 326 ? 10.730 -25.703 -3.485 1.00 78.88 326 ARG A CA 1
ATOM 2661 C C . ARG A 1 326 ? 11.116 -26.427 -4.772 1.00 78.88 326 ARG A C 1
ATOM 2663 O O . ARG A 1 326 ? 10.445 -26.238 -5.783 1.00 78.88 326 ARG A O 1
ATOM 2670 N N . ILE A 1 327 ? 12.133 -27.288 -4.729 1.00 79.75 327 ILE A N 1
ATOM 2671 C CA . ILE A 1 327 ? 12.511 -28.158 -5.850 1.00 79.75 327 ILE A CA 1
ATOM 2672 C C . ILE A 1 327 ? 11.413 -29.196 -6.112 1.00 79.75 327 ILE A C 1
ATOM 2674 O O . ILE A 1 327 ? 11.069 -29.441 -7.269 1.00 79.75 327 ILE A O 1
ATOM 2678 N N . GLU A 1 328 ? 10.830 -29.780 -5.063 1.00 82.75 328 GLU A N 1
ATOM 2679 C CA . GLU A 1 328 ? 9.712 -30.716 -5.210 1.00 82.75 328 GLU A CA 1
ATOM 2680 C C . GLU A 1 328 ? 8.454 -30.017 -5.741 1.00 82.75 328 GLU A C 1
ATOM 2682 O O . GLU A 1 328 ? 7.836 -30.498 -6.694 1.00 82.75 328 GLU A O 1
ATOM 2687 N N . LYS A 1 329 ? 8.128 -28.827 -5.215 1.00 83.56 329 LYS A N 1
ATOM 2688 C CA . LYS A 1 329 ? 7.055 -27.981 -5.766 1.00 83.56 329 LYS A CA 1
ATOM 2689 C C . LYS A 1 329 ? 7.294 -27.664 -7.244 1.00 83.56 329 LYS A C 1
ATOM 2691 O O . LYS A 1 329 ? 6.370 -27.794 -8.039 1.00 83.56 329 LYS A O 1
ATOM 2696 N N . ASN A 1 330 ? 8.525 -27.333 -7.638 1.00 84.69 330 ASN A N 1
ATOM 2697 C CA . ASN A 1 330 ? 8.869 -27.076 -9.037 1.00 84.69 330 ASN A CA 1
ATOM 2698 C C . ASN A 1 330 ? 8.649 -28.314 -9.927 1.00 84.69 330 ASN A C 1
ATOM 2700 O O . ASN A 1 330 ? 8.055 -28.184 -10.992 1.00 84.69 330 ASN A O 1
ATOM 2704 N N . LYS A 1 331 ? 9.031 -29.522 -9.476 1.00 84.88 331 LYS A N 1
ATOM 2705 C CA . LYS A 1 331 ? 8.742 -30.776 -10.204 1.00 84.88 331 LYS A CA 1
ATOM 2706 C C . LYS A 1 331 ? 7.239 -30.986 -10.409 1.00 84.88 331 LYS A C 1
ATOM 2708 O O . LYS A 1 331 ? 6.822 -31.313 -11.515 1.00 84.88 331 LYS A O 1
ATOM 2713 N N . ARG A 1 332 ? 6.424 -30.746 -9.373 1.00 86.62 332 ARG A N 1
ATOM 2714 C CA . ARG A 1 332 ? 4.956 -30.817 -9.481 1.00 86.62 332 ARG A CA 1
ATOM 2715 C C . ARG A 1 332 ? 4.418 -29.781 -10.472 1.00 86.62 332 ARG A C 1
ATOM 2717 O O . ARG A 1 332 ? 3.548 -30.114 -11.265 1.00 86.62 332 ARG A O 1
ATOM 2724 N N . MET A 1 333 ? 4.950 -28.556 -10.472 1.00 86.81 333 MET A N 1
ATOM 2725 C CA . MET A 1 333 ? 4.546 -27.512 -11.427 1.00 86.81 333 MET A CA 1
ATOM 2726 C C . MET A 1 333 ? 4.926 -27.855 -12.871 1.00 86.81 333 MET A C 1
ATOM 2728 O O . MET A 1 333 ? 4.142 -27.596 -13.772 1.00 86.81 333 MET A O 1
ATOM 2732 N N . VAL A 1 334 ? 6.085 -28.475 -13.105 1.00 86.50 334 VAL A N 1
ATOM 2733 C CA . VAL A 1 334 ? 6.493 -28.957 -14.439 1.00 86.50 334 VAL A CA 1
ATOM 2734 C C . VAL A 1 334 ? 5.515 -30.002 -14.969 1.00 86.50 334 VAL A C 1
ATOM 2736 O O . VAL A 1 334 ? 5.149 -29.963 -16.140 1.00 86.50 334 VAL A O 1
ATOM 2739 N N . GLU A 1 335 ? 5.053 -30.899 -14.100 1.00 87.25 335 GLU A N 1
ATOM 2740 C CA . GLU A 1 335 ? 4.052 -31.896 -14.470 1.00 87.25 335 GLU A CA 1
ATOM 2741 C C . GLU A 1 335 ? 2.698 -31.255 -14.797 1.00 87.25 335 GLU A C 1
ATOM 2743 O O . GLU A 1 335 ? 2.059 -31.621 -15.778 1.00 87.25 335 GLU A O 1
ATOM 2748 N N . GLN A 1 336 ? 2.291 -30.232 -14.038 1.00 88.38 336 GLN A N 1
ATOM 2749 C CA . GLN A 1 336 ? 1.096 -29.452 -14.370 1.00 88.38 336 GLN A CA 1
ATOM 2750 C C . GLN A 1 336 ? 1.251 -28.699 -15.697 1.00 88.38 336 GLN A C 1
ATOM 2752 O O . GLN A 1 336 ? 0.314 -28.682 -16.484 1.00 88.38 336 GLN A O 1
ATOM 2757 N N . ILE A 1 337 ? 2.434 -28.147 -15.994 1.00 88.56 337 ILE A N 1
ATOM 2758 C CA . ILE A 1 337 ? 2.717 -27.483 -17.276 1.00 88.56 337 ILE A CA 1
ATOM 2759 C C . ILE A 1 337 ? 2.561 -28.463 -18.450 1.00 88.56 337 ILE A C 1
ATOM 2761 O O . ILE A 1 337 ? 1.957 -28.102 -19.459 1.00 88.56 337 ILE A O 1
ATOM 2765 N N . ARG A 1 338 ? 3.031 -29.712 -18.322 1.00 88.31 338 ARG A N 1
ATOM 2766 C CA . ARG A 1 338 ? 2.815 -30.745 -19.354 1.00 88.31 338 ARG A CA 1
ATOM 2767 C C . ARG A 1 338 ? 1.336 -31.050 -19.559 1.00 88.31 338 ARG A C 1
ATOM 2769 O O . ARG A 1 338 ? 0.859 -30.954 -20.683 1.00 88.31 338 ARG A O 1
ATOM 2776 N N . LYS A 1 339 ? 0.600 -31.283 -18.471 1.00 89.44 339 LYS A N 1
ATOM 2777 C CA . LYS A 1 339 ? -0.852 -31.515 -18.525 1.00 89.44 339 LYS A CA 1
ATOM 2778 C C . LYS A 1 339 ? -1.613 -30.337 -19.131 1.00 89.44 339 LYS A C 1
ATOM 2780 O O . LYS A 1 339 ? -2.594 -30.535 -19.834 1.00 89.44 339 LYS A O 1
ATOM 2785 N N . THR A 1 340 ? -1.175 -29.098 -18.888 1.00 87.44 340 THR A N 1
ATOM 2786 C CA . THR A 1 340 ? -1.796 -27.934 -19.538 1.00 87.44 340 THR A CA 1
ATOM 2787 C C . THR A 1 340 ? -1.531 -27.872 -21.035 1.00 87.44 340 THR A C 1
ATOM 2789 O O . THR A 1 340 ? -2.411 -27.421 -21.756 1.00 87.44 340 THR A O 1
ATOM 2792 N N . LEU A 1 341 ? -0.368 -28.330 -21.510 1.00 86.38 341 LEU A N 1
ATOM 2793 C CA . LEU A 1 341 ? -0.083 -28.411 -22.945 1.00 86.38 341 LEU A CA 1
ATOM 2794 C C . LEU A 1 341 ? -0.965 -29.465 -23.620 1.00 86.38 341 LEU A C 1
ATOM 2796 O O . LEU A 1 341 ? -1.589 -29.157 -24.627 1.00 86.38 341 LEU A O 1
ATOM 2800 N N . GLU A 1 342 ? -1.097 -30.644 -23.010 1.00 87.50 342 GLU A N 1
ATOM 2801 C CA . GLU A 1 342 ? -2.011 -31.698 -23.480 1.00 87.50 342 GLU A CA 1
ATOM 2802 C C . GLU A 1 342 ? -3.457 -31.189 -23.536 1.00 87.50 342 GLU A C 1
ATOM 2804 O O . GLU A 1 342 ? -4.131 -31.319 -24.551 1.00 87.50 342 GLU A O 1
ATOM 2809 N N . ARG A 1 343 ? -3.908 -30.488 -22.490 1.00 85.56 343 ARG A N 1
ATOM 2810 C CA . ARG A 1 343 ? -5.248 -29.891 -22.450 1.00 85.56 343 ARG A CA 1
ATOM 2811 C C . ARG A 1 343 ? -5.462 -28.805 -23.511 1.00 85.56 343 ARG A C 1
ATOM 2813 O O . ARG A 1 343 ? -6.583 -28.631 -23.980 1.00 85.56 343 ARG A O 1
ATOM 2820 N N . ILE A 1 344 ? -4.428 -28.041 -23.870 1.00 84.75 344 ILE A N 1
ATOM 2821 C CA . ILE A 1 344 ? -4.509 -27.064 -24.969 1.00 84.75 344 ILE A CA 1
ATOM 2822 C C . ILE A 1 344 ? -4.703 -27.793 -26.303 1.00 84.75 344 ILE A C 1
ATOM 2824 O O . ILE A 1 344 ? -5.530 -27.359 -27.105 1.00 84.75 344 ILE A O 1
ATOM 2828 N N . ASP A 1 345 ? -3.997 -28.905 -26.520 1.00 84.12 345 ASP A N 1
ATOM 2829 C CA . ASP A 1 345 ? -4.167 -29.732 -27.715 1.00 84.12 345 ASP A CA 1
ATOM 2830 C C . ASP A 1 345 ? -5.569 -30.368 -27.777 1.00 84.12 345 ASP A C 1
ATOM 2832 O O . ASP A 1 345 ? -6.230 -30.255 -28.808 1.00 84.12 345 ASP A O 1
ATOM 2836 N N . GLU A 1 346 ? -6.089 -30.905 -26.668 1.00 85.69 346 GLU A N 1
ATOM 2837 C CA . GLU A 1 346 ? -7.464 -31.433 -26.576 1.00 85.69 346 GLU A CA 1
ATOM 2838 C C . GLU A 1 346 ? -8.525 -30.361 -26.891 1.00 85.69 346 GLU A C 1
ATOM 2840 O O . GLU A 1 346 ? -9.478 -30.591 -27.641 1.00 85.69 346 GLU A O 1
ATOM 2845 N N . VAL A 1 347 ? -8.363 -29.149 -26.350 1.00 83.75 347 VAL A N 1
ATOM 2846 C CA . VAL A 1 347 ? -9.287 -28.034 -26.618 1.00 83.75 347 VAL A CA 1
ATOM 2847 C C . VAL A 1 347 ? -9.192 -27.579 -28.078 1.00 83.75 347 VAL A C 1
ATOM 2849 O O . VAL A 1 347 ? -10.199 -27.221 -28.686 1.00 83.75 347 VAL A O 1
ATOM 2852 N N . ALA A 1 348 ? -8.004 -27.638 -28.679 1.00 81.00 348 ALA A N 1
ATOM 2853 C CA . ALA A 1 348 ? -7.831 -27.346 -30.095 1.00 81.00 348 ALA A CA 1
ATOM 2854 C C . ALA A 1 348 ? -8.470 -28.412 -31.006 1.00 81.00 348 ALA A C 1
ATOM 2856 O O . ALA A 1 348 ? -8.955 -28.065 -32.082 1.00 81.00 348 ALA A O 1
ATOM 2857 N N . GLU A 1 349 ? -8.476 -29.683 -30.595 1.00 82.38 349 GLU A N 1
ATOM 2858 C CA . GLU A 1 349 ? -9.112 -30.787 -31.328 1.00 82.38 349 GLU A CA 1
ATOM 2859 C C . GLU A 1 349 ? -10.641 -30.752 -31.225 1.00 82.38 349 GLU A C 1
ATOM 2861 O O . GLU A 1 349 ? -11.335 -30.860 -32.236 1.00 82.38 349 GLU A O 1
ATOM 2866 N N . THR A 1 350 ? -11.172 -30.517 -30.025 1.00 80.25 350 THR A N 1
ATOM 2867 C CA . THR A 1 350 ? -12.623 -30.388 -29.785 1.00 80.25 350 THR A CA 1
ATOM 2868 C C . THR A 1 350 ? -13.251 -29.176 -30.478 1.00 80.25 350 THR A C 1
ATOM 2870 O O . THR A 1 350 ? -14.437 -29.206 -30.802 1.00 80.25 350 THR A O 1
ATOM 2873 N N . ALA A 1 351 ? -12.467 -28.131 -30.754 1.00 73.62 351 ALA A N 1
ATOM 2874 C CA . ALA A 1 351 ? -12.917 -26.933 -31.462 1.00 73.62 351 ALA A CA 1
ATOM 2875 C C . ALA A 1 351 ? -13.039 -27.099 -32.994 1.00 73.62 351 ALA A C 1
ATOM 2877 O O . ALA A 1 351 ? -13.557 -26.197 -33.650 1.00 73.62 351 ALA A O 1
ATOM 2878 N N . GLY A 1 352 ? -12.580 -28.210 -33.587 1.00 76.12 352 GLY A N 1
ATOM 2879 C CA . GLY A 1 352 ? -12.768 -28.512 -35.014 1.00 76.12 352 GLY A CA 1
ATOM 2880 C C . GLY A 1 352 ? -12.328 -27.381 -35.963 1.00 76.12 352 GLY A C 1
ATOM 2881 O O . GLY A 1 352 ? -11.137 -27.089 -36.089 1.00 76.12 352 GLY A O 1
ATOM 2882 N N . GLU A 1 353 ? -13.291 -26.739 -36.637 1.00 66.81 353 GLU A N 1
ATOM 2883 C CA . GLU A 1 353 ? -13.064 -25.629 -37.582 1.00 66.81 353 GLU A CA 1
ATOM 2884 C C . GLU A 1 353 ? -12.473 -24.372 -36.909 1.00 66.81 353 GLU A C 1
ATOM 2886 O O . GLU A 1 353 ? -11.590 -23.723 -37.483 1.00 66.81 353 GLU A O 1
ATOM 2891 N N . ASP A 1 354 ? -12.846 -24.101 -35.653 1.00 70.69 354 ASP A N 1
ATOM 2892 C CA . ASP A 1 354 ? -12.308 -23.005 -34.834 1.00 70.69 354 ASP A CA 1
ATOM 2893 C C . ASP A 1 354 ? -10.963 -23.365 -34.173 1.00 70.69 354 ASP A C 1
ATOM 2895 O O . ASP A 1 354 ? -10.270 -22.509 -33.615 1.00 70.69 354 ASP A O 1
ATOM 2899 N N . GLY A 1 355 ? -10.513 -24.620 -34.284 1.00 69.81 355 GLY A N 1
ATOM 2900 C CA . GLY A 1 355 ? -9.259 -25.095 -33.693 1.00 69.81 355 GLY A CA 1
ATOM 2901 C C . GLY A 1 355 ? -8.019 -24.347 -34.198 1.00 69.81 355 GLY A C 1
ATOM 2902 O O . GLY A 1 355 ? -7.082 -24.091 -33.438 1.00 69.81 355 GLY A O 1
ATOM 2903 N N . LYS A 1 356 ? -8.011 -23.902 -35.465 1.00 72.06 356 LYS A N 1
ATOM 2904 C CA . LYS A 1 356 ? -6.913 -23.080 -36.022 1.00 72.06 356 LYS A CA 1
ATOM 2905 C C . LYS A 1 356 ? -6.821 -21.712 -35.348 1.00 72.06 356 LYS A C 1
ATOM 2907 O O . LYS A 1 356 ? -5.722 -21.199 -35.135 1.00 72.06 356 LYS A O 1
ATOM 2912 N N . VAL A 1 357 ? -7.973 -21.137 -35.011 1.00 73.44 357 VAL A N 1
ATOM 2913 C CA . VAL A 1 357 ? -8.086 -19.866 -34.294 1.00 73.44 357 VAL A CA 1
ATOM 2914 C C . VAL A 1 357 ? -7.614 -20.039 -32.850 1.00 73.44 357 VAL A C 1
ATOM 2916 O O . VAL A 1 357 ? -6.767 -19.273 -32.391 1.00 73.44 357 VAL A O 1
ATOM 2919 N N . VAL A 1 358 ? -8.051 -21.102 -32.174 1.00 74.88 358 VAL A N 1
ATOM 2920 C CA . VAL A 1 358 ? -7.615 -21.437 -30.809 1.00 74.88 358 VAL A CA 1
ATOM 2921 C C . VAL A 1 358 ? -6.097 -21.655 -30.732 1.00 74.88 358 VAL A C 1
ATOM 2923 O O . VAL A 1 358 ? -5.439 -21.070 -29.869 1.00 74.88 358 VAL A O 1
ATOM 2926 N N . ARG A 1 359 ? -5.495 -22.397 -31.674 1.00 78.00 359 ARG A N 1
ATOM 2927 C CA . ARG A 1 359 ? -4.028 -22.576 -31.740 1.00 78.00 359 ARG A CA 1
ATOM 2928 C C . ARG A 1 359 ? -3.285 -21.259 -31.973 1.00 78.00 359 ARG A C 1
ATOM 2930 O O . ARG A 1 359 ? -2.207 -21.052 -31.419 1.00 78.00 359 ARG A O 1
ATOM 2937 N N . LEU A 1 360 ? -3.846 -20.340 -32.763 1.00 78.69 360 LEU A N 1
ATOM 2938 C CA . LEU A 1 360 ? -3.251 -19.015 -32.956 1.00 78.69 360 LEU A CA 1
ATOM 2939 C C . LEU A 1 360 ? -3.263 -18.196 -31.655 1.00 78.69 360 LEU A C 1
ATOM 2941 O O . LEU A 1 360 ? -2.260 -17.552 -31.341 1.00 78.69 360 LEU A O 1
ATOM 2945 N N . MET A 1 361 ? -4.357 -18.266 -30.891 1.00 77.06 361 MET A N 1
ATOM 2946 C CA . MET A 1 361 ? -4.492 -17.598 -29.592 1.00 77.06 361 MET A CA 1
ATOM 2947 C C . MET A 1 361 ? -3.506 -18.162 -28.562 1.00 77.06 361 MET A C 1
ATOM 2949 O O . MET A 1 361 ? -2.825 -17.403 -27.870 1.00 77.06 361 MET A O 1
ATOM 2953 N N . PHE A 1 362 ? -3.348 -19.488 -28.512 1.00 81.81 362 PHE A N 1
ATOM 2954 C CA . PHE A 1 362 ? -2.417 -20.139 -27.590 1.00 81.81 362 PHE A CA 1
ATOM 2955 C C . PHE A 1 362 ? -0.953 -20.122 -28.036 1.00 81.81 362 PHE A C 1
ATOM 2957 O O . PHE A 1 362 ? -0.086 -20.372 -27.204 1.00 81.81 362 PHE A O 1
ATOM 2964 N N . LYS A 1 363 ? -0.625 -19.751 -29.280 1.00 83.31 363 LYS A N 1
ATOM 2965 C CA . LYS A 1 363 ? 0.749 -19.783 -29.820 1.00 83.31 363 LYS A CA 1
ATOM 2966 C C . LYS A 1 363 ? 1.804 -19.161 -28.896 1.00 83.31 363 LYS A C 1
ATOM 2968 O O . LYS A 1 363 ? 2.868 -19.740 -28.680 1.00 83.31 363 LYS A O 1
ATOM 2973 N N . HIS A 1 364 ? 1.523 -17.979 -28.349 1.00 84.12 364 HIS A N 1
ATOM 2974 C CA . HIS A 1 364 ? 2.451 -17.284 -27.448 1.00 84.12 364 HIS A CA 1
ATOM 2975 C C . HIS A 1 364 ? 2.577 -17.994 -26.093 1.00 84.12 364 HIS A C 1
ATOM 2977 O O . HIS A 1 364 ? 3.665 -18.068 -25.522 1.00 84.12 364 HIS A O 1
ATOM 2983 N N . MET A 1 365 ? 1.472 -18.544 -25.593 1.00 84.94 365 MET A N 1
ATOM 2984 C CA . MET A 1 365 ? 1.427 -19.281 -24.336 1.00 84.94 365 MET A CA 1
ATOM 2985 C C . MET A 1 365 ? 2.122 -20.638 -24.447 1.00 84.94 365 MET A C 1
ATOM 2987 O O . MET A 1 365 ? 2.942 -20.964 -23.594 1.00 84.94 365 MET A O 1
ATOM 2991 N N . GLU A 1 366 ? 1.873 -21.393 -25.515 1.00 85.12 366 GLU A N 1
ATOM 2992 C CA . GLU A 1 366 ? 2.583 -22.636 -25.807 1.00 85.12 366 GLU A CA 1
ATOM 2993 C C . GLU A 1 366 ? 4.091 -22.406 -25.895 1.00 85.12 366 GLU A C 1
ATOM 2995 O O . GLU A 1 366 ? 4.859 -23.181 -25.331 1.00 85.12 366 GLU A O 1
ATOM 3000 N N . ALA A 1 367 ? 4.529 -21.331 -26.560 1.00 87.88 367 ALA A N 1
ATOM 3001 C CA . ALA A 1 367 ? 5.943 -20.977 -26.622 1.00 87.88 367 ALA A CA 1
ATOM 3002 C C . ALA A 1 367 ? 6.522 -20.710 -25.221 1.00 87.88 367 ALA A C 1
ATOM 3004 O O . ALA A 1 367 ? 7.605 -21.195 -24.897 1.00 87.88 367 ALA A O 1
ATOM 3005 N N . ALA A 1 368 ? 5.790 -19.999 -24.357 1.00 87.06 368 ALA A N 1
ATOM 3006 C CA . ALA A 1 368 ? 6.212 -19.741 -22.981 1.00 87.06 368 ALA A CA 1
ATOM 3007 C C . ALA A 1 368 ? 6.282 -21.023 -22.127 1.00 87.06 368 ALA A C 1
ATOM 3009 O O . ALA A 1 368 ? 7.250 -21.216 -21.389 1.00 87.06 368 ALA A O 1
ATOM 3010 N N . LEU A 1 369 ? 5.295 -21.915 -22.250 1.00 86.50 369 LEU A N 1
ATOM 3011 C CA . LEU A 1 369 ? 5.252 -23.200 -21.545 1.00 86.50 369 LEU A CA 1
ATOM 3012 C C . LEU A 1 369 ? 6.365 -24.144 -22.031 1.00 86.50 369 LEU A C 1
ATOM 3014 O O . LEU A 1 369 ? 7.075 -24.728 -21.212 1.00 86.50 369 LEU A O 1
ATOM 3018 N N . LYS A 1 370 ? 6.596 -24.231 -23.349 1.00 87.19 370 LYS A N 1
ATOM 3019 C CA . LYS A 1 370 ? 7.705 -25.001 -23.941 1.00 87.19 370 LYS A CA 1
ATOM 3020 C C . LYS A 1 370 ? 9.062 -24.464 -23.475 1.00 87.19 370 LYS A C 1
ATOM 3022 O O . LYS A 1 370 ? 9.909 -25.247 -23.054 1.00 87.19 370 LYS A O 1
ATOM 3027 N N . ASN A 1 371 ? 9.245 -23.142 -23.436 1.00 87.56 371 ASN A N 1
ATOM 3028 C CA . ASN A 1 371 ? 10.466 -22.528 -22.904 1.00 87.56 371 ASN A CA 1
ATOM 3029 C C . ASN A 1 371 ? 10.695 -22.871 -21.424 1.00 87.56 371 ASN A C 1
ATOM 3031 O O . ASN A 1 371 ? 11.819 -23.184 -21.039 1.00 87.56 371 ASN A O 1
ATOM 3035 N N . ALA A 1 372 ? 9.647 -22.864 -20.596 1.00 83.81 37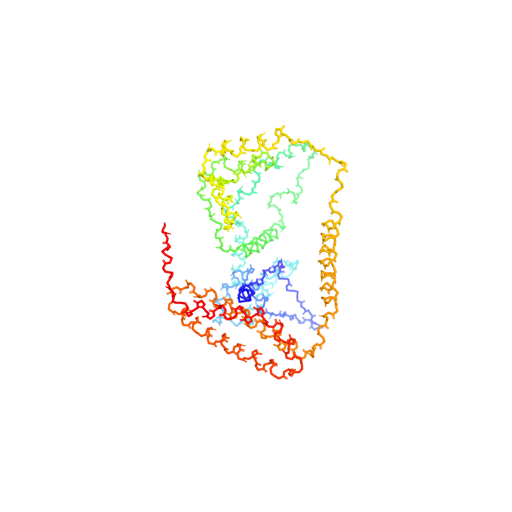2 ALA A N 1
ATOM 3036 C CA . ALA A 1 372 ? 9.755 -23.274 -19.195 1.00 83.81 372 ALA A CA 1
ATOM 3037 C C . ALA A 1 372 ? 10.233 -24.734 -19.056 1.00 83.81 372 ALA A C 1
ATOM 3039 O O . ALA A 1 372 ? 11.107 -25.024 -18.236 1.00 83.81 372 ALA A O 1
ATOM 3040 N N . LEU A 1 373 ? 9.734 -25.645 -19.900 1.00 82.75 373 LEU A N 1
ATOM 3041 C CA . LEU A 1 373 ? 10.195 -27.037 -19.928 1.00 82.75 373 LEU A CA 1
ATOM 3042 C C . LEU A 1 373 ? 11.670 -27.152 -20.347 1.00 82.75 373 LEU A C 1
ATOM 3044 O O . LEU A 1 373 ? 12.425 -27.881 -19.699 1.00 82.75 373 LEU A O 1
ATOM 3048 N N . VAL A 1 374 ? 12.099 -26.392 -21.361 1.00 84.56 374 VAL A N 1
ATOM 3049 C CA . VAL A 1 374 ? 13.500 -26.360 -21.821 1.00 84.56 374 VAL A CA 1
ATOM 3050 C C . VAL A 1 374 ? 14.438 -25.877 -20.715 1.00 84.56 374 VAL A C 1
ATOM 3052 O O . VAL A 1 374 ? 15.464 -26.507 -20.475 1.00 84.56 374 VAL A O 1
ATOM 3055 N N . VAL A 1 375 ? 14.081 -24.818 -19.979 1.00 80.81 375 VAL A N 1
ATOM 3056 C CA . VAL A 1 375 ? 14.914 -24.300 -18.875 1.00 80.81 375 VAL A CA 1
ATOM 3057 C C . VAL A 1 375 ? 15.120 -25.334 -17.765 1.00 80.81 375 VAL A C 1
ATOM 3059 O O . VAL A 1 375 ? 16.157 -25.322 -17.105 1.00 80.81 375 VAL A O 1
ATOM 3062 N N . ARG A 1 376 ? 14.168 -26.249 -17.553 1.00 71.06 376 ARG A N 1
ATOM 3063 C CA . ARG A 1 376 ? 14.313 -27.320 -16.558 1.00 71.06 376 ARG A CA 1
ATOM 3064 C C . ARG A 1 376 ? 15.077 -28.537 -17.082 1.00 71.06 376 ARG A C 1
ATOM 3066 O O . ARG A 1 376 ? 15.737 -29.205 -16.289 1.00 71.06 376 ARG A O 1
ATOM 3073 N N . GLN A 1 377 ? 14.936 -28.854 -18.370 1.00 64.81 377 GLN A N 1
ATOM 3074 C CA . GLN A 1 377 ? 15.687 -29.926 -19.034 1.00 64.81 377 GLN A CA 1
ATOM 3075 C C . GLN A 1 377 ? 17.156 -29.555 -19.225 1.00 64.81 377 GLN A C 1
ATOM 3077 O O . GLN A 1 377 ? 18.019 -30.428 -19.143 1.00 64.81 377 GLN A O 1
ATOM 3082 N N . ALA A 1 378 ? 17.447 -28.268 -19.430 1.00 60.03 378 ALA A N 1
ATOM 3083 C CA . ALA A 1 378 ? 18.798 -27.762 -19.324 1.00 60.03 378 ALA A CA 1
ATOM 3084 C C . ALA A 1 378 ? 19.310 -28.085 -17.909 1.00 60.03 378 ALA A C 1
ATOM 3086 O O . ALA A 1 378 ? 18.671 -27.692 -16.925 1.00 60.03 378 ALA A O 1
ATOM 3087 N N . PRO A 1 379 ? 20.429 -28.823 -17.766 1.00 48.69 379 PRO A N 1
ATOM 3088 C CA . PRO A 1 379 ? 21.022 -29.020 -16.456 1.00 48.69 379 PRO A CA 1
ATOM 3089 C C . PRO A 1 379 ? 21.238 -27.642 -15.837 1.00 48.69 379 PRO A C 1
ATOM 3091 O O . PRO A 1 379 ? 21.563 -26.686 -16.544 1.00 48.69 379 PRO A O 1
ATOM 3094 N N . ILE A 1 380 ? 21.063 -27.539 -14.519 1.00 51.56 380 ILE A N 1
ATOM 3095 C CA . ILE A 1 380 ? 21.381 -26.345 -13.729 1.00 51.56 380 ILE A CA 1
ATOM 3096 C C . ILE A 1 380 ? 22.918 -26.165 -13.736 1.00 51.56 380 ILE A C 1
ATOM 3098 O O . ILE A 1 380 ? 23.585 -26.204 -12.708 1.00 51.56 380 ILE A O 1
ATOM 3102 N N . ASN A 1 381 ? 23.518 -25.988 -14.914 1.00 39.78 381 ASN A N 1
ATOM 3103 C CA . ASN A 1 381 ? 24.885 -25.550 -15.141 1.00 39.78 381 ASN A CA 1
ATOM 3104 C C . ASN A 1 381 ? 24.888 -24.037 -14.980 1.00 39.78 381 ASN A C 1
ATOM 3106 O O . ASN A 1 381 ? 25.019 -23.249 -15.908 1.00 39.78 381 ASN A O 1
ATOM 3110 N N . GLY A 1 382 ? 24.637 -23.646 -13.744 1.00 42.50 382 GLY A N 1
ATOM 3111 C CA . GLY A 1 382 ? 24.447 -22.271 -13.354 1.00 42.50 382 GLY A CA 1
ATOM 3112 C C . GLY A 1 382 ? 24.652 -22.146 -11.864 1.00 42.50 382 GLY A C 1
ATOM 3113 O O . GLY A 1 382 ? 23.842 -21.524 -11.186 1.00 42.50 382 GLY A O 1
ATOM 3114 N N . LYS A 1 383 ? 25.756 -22.704 -11.345 1.00 38.19 383 LYS A N 1
ATOM 3115 C CA . LYS A 1 383 ? 26.413 -22.139 -10.161 1.00 38.19 383 LYS A CA 1
ATOM 3116 C C . LYS A 1 383 ? 26.796 -20.691 -10.504 1.00 38.19 383 LYS A C 1
ATOM 3118 O O . LYS A 1 383 ? 27.965 -20.382 -10.707 1.00 38.19 383 LYS A O 1
ATOM 3123 N N . ARG A 1 384 ? 25.821 -19.780 -10.579 1.00 41.47 384 ARG A N 1
ATOM 3124 C CA . ARG A 1 384 ? 26.072 -18.361 -10.363 1.00 41.47 384 ARG A CA 1
ATOM 3125 C C . ARG A 1 384 ? 26.452 -18.276 -8.896 1.00 41.47 384 ARG A C 1
ATOM 3127 O O . ARG A 1 384 ? 25.586 -18.206 -8.027 1.00 41.47 384 ARG A O 1
ATOM 3134 N N . LYS A 1 385 ? 27.761 -18.397 -8.641 1.00 37.25 385 LYS A N 1
ATOM 3135 C CA . LYS A 1 385 ? 28.392 -17.952 -7.404 1.00 37.25 385 LYS A CA 1
ATOM 3136 C C . LYS A 1 385 ? 27.812 -16.566 -7.138 1.00 37.25 385 LYS A C 1
ATOM 3138 O O . LYS A 1 385 ? 28.100 -15.630 -7.878 1.00 37.25 385 LYS A O 1
ATOM 3143 N N . ARG A 1 386 ? 26.914 -16.466 -6.158 1.00 35.03 386 ARG A N 1
ATOM 3144 C CA . ARG A 1 386 ? 26.588 -15.180 -5.555 1.00 35.03 386 ARG A CA 1
ATOM 3145 C C . ARG A 1 386 ? 27.906 -14.714 -4.949 1.00 35.03 386 ARG A C 1
ATOM 3147 O O . ARG A 1 386 ? 28.376 -15.335 -4.000 1.00 35.03 386 ARG A O 1
ATOM 3154 N N . ALA A 1 387 ? 28.552 -13.754 -5.604 1.00 32.88 387 ALA A N 1
ATOM 3155 C CA . ALA A 1 387 ? 29.642 -13.018 -4.995 1.00 32.88 387 ALA A CA 1
ATOM 3156 C C . ALA A 1 387 ? 29.084 -12.387 -3.713 1.00 32.88 387 ALA A C 1
ATOM 3158 O O . ALA A 1 387 ? 27.974 -11.844 -3.738 1.00 32.88 387 ALA A O 1
ATOM 3159 N N . GLN A 1 388 ? 29.800 -12.620 -2.615 1.00 32.62 388 GLN A N 1
ATOM 3160 C CA . GLN A 1 388 ? 29.608 -11.927 -1.346 1.00 32.62 388 GLN A CA 1
ATOM 3161 C C . GLN A 1 388 ? 29.903 -10.442 -1.512 1.00 32.62 388 GLN A C 1
ATOM 3163 O O . GLN A 1 388 ? 30.768 -10.122 -2.362 1.00 32.62 388 GLN A O 1
#

InterPro domains:
  IPR005607 BSD domain [PF03909] (32-85)
  IPR005607 BSD domain [PS50858] (29-81)
  IPR005607 BSD domain [SM00751] (29-81)
  IPR027079 TFIIH subunit Tfb1/GTF2H1 [PTHR12856] (2-374)
  IPR035925 BSD domain superfamily [G3DSA:1.10.3970.10] (22-91)
  IPR035925 BSD domain superfamily [SSF140383] (34-79)

Secondary structure (DSSP, 8-state):
-HHHHHHHHHH-PPPPPSS------EE-TTS-EE----HHHHHHHHHH-HHHHHHHHHHTTTTS-HHHHHHHHHHSHHHHTTSS-GGGGGGPPP-HHHHHHHHHHHHHHHH--SS--GGGS-TT--TTGGGTT-----SPPPTTTSTT-STHHHHHHHHHHHHHHHHHHHS-S------S-TTS--THHHHHHHH--GGGSPP----------S-HHHHHHHHTTT-S----S-SS--HHHHHHHHHHHHT----TTS---HHHHHHHHHHHHHHHHHHHHHHHHHHH------HHHHHHHHHHHHHHHHHHHHHHHHHT---HHHHHHHHHHHHHHHHHHHHHHHHHHHTGGGHHHHHHHHHHHHHHHHHHHHHHHS----------

Foldseek 3Di:
DVVVVVVVVVPDDDADDLDQDDQDFDDDPPRDTDGDDDVVNVVSCCLLQVLLVVLCVVCPPPPHDPVVSVVCVCLDPQVCVPPPPPVSVVPGDDDVSVVVSVVVVVVDLVCADPDDPPLPPLPPDDPVVVVVVCPDDPDDDPQVRDPPGDPCSSVVSSSVVSVVSSVVRVPPPPPPPPPDDPPPVDVVPSVVVVVDDVVPDDPPPDPDDDDDDPDVPVVVVVVVPPPPDCPDPDPDPPVVVVVVVCVVCVPDDPPPVDPDPVVVVVVVVVVVVVVVVVVVVVVVCVVVPPPPDPVVLVVVLVVLVVVLVVLLVLLVVLVPDPDPVSVVVNVVSLVVLVVSVVVLVVSLVVSVVCSVVSCVVCVVSVVSSVVSNVSVVPPCPDPPPPDD

pLDDT: mean 71.8, std 13.09, range [32.62, 93.5]

Radius of gyration: 43.47 Å; chains: 1; bounding box: 92×80×116 Å

Sequence (388 aa):
HLLRDEAAKTEQKKGRSSTVPDLKPVTEEGGDVKIKITPQIIHDIFEHYPSVKKAYTENVPHNLKEEEFWKRYFQSKFFHRNRSNADRMKNQQKDDIFDKCFAEDEDELVHGPKKRRLDRLNRLIDLSMTAEDHLESGNEPDITMQPGTGKSLTLLRKFNRHAERVLKSSLSEKPMKPKESPSDYTQKKGYKDEIIIEDLDADEIEPRILLNINDSRRYFESQTGTSMNDIGQNEKFPTSALTNMKALFADWHPDLRKPIRRSVSSQVTQMLNKAIKDRNNLNARQRNSEMKIPPALEQQVMNIHSASKEFLRHFWSTVNSAAPERIEKNKRMVEQIRKTLERIDEVAETAGEDGKVVRLMFKHMEAALKNALVVRQAPINGKRKRAQ